Protein AF-A0A8X7TA25-F1 (afdb_monomer)

InterPro domains:
  IPR016159 Cullin repeat-like-containing domain superfamily [SSF74788] (74-611)
  IPR046364 Exocyst complex subunit Exo70, C-terminal [PF03081] (214-611)

Mean predicted aligned error: 14.67 Å

Foldseek 3Di:
DDDDDDDPVVVVVVVVVVVVVVVVVVVVVVVVVVVVVVVVVVCCVVVVVVVVVVVVVVVVVVVVVVVVVLVVVVVVLLVLLVVLLVLLVDACVVNPLVNLLVSLVVLVVSLVVCVVSPVVVVVSNVVSVVSSVVSLVSLVVVVLVLLPDDLVSNLVVLQSLLVNQVSCVVVVNNVVVLVSNLVSLLVVLLVQLVVLVVVQPDDDLDDADDPCPRVLVVSLVSLLVSLVVVQVSCVSSVHDLVSSQSSSVSNLVSVLVVLVVVLVVLLVCVLVDLSSLLVLLNNLVSLVVVVCCCVPVSVYDDPSSVVSNVSSLVSNLLCLLSLLVSLLVLLVPDPAQDLVSLLVSLLVLLVSVLSVLVSVVSQLSSQLVDDQCPSQPDPPGRPLVVVDDPRCPDDPDPPSRSLVSQLSSVLVSVSSSLSSSLVNLQPDDPPDRDQLLVSLLSSLLSLVVSVVSCVVRPSNVVSNPPVSVVSSVVSNVVSLCSNCVLLVVLLVLLVVLLVVLLVVQVPDDDPPPFPRDLDQAATEDDDLVSLVSLLVSLVVSVVSVVVSLVVVLVDDNVDPVSVVVSLVVSCVRNLVSVVSSCRHYLPYPSDPCSCVRCVADSVRVSVCSVVRD

Organism: Candida parapsilosis (NCBI:txid5480)

Nearest PDB structures (foldseek):
  2b7m-assembly4_D  TM=7.591E-01  e=7.329E-15  Saccharomyces cerevisiae
  2pft-assembly1_A  TM=5.618E-01  e=8.562E-11  Mus musculus

Structure (mmCIF, N/CA/C/O backbone):
data_AF-A0A8X7TA25-F1
#
_entry.id   AF-A0A8X7TA25-F1
#
loop_
_atom_site.group_PDB
_atom_site.id
_atom_site.type_symbol
_atom_site.label_atom_id
_atom_site.label_alt_id
_atom_site.label_comp_id
_atom_site.label_asym_id
_atom_site.label_entity_id
_atom_site.label_seq_id
_atom_site.pdbx_PDB_ins_code
_atom_site.Cartn_x
_atom_site.Cartn_y
_atom_site.Cartn_z
_atom_site.occupancy
_atom_site.B_iso_or_equiv
_atom_site.auth_seq_id
_atom_site.auth_comp_id
_atom_site.auth_asym_id
_atom_site.auth_atom_id
_atom_site.pdbx_PDB_model_num
ATOM 1 N N . MET A 1 1 ? -119.902 62.236 112.650 1.00 41.88 1 MET A N 1
ATOM 2 C CA . MET A 1 1 ? -119.478 63.068 111.503 1.00 41.88 1 MET A CA 1
ATOM 3 C C . MET A 1 1 ? -118.630 62.207 110.592 1.00 41.88 1 MET A C 1
ATOM 5 O O . MET A 1 1 ? -117.621 61.700 111.057 1.00 41.88 1 MET A O 1
ATOM 9 N N . ALA A 1 2 ? -119.039 62.016 109.341 1.00 47.59 2 ALA A N 1
ATOM 10 C CA . ALA A 1 2 ? -118.124 61.564 108.299 1.00 47.59 2 ALA A CA 1
ATOM 11 C C . ALA A 1 2 ? -117.570 62.824 107.619 1.00 47.59 2 ALA A C 1
ATOM 13 O O . ALA A 1 2 ? -118.364 63.646 107.165 1.00 47.59 2 ALA A O 1
ATOM 14 N N . TYR A 1 3 ? -116.247 63.000 107.592 1.00 48.50 3 TYR A N 1
ATOM 15 C CA . TYR A 1 3 ? -115.593 64.038 106.793 1.00 48.50 3 TYR A CA 1
ATOM 16 C C . TYR A 1 3 ? -114.716 63.392 105.718 1.00 48.50 3 TYR A C 1
ATOM 18 O O . TYR A 1 3 ? -113.964 62.458 105.988 1.00 48.50 3 TYR A O 1
ATOM 26 N N . LYS A 1 4 ? -114.917 63.898 104.498 1.00 52.19 4 LYS A N 1
ATOM 27 C CA . LYS A 1 4 ? -114.248 63.595 103.227 1.00 52.19 4 LYS A CA 1
ATOM 28 C C . LYS A 1 4 ? -112.726 63.771 103.300 1.00 52.19 4 LYS A C 1
ATOM 30 O O . LYS A 1 4 ? -112.250 64.664 103.991 1.00 52.19 4 LYS A O 1
ATOM 35 N N . VAL A 1 5 ? -112.016 62.993 102.484 1.00 54.84 5 VAL A N 1
ATOM 36 C CA . VAL A 1 5 ? -110.609 63.200 102.096 1.00 54.84 5 VAL A CA 1
ATOM 37 C C . VAL A 1 5 ? -110.563 63.622 100.617 1.00 54.84 5 VAL A C 1
ATOM 39 O O . VAL A 1 5 ? -111.419 63.191 99.841 1.00 54.84 5 VAL A O 1
ATOM 42 N N . ASP A 1 6 ? -109.615 64.499 100.277 1.00 57.53 6 ASP A N 1
ATOM 43 C CA . ASP A 1 6 ? -109.422 65.195 98.992 1.00 57.53 6 ASP A CA 1
ATOM 44 C C . ASP A 1 6 ? -108.612 64.357 97.970 1.00 57.53 6 ASP A C 1
ATOM 46 O O . ASP A 1 6 ? -107.776 63.544 98.363 1.00 57.53 6 ASP A O 1
ATOM 50 N N . VAL A 1 7 ? -108.885 64.509 96.668 1.00 63.72 7 VAL A N 1
ATOM 51 C CA . VAL A 1 7 ? -108.539 63.536 95.597 1.00 63.72 7 VAL A CA 1
ATOM 52 C C . VAL A 1 7 ? -107.231 63.868 94.858 1.00 63.72 7 VAL A C 1
ATOM 54 O O . VAL A 1 7 ? -106.538 62.958 94.404 1.00 63.72 7 VAL A O 1
ATOM 57 N N . ASP A 1 8 ? -106.830 65.137 94.801 1.00 63.12 8 ASP A N 1
ATOM 58 C CA . ASP A 1 8 ? -105.678 65.576 93.992 1.00 63.12 8 ASP A CA 1
ATOM 59 C C . ASP A 1 8 ? -104.321 65.103 94.555 1.00 63.12 8 ASP A C 1
ATOM 61 O O . ASP A 1 8 ? -103.368 64.847 93.815 1.00 63.12 8 ASP A O 1
ATOM 65 N N . GLU A 1 9 ? -104.235 64.909 95.873 1.00 66.69 9 GLU A N 1
ATOM 66 C CA . GLU A 1 9 ? -103.042 64.372 96.539 1.00 66.69 9 GLU A CA 1
ATOM 67 C C . GLU A 1 9 ? -102.838 62.876 96.232 1.00 66.69 9 GLU A C 1
ATOM 69 O O . GLU A 1 9 ? -101.704 62.390 96.165 1.00 66.69 9 GLU A O 1
ATOM 74 N N . ALA A 1 10 ? -103.928 62.151 95.957 1.00 69.31 10 ALA A N 1
ATOM 75 C CA . ALA A 1 10 ? -103.870 60.738 95.604 1.00 69.31 10 ALA A CA 1
ATOM 76 C C . ALA A 1 10 ? -103.274 60.523 94.202 1.00 69.31 10 ALA A C 1
ATOM 78 O O . ALA A 1 10 ? -102.437 59.636 94.028 1.00 69.31 10 ALA A O 1
ATOM 79 N N . ASP A 1 11 ? -103.617 61.356 93.217 1.00 74.06 11 ASP A N 1
ATOM 80 C CA . ASP A 1 11 ? -103.139 61.185 91.837 1.00 74.06 11 ASP A CA 1
ATOM 81 C C . ASP A 1 11 ? -101.647 61.521 91.679 1.00 74.06 11 ASP A C 1
ATOM 83 O O . ASP A 1 11 ? -100.906 60.801 90.995 1.00 74.06 11 ASP A O 1
ATOM 87 N N . VAL A 1 12 ? -101.158 62.553 92.378 1.00 72.06 12 VAL A N 1
ATOM 88 C CA . VAL A 1 12 ? -99.720 62.875 92.424 1.00 72.06 12 VAL A CA 1
ATOM 89 C C . VAL A 1 12 ? -98.933 61.753 93.110 1.00 72.06 12 VAL A C 1
ATOM 91 O O . VAL A 1 12 ? -97.850 61.379 92.644 1.00 72.06 12 VAL A O 1
ATOM 94 N N . ALA A 1 13 ? -99.490 61.151 94.167 1.00 71.06 13 ALA A N 1
ATOM 95 C CA . ALA A 1 13 ? -9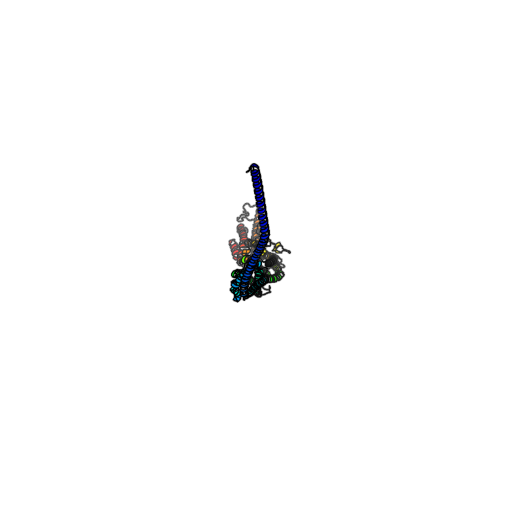8.889 59.996 94.825 1.00 71.06 13 ALA A CA 1
ATOM 96 C C . ALA A 1 13 ? -98.828 58.768 93.897 1.00 71.06 13 ALA A C 1
ATOM 98 O O . ALA A 1 13 ? -97.796 58.093 93.846 1.00 71.06 13 ALA A O 1
ATOM 99 N N . VAL A 1 14 ? -99.877 58.510 93.106 1.00 77.62 14 VAL A N 1
ATOM 100 C CA . VAL A 1 14 ? -99.931 57.389 92.150 1.00 77.62 14 VAL A CA 1
ATOM 101 C C . VAL A 1 14 ? -98.934 57.572 90.999 1.00 77.62 14 VAL A C 1
ATOM 103 O O . VAL A 1 14 ? -98.238 56.621 90.630 1.00 77.62 14 VAL A O 1
ATOM 106 N N . LEU A 1 15 ? -98.792 58.782 90.448 1.00 75.94 15 LEU A N 1
ATOM 107 C CA . LEU A 1 15 ? -97.805 59.068 89.396 1.00 75.94 15 LEU A CA 1
ATOM 108 C C . LEU A 1 15 ? -96.367 58.925 89.900 1.00 75.94 15 LEU A C 1
ATOM 110 O O . LEU A 1 15 ? -95.541 58.296 89.232 1.00 75.94 15 LEU A O 1
ATOM 114 N N . ASN A 1 16 ? -96.075 59.428 91.101 1.00 76.75 16 ASN A N 1
ATOM 115 C CA . ASN A 1 16 ? -94.763 59.257 91.722 1.00 76.75 16 ASN A CA 1
ATOM 116 C C . ASN A 1 16 ? -94.481 57.770 92.009 1.00 76.75 16 ASN A C 1
ATOM 118 O O . ASN A 1 16 ? -93.388 57.269 91.743 1.00 76.75 16 ASN A O 1
ATOM 122 N N . GLN A 1 17 ? -95.499 57.012 92.430 1.00 78.50 17 GLN A N 1
ATOM 123 C CA . GLN A 1 17 ? -95.399 55.566 92.616 1.00 78.50 17 GLN A CA 1
ATOM 124 C C . GLN A 1 17 ? -95.134 54.817 91.299 1.00 78.50 17 GLN A C 1
ATOM 126 O O . GLN A 1 17 ? -94.347 53.867 91.284 1.00 78.50 17 GLN A O 1
ATOM 131 N N . ASN A 1 18 ? -95.725 55.250 90.183 1.00 79.88 18 ASN A N 1
ATOM 132 C CA . ASN A 1 18 ? -95.454 54.680 88.861 1.00 79.88 18 ASN A CA 1
ATOM 133 C C . ASN A 1 18 ? -94.042 55.015 88.360 1.00 79.88 18 ASN A C 1
ATOM 135 O O . ASN A 1 18 ? -93.381 54.155 87.776 1.00 79.88 18 ASN A O 1
ATOM 139 N N . LEU A 1 19 ? -93.536 56.216 88.643 1.00 78.88 19 LEU A N 1
ATOM 140 C CA . LEU A 1 19 ? -92.176 56.619 88.279 1.00 78.88 19 LEU A CA 1
ATOM 141 C C . LEU A 1 19 ? -91.128 55.854 89.107 1.00 78.88 19 LEU A C 1
ATOM 143 O O . LEU A 1 19 ? -90.147 55.353 88.554 1.00 78.88 19 LEU A O 1
ATOM 147 N N . ILE A 1 20 ? -91.393 55.648 90.402 1.00 79.31 20 ILE A N 1
ATOM 148 C CA . ILE A 1 20 ? -90.596 54.784 91.286 1.00 79.31 20 ILE A CA 1
ATOM 149 C C . ILE A 1 20 ? -90.610 53.332 90.790 1.00 79.31 20 ILE A C 1
ATOM 151 O O . ILE A 1 20 ? -89.551 52.706 90.715 1.00 79.31 20 ILE A O 1
ATOM 155 N N . LYS A 1 21 ? -91.773 52.801 90.385 1.00 81.56 21 LYS A N 1
ATOM 156 C CA . LYS A 1 21 ? -91.875 51.454 89.796 1.00 81.56 21 LYS A CA 1
ATOM 157 C C . LYS A 1 21 ? -91.078 51.333 88.500 1.00 81.56 21 LYS A C 1
ATOM 159 O O . LYS A 1 21 ? -90.352 50.358 88.339 1.00 81.56 21 LYS A O 1
ATOM 164 N N . SER A 1 22 ? -91.167 52.313 87.602 1.00 81.25 22 SER A N 1
ATOM 165 C CA . SER A 1 22 ? -90.437 52.294 86.329 1.00 81.25 22 SER A CA 1
ATOM 166 C C . SER A 1 22 ? -88.922 52.385 86.546 1.00 81.25 22 SER A C 1
ATOM 168 O O . SER A 1 22 ? -88.160 51.635 85.935 1.00 81.25 22 SER A O 1
ATOM 170 N N . LYS A 1 23 ? -88.473 53.213 87.501 1.00 81.31 23 LYS A N 1
ATOM 171 C CA . LYS A 1 23 ? -87.065 53.292 87.917 1.00 81.31 23 LYS A CA 1
ATOM 172 C C . LYS A 1 23 ? -86.572 51.965 88.505 1.00 81.31 23 LYS A C 1
ATOM 174 O O . LYS A 1 23 ? -85.520 51.487 88.094 1.00 81.31 23 LYS A O 1
ATOM 179 N N . ALA A 1 24 ? -87.364 51.323 89.366 1.00 81.38 24 ALA A N 1
ATOM 180 C CA . ALA A 1 24 ? -87.053 49.997 89.902 1.00 81.38 24 ALA A CA 1
ATOM 181 C C . ALA A 1 24 ? -86.975 48.918 88.803 1.00 81.38 24 ALA A C 1
ATOM 183 O O . ALA A 1 24 ? -86.141 48.015 88.875 1.00 81.38 24 ALA A O 1
ATOM 184 N N . LEU A 1 25 ? -87.804 49.022 87.759 1.00 82.62 25 LEU A N 1
ATOM 185 C CA . LEU A 1 25 ? -87.806 48.102 86.620 1.00 82.62 25 LEU A CA 1
ATOM 186 C C . LEU A 1 25 ? -86.568 48.297 85.732 1.00 82.62 25 LEU A C 1
ATOM 188 O O . LEU A 1 25 ? -85.912 47.318 85.380 1.00 82.62 25 LEU A O 1
ATOM 192 N N . PHE A 1 26 ? -86.183 49.544 85.444 1.00 82.62 26 PHE A N 1
ATOM 193 C CA . PHE A 1 26 ? -84.925 49.855 84.756 1.00 82.62 26 PHE A CA 1
ATOM 194 C C . PHE A 1 26 ? -83.704 49.388 85.549 1.00 82.62 26 PHE A C 1
ATOM 196 O O . PHE A 1 26 ? -82.765 48.834 84.977 1.00 82.62 26 PHE A O 1
ATOM 203 N N . GLU A 1 27 ? -83.732 49.549 86.869 1.00 83.00 27 GLU A N 1
ATOM 204 C CA . GLU A 1 27 ? -82.669 49.086 87.756 1.00 83.00 27 GLU A CA 1
ATOM 205 C C . GLU A 1 27 ? -82.593 47.550 87.782 1.00 83.00 27 GLU A C 1
ATOM 207 O O . GLU A 1 27 ? -81.503 46.985 87.691 1.00 83.00 27 GLU A O 1
ATOM 212 N N . SER A 1 28 ? -83.738 46.861 87.759 1.00 85.31 28 SER A N 1
ATOM 213 C CA . SER A 1 28 ? -83.826 45.401 87.624 1.00 85.31 28 SER A CA 1
ATOM 214 C C . SER A 1 28 ? -83.324 44.889 86.266 1.00 85.31 28 SER A C 1
ATOM 216 O O . SER A 1 28 ? -82.583 43.901 86.206 1.00 85.31 28 SER A O 1
ATOM 218 N N . ILE A 1 29 ? -83.657 45.573 85.166 1.00 82.94 29 ILE A N 1
ATOM 219 C CA . ILE A 1 29 ? -83.161 45.239 83.821 1.00 82.94 29 ILE A CA 1
ATOM 220 C C . ILE A 1 29 ? -81.648 45.446 83.752 1.00 82.94 29 ILE A C 1
ATOM 222 O O . ILE A 1 29 ? -80.936 44.567 83.268 1.00 82.94 29 ILE A O 1
ATOM 226 N N . ASN A 1 30 ? -81.133 46.551 84.293 1.00 85.25 30 ASN A N 1
ATOM 227 C CA . ASN A 1 30 ? -79.699 46.828 84.310 1.00 85.25 30 ASN A CA 1
ATOM 228 C C . ASN A 1 30 ? -78.938 45.817 85.193 1.00 85.25 30 ASN A C 1
ATOM 230 O O . ASN A 1 30 ? -77.879 45.312 84.814 1.00 85.25 30 ASN A O 1
ATOM 234 N N . GLN A 1 31 ? -79.518 45.411 86.328 1.00 84.81 31 GLN A N 1
ATOM 235 C CA . GLN A 1 31 ? -79.004 44.309 87.152 1.00 84.81 31 GLN A CA 1
ATOM 236 C C . GLN A 1 31 ? -79.036 42.957 86.421 1.00 84.81 31 GLN A C 1
ATOM 238 O O . GLN A 1 31 ? -78.121 42.144 86.571 1.00 84.81 31 GLN A O 1
ATOM 243 N N . SER A 1 32 ? -80.062 42.701 85.610 1.00 85.06 32 SER A N 1
ATOM 244 C CA . SER A 1 32 ? -80.188 41.464 84.831 1.00 85.06 32 SER A CA 1
ATOM 245 C C . SER A 1 32 ? -79.189 41.422 83.675 1.00 85.06 32 SER A C 1
ATOM 247 O O . SER A 1 32 ? -78.509 40.413 83.495 1.00 85.06 32 SER A O 1
ATOM 249 N N . LEU A 1 33 ? -79.012 42.532 82.955 1.00 85.44 33 LEU A N 1
ATOM 250 C CA . LEU A 1 33 ? -78.010 42.688 81.898 1.00 85.44 33 LEU A CA 1
ATOM 251 C C . LEU A 1 33 ? -76.588 42.570 82.441 1.00 85.44 33 LEU A C 1
ATOM 253 O O . LEU A 1 33 ? -75.771 41.849 81.872 1.00 85.44 33 LEU A O 1
ATOM 257 N N . THR A 1 34 ? -76.290 43.199 83.578 1.00 84.06 34 THR A N 1
ATOM 258 C CA . THR A 1 34 ? -74.981 43.048 84.230 1.00 84.06 34 THR A CA 1
ATOM 259 C C . THR A 1 34 ? -74.761 41.628 84.754 1.00 84.06 34 THR A C 1
ATOM 261 O O . THR A 1 34 ? -73.649 41.113 84.631 1.00 84.06 34 THR A O 1
ATOM 264 N N . LYS A 1 35 ? -75.796 40.938 85.261 1.00 85.81 35 LYS A N 1
ATOM 265 C CA . LYS A 1 35 ? -75.716 39.504 85.604 1.00 85.81 35 LYS A CA 1
ATOM 266 C C . LYS A 1 35 ? -75.457 38.625 84.382 1.00 85.81 35 LYS A C 1
ATOM 268 O O . LYS A 1 35 ? -74.601 37.748 84.462 1.00 85.81 35 LYS A O 1
ATOM 273 N N . ILE A 1 36 ? -76.164 38.839 83.272 1.00 85.75 36 ILE A N 1
ATOM 274 C CA . ILE A 1 36 ? -75.983 38.067 82.033 1.00 85.75 36 ILE A CA 1
ATOM 275 C C . ILE A 1 36 ? -74.601 38.334 81.443 1.00 85.75 36 ILE A C 1
ATOM 277 O O . ILE A 1 36 ? -73.896 37.385 81.125 1.00 85.75 36 ILE A O 1
ATOM 281 N N . SER A 1 37 ? -74.173 39.595 81.379 1.00 85.19 37 SER A N 1
ATOM 282 C CA . SER A 1 37 ? -72.839 39.976 80.911 1.00 85.19 37 SER A CA 1
ATOM 283 C C . SER A 1 37 ? -71.745 39.335 81.768 1.00 85.19 37 SER A C 1
ATOM 285 O O . SER A 1 37 ? -70.865 38.667 81.233 1.00 85.19 37 SER A O 1
ATOM 287 N N . LYS A 1 38 ? -71.856 39.391 83.105 1.00 85.44 38 LYS A N 1
ATOM 288 C CA . LYS A 1 38 ? -70.923 38.697 84.009 1.00 85.44 38 LYS A CA 1
ATOM 289 C C . LYS A 1 38 ? -70.940 37.182 83.820 1.00 85.44 38 LYS A C 1
ATOM 291 O O . LYS A 1 38 ? -69.872 36.582 83.799 1.00 85.44 38 LYS A O 1
ATOM 296 N N . LYS A 1 39 ? -72.112 36.557 83.657 1.00 85.44 39 LYS A N 1
ATOM 297 C CA . LYS A 1 39 ? -72.217 35.112 83.387 1.00 85.44 39 LYS A CA 1
ATOM 298 C C . LYS A 1 39 ? -71.637 34.734 82.025 1.00 85.44 39 LYS A C 1
ATOM 300 O O . LYS A 1 39 ? -70.960 33.721 81.939 1.00 85.44 39 LYS A O 1
ATOM 305 N N . SER A 1 40 ? -71.851 35.543 80.992 1.00 85.44 40 SER A N 1
ATOM 306 C CA . SER A 1 40 ? -71.299 35.338 79.650 1.00 85.44 40 SER A CA 1
ATOM 307 C C . SER A 1 40 ? -69.783 35.523 79.641 1.00 85.44 40 SER A C 1
ATOM 309 O O . SER A 1 40 ? -69.068 34.700 79.079 1.00 85.44 40 SER A O 1
ATOM 311 N N . GLN A 1 41 ? -69.273 36.551 80.324 1.00 82.88 41 GLN A N 1
ATOM 312 C CA . GLN A 1 41 ? -67.840 36.777 80.503 1.00 82.88 41 GLN A CA 1
ATOM 313 C C . GLN A 1 41 ? -67.207 35.627 81.294 1.00 82.88 41 GLN A C 1
ATOM 315 O O . GLN A 1 41 ? -66.172 35.113 80.885 1.00 82.88 41 GLN A O 1
ATOM 320 N N . ALA A 1 42 ? -67.852 35.183 82.380 1.00 80.44 42 ALA A N 1
ATOM 321 C CA . ALA A 1 42 ? -67.409 34.048 83.185 1.00 80.44 42 ALA A CA 1
ATOM 322 C C . ALA A 1 42 ? -67.430 32.736 82.390 1.00 80.44 42 ALA A C 1
ATOM 324 O O . ALA A 1 42 ? -66.476 31.969 82.472 1.00 80.44 42 ALA A O 1
ATOM 325 N N . ALA A 1 43 ? -68.469 32.490 81.586 1.00 82.00 43 ALA A N 1
ATOM 326 C CA . ALA A 1 43 ? -68.551 31.342 80.685 1.00 82.00 43 ALA A CA 1
ATOM 327 C C . ALA A 1 43 ? -67.467 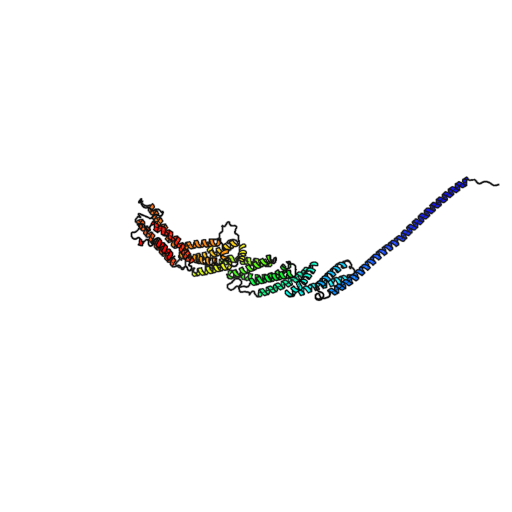31.409 79.603 1.00 82.00 43 ALA A C 1
ATOM 329 O O . ALA A 1 43 ? -66.820 30.410 79.319 1.00 82.00 43 ALA A O 1
ATOM 330 N N . HIS A 1 44 ? -67.196 32.587 79.039 1.00 81.44 44 HIS A N 1
ATOM 331 C CA . HIS A 1 44 ? -66.125 32.760 78.064 1.00 81.44 44 HIS A CA 1
ATOM 332 C C . HIS A 1 44 ? -64.744 32.502 78.686 1.00 81.44 44 HIS A C 1
ATOM 334 O O . HIS A 1 44 ? -63.924 31.804 78.089 1.00 81.44 44 HIS A O 1
ATOM 340 N N . THR A 1 45 ? -64.489 32.992 79.903 1.00 79.19 45 THR A N 1
ATOM 341 C CA . THR A 1 45 ? -63.222 32.749 80.609 1.00 79.19 45 THR A CA 1
ATOM 342 C C . THR A 1 45 ? -63.067 31.308 81.091 1.00 79.19 45 THR A C 1
ATOM 344 O O . THR A 1 45 ? -61.934 30.840 81.150 1.00 79.19 45 THR A O 1
ATOM 347 N N . THR A 1 46 ? -64.153 30.577 81.368 1.00 81.31 46 THR A N 1
ATOM 348 C CA . THR A 1 46 ? -64.089 29.138 81.705 1.00 81.31 46 THR A CA 1
ATOM 349 C C . THR A 1 46 ? -64.045 28.224 80.481 1.00 81.31 46 THR A C 1
ATOM 351 O O . THR A 1 46 ? -63.313 27.240 80.495 1.00 81.31 46 THR A O 1
ATOM 354 N N . ILE A 1 47 ? -64.758 28.532 79.397 1.00 82.94 47 ILE A N 1
ATOM 355 C CA . ILE A 1 47 ? -64.816 27.681 78.196 1.00 82.94 47 ILE A CA 1
ATOM 356 C C . ILE A 1 47 ? -63.564 27.842 77.326 1.00 82.94 47 ILE A C 1
ATOM 358 O O . ILE A 1 47 ? -63.078 26.862 76.766 1.00 82.94 47 ILE A O 1
ATOM 362 N N . LYS A 1 48 ? -62.989 29.048 77.222 1.00 82.75 48 LYS A N 1
ATOM 363 C CA . LYS A 1 48 ? -61.772 29.300 76.429 1.00 82.75 48 LYS A CA 1
ATOM 364 C C . LYS A 1 48 ? -60.586 28.380 76.787 1.00 82.75 48 LYS A C 1
ATOM 366 O O . LYS A 1 48 ? -60.000 27.819 75.858 1.00 82.75 48 LYS A O 1
ATOM 371 N N . PRO A 1 49 ? -60.217 28.169 78.067 1.00 83.44 49 PRO A N 1
ATOM 372 C CA . PRO A 1 49 ? -59.154 27.227 78.415 1.00 83.44 49 PRO A CA 1
ATOM 373 C C . PRO A 1 49 ? -59.540 25.769 78.130 1.00 83.44 49 PRO A C 1
ATOM 375 O O . PRO A 1 49 ? -58.674 25.004 77.710 1.00 83.44 49 PRO A O 1
ATOM 378 N N . VAL A 1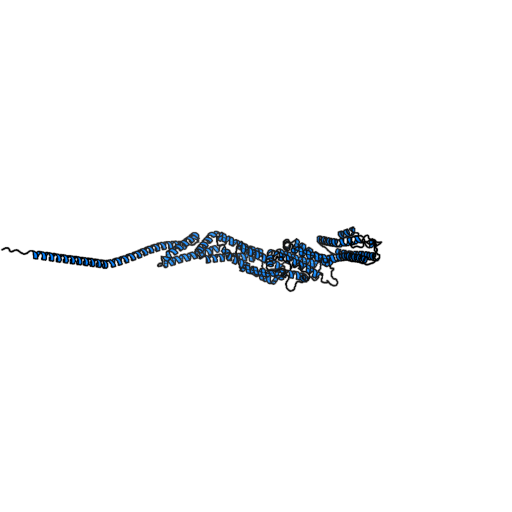 50 ? -60.819 25.394 78.267 1.00 81.69 50 VAL A N 1
ATOM 379 C CA . VAL A 1 50 ? -61.312 24.045 77.929 1.00 81.69 50 VAL A CA 1
ATOM 380 C C . VAL A 1 50 ? -61.208 23.786 76.425 1.00 81.69 50 VAL A C 1
ATOM 382 O O . VAL A 1 50 ? -60.649 22.772 76.029 1.00 81.69 50 VAL A O 1
ATOM 385 N N . LEU A 1 51 ? -61.634 24.723 75.571 1.00 80.81 51 LEU A N 1
ATOM 386 C CA . LEU A 1 51 ? -61.439 24.640 74.115 1.00 80.81 51 LEU A CA 1
ATOM 387 C C . LEU A 1 51 ? -59.951 24.572 73.745 1.00 80.81 51 LEU A C 1
ATOM 389 O O . LEU A 1 51 ? -59.566 23.810 72.862 1.00 80.81 51 LEU A O 1
ATOM 393 N N . GLY A 1 52 ? -59.098 25.324 74.447 1.00 82.19 52 GLY A N 1
ATOM 394 C CA . GLY A 1 52 ? -57.646 25.244 74.288 1.00 82.19 52 GLY A CA 1
ATOM 395 C C . GLY A 1 52 ? -57.082 23.863 74.640 1.00 82.19 52 GLY A C 1
ATOM 396 O O . GLY A 1 52 ? -56.250 23.338 73.901 1.00 82.19 52 GLY A O 1
ATOM 397 N N . GLN A 1 53 ? -57.549 23.249 75.731 1.00 82.31 53 GLN A N 1
ATOM 398 C CA . GLN A 1 53 ? -57.182 21.881 76.106 1.00 82.31 53 GLN A CA 1
ATOM 399 C C . GLN A 1 53 ? -57.730 20.845 75.120 1.00 82.31 53 GLN A C 1
ATOM 401 O O . GLN A 1 53 ? -56.979 19.964 74.723 1.00 82.31 53 GLN A O 1
ATOM 406 N N . VAL A 1 54 ? -58.977 20.973 74.659 1.00 83.25 54 VAL A N 1
ATOM 407 C CA . VAL A 1 54 ? -59.578 20.080 73.653 1.00 83.25 54 VAL A CA 1
ATOM 408 C C . VAL A 1 54 ? -58.832 20.169 72.325 1.00 83.25 54 VAL A C 1
ATOM 410 O O . VAL A 1 54 ? -58.547 19.137 71.726 1.00 83.25 54 VAL A O 1
ATOM 413 N N . ASN A 1 55 ? -58.429 21.362 71.885 1.00 81.94 55 ASN A N 1
ATOM 414 C CA . ASN A 1 55 ? -57.624 21.525 70.672 1.00 81.94 55 ASN A CA 1
ATOM 415 C C . ASN A 1 55 ? -56.227 20.911 70.827 1.00 81.94 55 ASN A C 1
ATOM 417 O O . ASN A 1 55 ? -55.759 20.240 69.910 1.00 81.94 55 ASN A O 1
ATOM 421 N N . LYS A 1 56 ? -55.582 21.074 71.992 1.00 83.88 56 LYS A N 1
ATOM 422 C CA . LYS A 1 56 ? -54.314 20.391 72.301 1.00 83.88 56 LYS A CA 1
ATOM 423 C C . LYS A 1 56 ? -54.479 18.872 72.321 1.00 83.88 56 LYS A C 1
ATOM 425 O O . LYS A 1 56 ? -53.651 18.173 71.754 1.00 83.88 56 LYS A O 1
ATOM 430 N N . LEU A 1 57 ? -55.557 18.367 72.920 1.00 81.19 57 LEU A N 1
ATOM 431 C CA . LEU A 1 57 ? -55.863 16.939 72.976 1.00 81.19 57 LEU A CA 1
ATOM 432 C C . LEU A 1 57 ? -56.185 16.380 71.584 1.00 81.19 57 LEU A C 1
ATOM 434 O O . LEU A 1 57 ? -55.764 15.282 71.254 1.00 81.19 57 LEU A O 1
ATOM 438 N N . THR A 1 58 ? -56.881 17.150 70.746 1.00 83.69 58 THR A N 1
ATOM 439 C CA . THR A 1 58 ? -57.198 16.783 69.358 1.00 83.69 58 THR A CA 1
ATOM 440 C C . THR A 1 58 ? -55.939 16.775 68.492 1.00 83.69 58 THR A C 1
ATOM 442 O O . THR A 1 58 ? -55.756 15.864 67.689 1.00 83.69 58 THR A O 1
ATOM 445 N N . ALA A 1 59 ? -55.037 17.743 68.684 1.00 80.00 59 ALA A N 1
ATOM 446 C CA . ALA A 1 59 ? -53.732 17.763 68.029 1.00 80.00 59 ALA A CA 1
ATOM 447 C C . ALA A 1 59 ? -52.863 16.569 68.461 1.00 80.00 59 ALA A C 1
ATOM 449 O O . ALA A 1 59 ? -52.336 15.870 67.602 1.00 80.00 59 ALA A O 1
ATOM 450 N N . ALA A 1 60 ? -52.797 16.281 69.766 1.00 80.00 60 ALA A N 1
ATOM 451 C CA . ALA A 1 60 ? -52.077 15.126 70.299 1.00 80.00 60 ALA A CA 1
ATOM 452 C C . ALA A 1 60 ? -52.684 13.795 69.825 1.00 80.00 60 ALA A C 1
ATOM 454 O O . ALA A 1 60 ? -51.953 12.892 69.439 1.00 80.00 60 ALA A O 1
ATOM 455 N N . LYS A 1 61 ? -54.018 13.678 69.779 1.00 84.19 61 LYS A N 1
ATOM 456 C CA . LYS A 1 61 ? -54.710 12.510 69.219 1.00 84.19 61 LYS A CA 1
ATOM 457 C C . LYS A 1 61 ? -54.327 12.297 67.753 1.00 84.19 61 LYS A C 1
ATOM 459 O O . LYS A 1 61 ? -53.972 11.185 67.390 1.00 84.19 61 LYS A O 1
ATOM 464 N N . LYS A 1 62 ? -54.344 13.356 66.938 1.00 83.75 62 LYS A N 1
ATOM 465 C CA . LYS A 1 62 ? -53.955 13.297 65.522 1.00 83.75 62 LYS A CA 1
ATOM 466 C C . LYS A 1 62 ? -52.487 12.893 65.334 1.00 83.75 62 LYS A C 1
ATOM 468 O O . LYS A 1 62 ? -52.164 12.180 64.391 1.00 83.75 62 LYS A O 1
ATOM 473 N N . GLU A 1 63 ? -51.602 13.338 66.221 1.00 80.44 63 GLU A N 1
ATOM 474 C CA . GLU A 1 63 ? -50.187 12.953 66.221 1.00 80.44 63 GLU A CA 1
ATOM 475 C C . GLU A 1 63 ? -49.989 11.484 66.628 1.00 80.44 63 GLU A C 1
ATOM 477 O O . GLU A 1 63 ? -49.218 10.773 65.989 1.00 80.44 63 GLU A O 1
ATOM 482 N N . VAL A 1 64 ? -50.736 10.999 67.627 1.00 81.12 64 VAL A N 1
ATOM 483 C CA . VAL A 1 64 ? -50.735 9.586 68.044 1.00 81.12 64 VAL A CA 1
ATOM 484 C C . VAL A 1 64 ? -51.322 8.679 66.960 1.00 81.12 64 VAL A C 1
ATOM 486 O O . VAL A 1 64 ? -50.741 7.635 66.682 1.00 81.12 64 VAL A O 1
ATOM 489 N N . GLU A 1 65 ? -52.423 9.073 66.315 1.00 83.31 65 GLU A N 1
ATOM 490 C CA . GLU A 1 65 ? -52.999 8.354 65.167 1.00 83.31 65 GLU A CA 1
ATOM 491 C C . GLU A 1 65 ? -52.002 8.301 63.999 1.00 83.31 65 GLU A C 1
ATOM 493 O O . GLU A 1 65 ? -51.719 7.221 63.490 1.00 83.31 65 GLU A O 1
ATOM 498 N N . GLY A 1 66 ? -51.361 9.425 63.652 1.00 79.50 66 GLY A N 1
ATOM 499 C CA . GLY A 1 66 ? -50.308 9.447 62.630 1.00 79.50 66 GLY A CA 1
ATOM 500 C C . GLY A 1 66 ? -49.070 8.616 63.000 1.00 79.50 66 GLY A C 1
ATOM 501 O O . GLY A 1 66 ? -48.452 8.004 62.129 1.00 79.50 66 GLY A O 1
ATOM 502 N N . GLY A 1 67 ? -48.715 8.556 64.287 1.00 80.12 67 GLY A N 1
ATOM 503 C CA . GLY A 1 67 ? -47.652 7.695 64.806 1.00 80.12 67 GLY A CA 1
ATOM 504 C C . GLY A 1 67 ? -48.001 6.205 64.743 1.00 80.12 67 GLY A C 1
ATOM 505 O O . GLY A 1 67 ? -47.144 5.403 64.378 1.00 80.12 67 GLY A O 1
ATOM 506 N N . LEU A 1 68 ? -49.250 5.833 65.046 1.00 82.06 68 LEU A N 1
ATOM 507 C CA . LEU A 1 68 ? -49.767 4.463 64.924 1.00 82.06 68 LEU A CA 1
ATOM 508 C C . LEU A 1 68 ? -49.814 4.002 63.465 1.00 82.06 68 LEU A C 1
ATOM 510 O O . LEU A 1 68 ? -49.367 2.893 63.170 1.00 82.06 68 LEU A O 1
ATOM 514 N N . ASP A 1 69 ? -50.272 4.862 62.553 1.00 81.56 69 ASP A N 1
ATOM 515 C CA . ASP A 1 69 ? -50.257 4.589 61.113 1.00 81.56 69 ASP A CA 1
ATOM 516 C C . ASP A 1 69 ? -48.825 4.373 60.612 1.00 81.56 69 ASP A C 1
ATOM 518 O O . ASP A 1 69 ? -48.546 3.408 59.897 1.00 81.56 69 ASP A O 1
ATOM 522 N N . LEU A 1 70 ? -47.883 5.215 61.050 1.00 80.19 70 LEU A N 1
ATOM 523 C CA . LEU A 1 70 ? -46.470 5.064 60.714 1.00 80.19 70 LEU A CA 1
ATOM 524 C C . LEU A 1 70 ? -45.879 3.771 61.296 1.00 80.19 70 LEU A C 1
ATOM 526 O O . LEU A 1 70 ? -45.107 3.099 60.618 1.00 80.19 70 LEU A O 1
ATOM 530 N N . LEU A 1 71 ? -46.260 3.377 62.514 1.00 80.94 71 LEU A N 1
ATOM 531 C CA . LEU A 1 71 ? -45.822 2.122 63.131 1.00 80.94 71 LEU A CA 1
ATOM 532 C C . LEU A 1 71 ? -46.370 0.893 62.385 1.00 80.94 71 LEU A C 1
ATOM 534 O O . LEU A 1 71 ? -45.647 -0.087 62.190 1.00 80.94 71 LEU A O 1
ATOM 538 N N . SER A 1 72 ? -47.622 0.961 61.927 1.00 83.00 72 SER A N 1
ATOM 539 C CA . SER A 1 72 ? -48.242 -0.064 61.083 1.00 83.00 72 SER A CA 1
ATOM 540 C C . SER A 1 72 ? -47.535 -0.171 59.726 1.00 83.00 72 SER A C 1
ATOM 542 O O . SER A 1 72 ? -47.145 -1.268 59.320 1.00 83.00 72 SER A O 1
ATOM 544 N N . GLU A 1 73 ? -47.265 0.962 59.061 1.00 82.69 73 GLU A N 1
ATOM 545 C CA . GLU A 1 73 ? -46.471 1.001 57.823 1.00 82.69 73 GLU A CA 1
ATOM 546 C C . GLU A 1 73 ? -45.058 0.426 58.033 1.00 82.69 73 GLU A C 1
ATOM 548 O O . GLU A 1 73 ? -44.565 -0.309 57.174 1.00 82.69 73 GLU A O 1
ATOM 553 N N . VAL A 1 74 ? -44.405 0.718 59.167 1.00 83.25 74 VAL A N 1
ATOM 554 C CA . VAL A 1 74 ? -43.083 0.168 59.522 1.00 83.25 74 VAL A CA 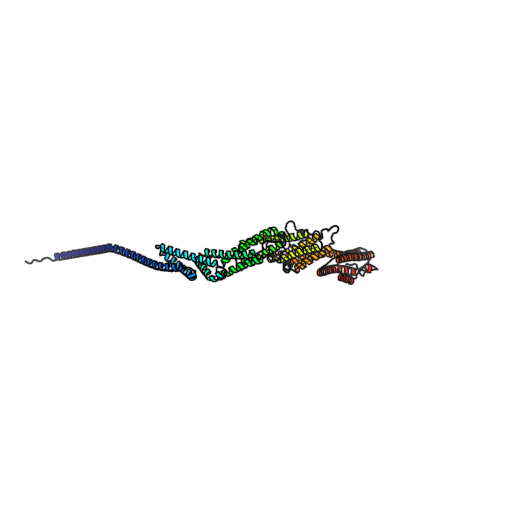1
ATOM 555 C C . VAL A 1 74 ? -43.151 -1.345 59.710 1.00 83.25 74 VAL A C 1
ATOM 557 O O . VAL A 1 74 ? -42.294 -2.047 59.179 1.00 83.25 74 VAL A O 1
ATOM 560 N N . SER A 1 75 ? -44.163 -1.866 60.407 1.00 83.44 75 SER A N 1
ATOM 561 C CA . SER A 1 75 ? -44.343 -3.311 60.601 1.00 83.44 75 SER A CA 1
ATOM 562 C C . SER A 1 75 ? -44.560 -4.042 59.270 1.00 83.44 75 SER A C 1
ATOM 564 O O . SER A 1 75 ? -43.882 -5.033 58.982 1.00 83.44 75 SER A O 1
ATOM 566 N N . GLN A 1 76 ? -45.430 -3.507 58.408 1.00 85.94 76 GLN A N 1
ATOM 567 C CA . GLN A 1 76 ? -45.682 -4.066 57.080 1.00 85.94 76 GLN A CA 1
ATOM 568 C C . GLN A 1 76 ? -44.430 -4.006 56.192 1.00 85.94 76 GLN A C 1
ATOM 570 O O . GLN A 1 76 ? -44.081 -4.992 55.540 1.00 85.94 76 GLN A O 1
ATOM 575 N N . SER A 1 77 ? -43.719 -2.876 56.209 1.00 84.19 77 SER A N 1
ATOM 576 C CA . SER A 1 77 ? -42.474 -2.702 55.455 1.00 84.19 77 SER A CA 1
ATOM 577 C C . SER A 1 77 ? -41.367 -3.623 55.971 1.00 84.19 77 SER A C 1
ATOM 579 O O . SER A 1 77 ? -40.634 -4.184 55.169 1.00 84.19 77 SER A O 1
ATOM 581 N N . ALA A 1 78 ? -41.260 -3.847 57.284 1.00 83.44 78 ALA A N 1
ATOM 582 C CA . ALA A 1 78 ? -40.291 -4.775 57.871 1.00 83.44 78 ALA A CA 1
ATOM 583 C C . ALA A 1 78 ? -40.556 -6.230 57.450 1.00 83.44 78 ALA A C 1
ATOM 585 O O . ALA A 1 78 ? -39.617 -6.966 57.151 1.00 83.44 78 ALA A O 1
ATOM 586 N N . SER A 1 79 ? -41.826 -6.636 57.353 1.00 86.12 79 SER A N 1
ATOM 587 C CA . SER A 1 79 ? -42.190 -7.949 56.805 1.00 86.12 79 SER A CA 1
ATOM 588 C C . SER A 1 79 ? -41.775 -8.087 55.334 1.00 86.12 79 SER A C 1
ATOM 590 O O . SER A 1 79 ? -41.186 -9.099 54.954 1.00 86.12 79 SER A O 1
ATOM 592 N N . GLN A 1 80 ? -42.007 -7.054 54.517 1.00 85.62 80 GLN A N 1
ATOM 593 C CA . GLN A 1 80 ? -41.559 -7.035 53.119 1.00 85.62 80 GLN A CA 1
ATOM 594 C C . GLN A 1 80 ? -40.029 -7.058 52.995 1.00 85.62 80 GLN A C 1
ATOM 596 O O . GLN A 1 80 ? -39.505 -7.809 52.176 1.00 85.62 80 GLN A O 1
ATOM 601 N N . ILE A 1 81 ? -39.315 -6.302 53.837 1.00 85.88 81 ILE A N 1
ATOM 602 C CA . ILE A 1 81 ? -37.846 -6.297 53.897 1.00 85.88 81 ILE A CA 1
ATOM 603 C C . ILE A 1 81 ? -37.319 -7.698 54.211 1.00 85.88 81 ILE A C 1
ATOM 605 O O . ILE A 1 81 ? -36.454 -8.173 53.486 1.00 85.88 81 ILE A O 1
ATOM 609 N N . ASN A 1 82 ? -37.880 -8.396 55.204 1.00 86.56 82 ASN A N 1
ATOM 610 C CA . ASN A 1 82 ? -37.469 -9.767 55.529 1.00 86.56 82 ASN A CA 1
ATOM 611 C C . ASN A 1 82 ? -37.699 -10.738 54.358 1.00 86.56 82 ASN A C 1
ATOM 613 O O . ASN A 1 82 ? -36.867 -11.607 54.099 1.00 86.56 82 ASN A O 1
ATOM 617 N N . ASN A 1 83 ? -38.804 -10.591 53.620 1.00 87.00 83 ASN A N 1
ATOM 618 C CA . ASN A 1 83 ? -39.066 -11.414 52.436 1.00 87.00 83 ASN A CA 1
ATOM 619 C C . ASN A 1 83 ? -38.036 -11.154 51.326 1.00 87.00 83 ASN A C 1
ATOM 621 O O . ASN A 1 83 ? -37.531 -12.104 50.723 1.00 87.00 83 ASN A O 1
ATOM 625 N N . PHE A 1 84 ? -37.692 -9.885 51.081 1.00 87.19 84 PHE A N 1
ATOM 626 C CA . PHE A 1 84 ? -36.640 -9.521 50.132 1.00 87.19 84 PHE A CA 1
ATOM 627 C C . PHE A 1 84 ? -35.262 -9.992 50.593 1.00 87.19 84 PHE A C 1
ATOM 629 O O . PHE A 1 84 ? -34.519 -10.546 49.791 1.00 87.19 84 PHE A O 1
ATOM 636 N N . GLU A 1 85 ? -34.934 -9.848 51.873 1.00 85.62 85 GLU A N 1
ATOM 637 C CA . GLU A 1 85 ? -33.668 -10.299 52.446 1.00 85.62 85 GLU A CA 1
ATOM 638 C C . GLU A 1 85 ? -33.505 -11.819 52.318 1.00 85.62 85 GLU A C 1
ATOM 640 O O . GLU A 1 85 ? -32.460 -12.288 51.870 1.00 85.62 85 GLU A O 1
ATOM 645 N N . ASN A 1 86 ? -34.554 -12.598 52.594 1.00 85.31 86 ASN A N 1
ATOM 646 C CA . ASN A 1 86 ? -34.541 -14.049 52.393 1.00 85.31 86 ASN A CA 1
ATOM 647 C C . ASN A 1 86 ? -34.316 -14.429 50.921 1.00 85.31 86 ASN A C 1
ATOM 649 O O . ASN A 1 86 ? -33.560 -15.356 50.630 1.00 85.31 86 ASN A O 1
ATOM 653 N N . ALA A 1 87 ? -34.938 -13.708 49.984 1.00 84.19 87 ALA A N 1
ATOM 654 C CA . ALA A 1 87 ? -34.752 -13.948 48.556 1.00 84.19 87 ALA A CA 1
ATOM 655 C C . ALA A 1 87 ? -33.337 -13.568 48.076 1.00 84.19 87 ALA A C 1
ATOM 657 O O . ALA A 1 87 ? -32.710 -14.337 47.348 1.00 84.19 87 ALA A O 1
ATOM 658 N N . LEU A 1 88 ? -32.820 -12.417 48.514 1.00 86.69 88 LEU A N 1
ATOM 659 C CA . LEU A 1 88 ? -31.521 -11.865 48.115 1.00 86.69 88 LEU A CA 1
ATOM 660 C C . LEU A 1 88 ? -30.327 -12.533 48.825 1.00 86.69 88 LEU A C 1
ATOM 662 O O . LEU A 1 88 ? -29.194 -12.508 48.334 1.00 86.69 88 LEU A O 1
ATOM 666 N N . ASN A 1 89 ? -30.551 -13.181 49.971 1.00 85.62 89 ASN A N 1
ATOM 667 C CA . ASN A 1 89 ? -29.508 -13.940 50.658 1.00 85.62 89 ASN A CA 1
ATOM 668 C C . ASN A 1 89 ? -29.142 -15.243 49.932 1.00 85.62 89 ASN A C 1
ATOM 670 O O . ASN A 1 89 ? -27.983 -15.656 50.017 1.00 85.62 89 ASN A O 1
ATOM 674 N N . ASN A 1 90 ? -30.057 -15.818 49.148 1.00 83.56 90 ASN A N 1
ATOM 675 C CA . ASN A 1 90 ? -29.795 -17.003 48.330 1.00 83.56 90 ASN A CA 1
ATOM 676 C C . ASN A 1 90 ? -28.810 -16.728 47.175 1.00 83.56 90 ASN A C 1
ATOM 678 O O . ASN A 1 90 ? -28.558 -15.583 46.791 1.00 83.56 90 ASN A O 1
ATOM 682 N N . ASN A 1 91 ? -28.237 -17.796 46.614 1.00 81.00 91 ASN A N 1
ATOM 683 C CA . ASN A 1 91 ? -27.350 -17.703 45.452 1.00 81.00 91 ASN A CA 1
ATOM 684 C C . ASN A 1 91 ? -28.141 -17.391 44.172 1.00 81.00 91 ASN A C 1
ATOM 686 O O . ASN A 1 91 ? -29.222 -17.938 43.943 1.00 81.00 91 ASN A O 1
ATOM 690 N N . ILE A 1 92 ? -27.554 -16.563 43.302 1.00 82.81 92 ILE A N 1
ATOM 691 C CA . ILE A 1 92 ? -28.163 -16.119 42.034 1.00 82.81 92 ILE A CA 1
ATOM 692 C C . ILE A 1 92 ? -28.497 -17.309 41.119 1.00 82.81 92 ILE A C 1
ATOM 694 O O . ILE A 1 92 ? -29.530 -17.301 40.453 1.00 82.81 92 ILE A O 1
ATOM 698 N N . GLU A 1 93 ? -27.676 -18.361 41.143 1.00 76.81 93 GLU A N 1
ATOM 699 C CA . GLU A 1 93 ? -27.867 -19.584 40.348 1.00 76.81 93 GLU A CA 1
ATOM 700 C C . GLU A 1 93 ? -29.130 -20.369 40.732 1.00 76.81 93 GLU A C 1
ATOM 702 O O . GLU A 1 93 ? -29.739 -21.006 39.879 1.00 76.81 93 GLU A O 1
ATOM 707 N N . VAL A 1 94 ? -29.558 -20.293 41.998 1.00 76.19 94 VAL A N 1
ATOM 708 C CA . VAL A 1 94 ? -30.739 -21.013 42.509 1.00 76.19 94 VAL A CA 1
ATOM 709 C C . VAL A 1 94 ? -32.019 -20.210 42.275 1.00 76.19 94 VAL A C 1
ATOM 711 O O . VAL A 1 94 ? -33.059 -20.765 41.930 1.00 76.19 94 VAL A O 1
ATOM 714 N N . VAL A 1 95 ? -31.952 -18.889 42.452 1.00 76.50 95 VAL A N 1
ATOM 715 C CA . VAL A 1 95 ? -33.105 -17.984 42.297 1.00 76.50 95 VAL A CA 1
ATOM 716 C C . VAL A 1 95 ? -33.403 -17.696 40.820 1.00 76.50 95 VAL A C 1
ATOM 718 O O . VAL A 1 95 ? -34.558 -17.483 40.439 1.00 76.50 95 VAL A O 1
ATOM 721 N N . GLY A 1 96 ? -32.366 -17.709 39.982 1.00 81.69 96 GLY A N 1
ATOM 722 C CA . GLY A 1 96 ? -32.406 -17.249 38.602 1.00 81.69 96 GLY A CA 1
ATOM 723 C C . GLY A 1 96 ? -32.213 -15.734 38.517 1.00 81.69 96 GLY A C 1
ATOM 724 O O . GLY A 1 96 ? -32.898 -14.958 39.189 1.00 81.69 96 GLY A O 1
ATOM 725 N N . LEU A 1 97 ? -31.298 -15.300 37.649 1.00 85.56 97 LEU A N 1
ATOM 726 C CA . LEU A 1 97 ? -30.844 -13.910 37.570 1.00 85.56 97 LEU A CA 1
ATOM 727 C C . LEU A 1 97 ? -31.976 -12.900 37.335 1.00 85.56 97 LEU A C 1
ATOM 729 O O . LEU A 1 97 ? -32.036 -11.888 38.021 1.00 85.56 97 LEU A O 1
ATOM 733 N N . MET A 1 98 ? -32.903 -13.182 36.416 1.00 84.56 98 MET A N 1
ATOM 734 C CA . MET A 1 98 ? -34.039 -12.290 36.128 1.00 84.56 98 MET A CA 1
ATOM 735 C C . MET A 1 98 ? -34.906 -12.040 37.369 1.00 84.56 98 MET A C 1
ATOM 737 O O . MET A 1 98 ? -35.268 -10.905 37.666 1.00 84.56 98 MET A O 1
ATOM 741 N N . LYS A 1 99 ? -35.215 -13.099 38.128 1.00 85.12 99 LYS A N 1
ATOM 742 C CA . LYS A 1 99 ? -35.999 -12.983 39.366 1.00 85.12 99 LYS A CA 1
ATOM 743 C C . LYS A 1 99 ? -35.211 -12.245 40.444 1.00 85.12 99 LYS A C 1
ATOM 745 O O . LYS A 1 99 ? -35.781 -11.407 41.140 1.00 85.12 99 LYS A O 1
ATOM 750 N N . TYR A 1 100 ? -33.912 -12.517 40.545 1.00 89.50 100 TYR A N 1
ATOM 751 C CA . TYR A 1 100 ? -33.023 -11.861 41.498 1.00 89.50 100 TYR A CA 1
ATOM 752 C C . TYR A 1 100 ? -32.922 -10.348 41.238 1.00 89.50 100 TYR A C 1
ATOM 754 O O . TYR A 1 100 ? -33.156 -9.556 42.146 1.00 89.50 100 TYR A O 1
ATOM 762 N N . VAL A 1 101 ? -32.667 -9.936 39.991 1.00 87.62 101 VAL A N 1
ATOM 763 C CA . VAL A 1 101 ? -32.570 -8.520 39.590 1.00 87.62 101 VAL A CA 1
ATOM 764 C C . VAL A 1 101 ? -33.908 -7.794 39.755 1.00 87.62 101 VAL A C 1
ATOM 766 O O . VAL A 1 101 ? -33.935 -6.681 40.271 1.00 87.62 101 VAL A O 1
ATOM 769 N N . ASN A 1 102 ? -35.033 -8.430 39.412 1.00 87.56 102 ASN A N 1
ATOM 770 C CA . ASN A 1 102 ? -36.358 -7.846 39.646 1.00 87.56 102 ASN A CA 1
ATOM 771 C C . ASN A 1 102 ? -36.641 -7.634 41.140 1.00 87.56 102 ASN A C 1
ATOM 773 O O . ASN A 1 102 ? -37.161 -6.588 41.523 1.00 87.56 102 ASN A O 1
ATOM 777 N N . THR A 1 103 ? -36.268 -8.599 41.984 1.00 88.31 103 THR A N 1
ATOM 778 C CA . THR A 1 103 ? -36.397 -8.479 43.446 1.00 88.31 103 THR A CA 1
ATOM 779 C C . THR A 1 103 ? -35.519 -7.345 43.977 1.00 88.31 103 THR A C 1
ATOM 781 O O . THR A 1 103 ? -35.950 -6.575 44.832 1.00 88.31 103 THR A O 1
ATOM 784 N N . LEU A 1 104 ? -34.313 -7.190 43.425 1.00 89.50 104 LEU A N 1
ATOM 785 C CA . LEU A 1 104 ? -33.395 -6.110 43.777 1.00 89.50 104 LEU A CA 1
ATOM 786 C C . LEU A 1 104 ? -33.956 -4.732 43.381 1.00 89.50 104 LEU A C 1
ATOM 788 O O . LEU A 1 104 ? -33.986 -3.831 44.216 1.00 89.50 104 LEU A O 1
ATOM 792 N N . ASN A 1 105 ? -34.506 -4.586 42.171 1.00 88.88 105 ASN A N 1
ATOM 793 C CA . ASN A 1 105 ? -35.195 -3.363 41.737 1.00 88.88 105 ASN A CA 1
ATOM 794 C C . ASN A 1 105 ? -36.374 -3.009 42.657 1.00 88.88 105 ASN A C 1
ATOM 796 O O . ASN A 1 105 ? -36.460 -1.881 43.140 1.00 88.88 105 ASN A O 1
ATOM 800 N N . GLN A 1 106 ? -37.234 -3.982 42.973 1.00 89.25 106 GLN A N 1
ATOM 801 C CA . GLN A 1 106 ? -38.355 -3.779 43.900 1.00 89.25 106 GLN A CA 1
ATOM 802 C C . GLN A 1 106 ? -37.879 -3.380 45.303 1.00 89.25 106 GLN A C 1
ATOM 804 O O . GLN A 1 106 ? -38.480 -2.514 45.942 1.00 89.25 106 GLN A O 1
ATOM 809 N N . SER A 1 107 ? -36.775 -3.967 45.779 1.00 88.75 107 SER A N 1
ATOM 810 C CA . SER A 1 107 ? -36.184 -3.604 47.069 1.00 88.75 107 SER A CA 1
ATOM 811 C C . SER A 1 107 ? -35.651 -2.164 47.078 1.00 88.75 107 SER A C 1
ATOM 813 O O . SER A 1 107 ? -35.867 -1.438 48.049 1.00 88.75 107 SER A O 1
ATOM 815 N N . GLN A 1 108 ? -35.059 -1.708 45.969 1.00 87.88 108 GLN A N 1
ATOM 816 C CA . GLN A 1 108 ? -34.558 -0.343 45.802 1.00 87.88 108 GLN A CA 1
ATOM 817 C C . GLN A 1 108 ? -35.697 0.684 45.722 1.00 87.88 108 GLN A C 1
ATOM 819 O O . GLN A 1 108 ? -35.632 1.742 46.355 1.00 87.88 108 GLN A O 1
ATOM 824 N N . GLU A 1 109 ? -36.769 0.375 44.987 1.00 88.25 109 GLU A N 1
ATOM 825 C CA . GLU A 1 109 ? -37.984 1.197 44.938 1.00 88.25 109 GLU A CA 1
ATOM 826 C C . GLU A 1 109 ? -38.622 1.335 46.325 1.00 88.25 109 GLU A C 1
ATOM 828 O O . GLU A 1 109 ? -38.958 2.447 46.750 1.00 88.25 109 GLU A O 1
ATOM 833 N N . LEU A 1 110 ? -38.727 0.224 47.066 1.00 87.06 110 LEU A N 1
ATOM 834 C CA . LEU A 1 110 ? -39.227 0.240 48.437 1.00 87.06 110 LEU A CA 1
ATOM 835 C C . LEU A 1 110 ? -38.322 1.089 49.336 1.00 87.06 110 LEU A C 1
ATOM 837 O O . LEU A 1 110 ? -38.835 1.940 50.061 1.00 87.06 110 LEU A O 1
ATOM 841 N N . TYR A 1 111 ? -36.997 0.919 49.257 1.00 87.69 111 TYR A N 1
ATOM 842 C CA . TYR A 1 111 ? -36.034 1.703 50.035 1.00 87.69 111 TYR A CA 1
ATOM 843 C C . TYR A 1 111 ? -36.207 3.209 49.792 1.00 87.69 111 TYR A C 1
ATOM 845 O O . TYR A 1 111 ? -36.326 3.988 50.742 1.00 87.69 111 TYR A O 1
ATOM 853 N N . ASN A 1 112 ? -36.314 3.623 48.527 1.00 86.81 112 ASN A N 1
ATOM 854 C CA . ASN A 1 112 ? -36.527 5.022 48.154 1.00 86.81 112 ASN A CA 1
ATOM 855 C C . ASN A 1 112 ? -37.862 5.575 48.679 1.00 86.81 112 ASN A C 1
ATOM 857 O O . ASN A 1 112 ? -37.922 6.733 49.100 1.00 86.81 112 ASN A O 1
ATOM 861 N N . ARG A 1 113 ? -38.916 4.748 48.721 1.00 85.75 113 ARG A N 1
ATOM 862 C CA . ARG A 1 113 ? -40.230 5.120 49.270 1.00 85.75 113 ARG A CA 1
ATOM 863 C C . ARG A 1 113 ? -40.222 5.260 50.796 1.00 85.75 113 ARG A C 1
ATOM 865 O O . ARG A 1 113 ? -40.857 6.179 51.317 1.00 85.75 113 ARG A O 1
ATOM 872 N N . ILE A 1 114 ? -39.528 4.376 51.517 1.00 85.69 114 ILE A N 1
ATOM 873 C CA . ILE A 1 114 ? -39.529 4.362 52.993 1.00 85.69 114 ILE A CA 1
ATOM 874 C C . ILE A 1 114 ? -38.512 5.332 53.610 1.00 85.69 114 ILE A C 1
ATOM 876 O O . ILE A 1 114 ? -38.758 5.875 54.688 1.00 85.69 114 ILE A O 1
ATOM 880 N N . LYS A 1 115 ? -37.396 5.616 52.922 1.00 85.19 115 LYS A N 1
ATOM 881 C CA . LYS A 1 115 ? -36.323 6.514 53.385 1.00 85.19 115 LYS A CA 1
ATOM 882 C C . LYS A 1 115 ? -36.806 7.877 53.916 1.00 85.19 115 LYS A C 1
ATOM 884 O O . LYS A 1 115 ? -36.349 8.269 54.992 1.00 85.19 115 LYS A O 1
ATOM 889 N N . PRO A 1 116 ? -37.707 8.624 53.242 1.00 83.94 116 PRO A N 1
ATOM 890 C CA . PRO A 1 116 ? -38.170 9.915 53.754 1.00 83.94 116 PRO A CA 1
ATOM 891 C C . PRO A 1 116 ? -39.090 9.789 54.977 1.00 83.94 116 PRO A C 1
ATOM 893 O O . PRO A 1 116 ? -39.088 10.691 55.817 1.00 83.94 116 PRO A O 1
ATOM 896 N N . LYS A 1 117 ? -39.846 8.687 55.087 1.00 81.00 117 LYS A N 1
ATOM 897 C CA . LYS A 1 117 ? -40.830 8.452 56.153 1.00 81.00 117 LYS A CA 1
ATOM 898 C C . LYS A 1 117 ? -40.191 7.916 57.437 1.00 81.00 117 LYS A C 1
ATOM 900 O O . LYS A 1 117 ? -40.577 8.312 58.530 1.00 81.00 117 LYS A O 1
ATOM 905 N N . PHE A 1 118 ? -39.189 7.044 57.329 1.00 80.56 118 PHE A N 1
ATOM 906 C CA . PHE A 1 118 ? -38.659 6.271 58.461 1.00 80.56 118 PHE A CA 1
ATOM 907 C C . PHE A 1 118 ? -37.398 6.879 59.095 1.00 80.56 118 PHE A C 1
ATOM 909 O O . PHE A 1 118 ? -36.571 6.158 59.649 1.00 80.56 118 PHE A O 1
ATOM 916 N N . LYS A 1 119 ? -37.234 8.210 59.068 1.00 76.69 119 LYS A N 1
ATOM 917 C CA . LYS A 1 119 ? -36.022 8.899 59.574 1.00 76.69 119 LYS A CA 1
ATOM 918 C C . LYS A 1 119 ? -35.643 8.544 61.022 1.00 76.69 119 LYS A C 1
ATOM 920 O O . LYS A 1 119 ? -34.468 8.625 61.377 1.00 76.69 119 LYS A O 1
ATOM 925 N N . GLN A 1 120 ? -36.623 8.166 61.846 1.00 76.00 120 GLN A N 1
ATOM 926 C CA . GLN A 1 120 ? -36.427 7.756 63.241 1.00 76.00 120 GLN A CA 1
ATOM 927 C C . GLN A 1 120 ? -35.946 6.294 63.378 1.00 76.00 120 GLN A C 1
ATOM 929 O O . GLN A 1 120 ? -35.249 5.967 64.335 1.00 76.00 120 GLN A O 1
ATOM 934 N N . PHE A 1 121 ? -36.215 5.430 62.393 1.00 80.62 121 PHE A N 1
ATOM 935 C CA . PHE A 1 121 ? -35.877 3.999 62.392 1.00 80.62 121 PHE A CA 1
ATOM 936 C C . PHE A 1 121 ? -34.571 3.717 61.639 1.00 80.62 121 PHE A C 1
ATOM 938 O O . PHE A 1 121 ? -34.517 2.916 60.703 1.00 80.62 121 PHE A O 1
ATOM 945 N N . LYS A 1 122 ? -33.487 4.380 62.055 1.00 80.44 122 LYS A N 1
ATOM 946 C CA . LYS A 1 122 ? -32.189 4.300 61.366 1.00 80.44 122 LYS A CA 1
ATOM 947 C C . LYS A 1 122 ? -31.660 2.868 61.226 1.00 80.44 122 LYS A C 1
ATOM 949 O O . LYS A 1 122 ? -31.124 2.540 60.178 1.00 80.44 122 LYS A O 1
ATOM 954 N N . GLY A 1 123 ? -31.839 2.009 62.234 1.00 83.50 123 GLY A N 1
ATOM 955 C CA . GLY A 1 123 ? -31.339 0.626 62.205 1.00 83.50 123 GLY A CA 1
ATOM 956 C C . GLY A 1 123 ? -31.923 -0.221 61.068 1.00 83.50 123 GLY A C 1
ATOM 957 O O . GLY A 1 123 ? -31.176 -0.895 60.364 1.00 83.50 123 GLY A O 1
ATOM 958 N N . ILE A 1 124 ? -33.238 -0.126 60.836 1.00 83.19 124 ILE A N 1
ATOM 959 C CA . ILE A 1 124 ? -33.919 -0.842 59.743 1.00 83.19 124 ILE A CA 1
ATOM 960 C C . ILE A 1 124 ? -33.433 -0.315 58.390 1.00 83.19 124 ILE A C 1
ATOM 962 O O . ILE A 1 124 ? -33.123 -1.101 57.499 1.00 83.19 124 ILE A O 1
ATOM 966 N N . LEU A 1 125 ? -33.311 1.010 58.252 1.00 85.00 125 LEU A N 1
ATOM 967 C CA . LEU A 1 125 ? -32.806 1.633 57.027 1.00 85.00 125 LEU A CA 1
ATOM 968 C C . LEU A 1 125 ? -31.358 1.223 56.724 1.00 85.00 125 LEU A C 1
ATOM 970 O O . LEU A 1 125 ? -31.057 0.917 55.574 1.00 85.00 125 LEU A O 1
ATOM 974 N N . TYR A 1 126 ? -30.480 1.180 57.731 1.00 86.88 126 TYR A N 1
ATOM 975 C CA . TYR A 1 126 ? -29.090 0.752 57.554 1.00 86.88 126 TYR A CA 1
ATOM 976 C C . TYR A 1 126 ? -28.976 -0.726 57.189 1.00 86.88 126 TYR A C 1
ATOM 978 O O . TYR A 1 126 ? -28.220 -1.056 56.279 1.00 86.88 126 TYR A O 1
ATOM 986 N N . ASN A 1 127 ? -29.728 -1.611 57.853 1.00 86.94 127 ASN A N 1
ATOM 987 C CA . ASN A 1 127 ? -29.705 -3.030 57.500 1.00 86.94 127 ASN A CA 1
ATOM 988 C C . ASN A 1 127 ? -30.228 -3.240 56.073 1.00 86.94 127 ASN A C 1
ATOM 990 O O . ASN A 1 127 ? -29.568 -3.875 55.258 1.00 86.94 127 ASN A O 1
ATOM 994 N N . PHE A 1 128 ? -31.358 -2.621 55.724 1.00 87.12 128 PHE A N 1
ATOM 995 C CA . PHE A 1 128 ? -31.930 -2.790 54.393 1.00 87.12 128 PHE A CA 1
ATOM 996 C C . PHE A 1 128 ? -31.019 -2.238 53.287 1.00 87.12 128 PHE A C 1
ATOM 998 O O . PHE A 1 128 ? -30.830 -2.891 52.264 1.00 87.12 128 PHE A O 1
ATOM 1005 N N . GLN A 1 129 ? -30.375 -1.091 53.521 1.00 89.25 129 GLN A N 1
ATOM 1006 C CA . GLN A 1 129 ? -29.348 -0.567 52.619 1.00 89.25 129 GLN A CA 1
ATOM 1007 C C . GLN A 1 129 ? -28.157 -1.532 52.487 1.00 89.25 129 GLN A C 1
ATOM 1009 O O . GLN A 1 129 ? -27.721 -1.806 51.374 1.00 89.25 129 GLN A O 1
ATOM 1014 N N . SER A 1 130 ? -27.668 -2.088 53.598 1.00 88.88 130 SER A N 1
ATOM 1015 C CA . SER A 1 130 ? -26.572 -3.067 53.602 1.00 88.88 130 SER A CA 1
ATOM 1016 C C . SER A 1 130 ? -26.923 -4.339 52.821 1.00 88.88 130 SER A C 1
ATOM 1018 O O . SER A 1 130 ? -26.109 -4.840 52.044 1.00 88.88 130 SER A O 1
ATOM 1020 N N . VAL A 1 131 ? -28.155 -4.844 52.957 1.00 88.88 131 VAL A N 1
ATOM 1021 C CA . VAL A 1 131 ? -28.654 -5.994 52.184 1.00 88.88 131 VAL A CA 1
ATOM 1022 C C . VAL A 1 131 ? -28.654 -5.681 50.689 1.00 88.88 131 VAL A C 1
ATOM 1024 O O . VAL A 1 131 ? -28.179 -6.503 49.904 1.00 88.88 131 VAL A O 1
ATOM 1027 N N . ILE A 1 132 ? -29.128 -4.499 50.289 1.00 88.69 132 ILE A N 1
ATOM 1028 C CA . ILE A 1 132 ? -29.116 -4.054 48.888 1.00 88.69 132 ILE A CA 1
ATOM 1029 C C . ILE A 1 132 ? -27.677 -3.962 48.366 1.00 88.69 132 ILE A C 1
ATOM 1031 O O . ILE A 1 132 ? -27.367 -4.565 47.341 1.00 88.69 132 ILE A O 1
ATOM 1035 N N . GLU A 1 133 ? -26.780 -3.284 49.083 1.00 89.56 133 GLU A N 1
ATOM 1036 C CA . GLU A 1 133 ? -25.374 -3.117 48.687 1.00 89.56 133 GLU A CA 1
ATOM 1037 C C . GLU A 1 133 ? -24.655 -4.469 48.555 1.00 89.56 133 GLU A C 1
ATOM 1039 O O . GLU A 1 133 ? -23.982 -4.738 47.556 1.00 89.56 133 GLU A O 1
ATOM 1044 N N . ARG A 1 134 ? -24.855 -5.379 49.517 1.00 90.56 134 ARG A N 1
ATOM 1045 C CA . ARG A 1 134 ? -24.311 -6.744 49.460 1.00 90.56 134 ARG A CA 1
ATOM 1046 C C . ARG A 1 134 ? -24.878 -7.531 48.279 1.00 90.56 134 ARG A C 1
ATOM 1048 O O . ARG A 1 134 ? -24.163 -8.327 47.670 1.00 90.56 134 ARG A O 1
ATOM 1055 N N . SER A 1 135 ? -26.149 -7.324 47.956 1.00 89.00 135 SER A N 1
ATOM 1056 C CA . SER A 1 135 ? -26.825 -7.995 46.846 1.00 89.00 135 SER A CA 1
ATOM 1057 C C . SER A 1 135 ? -26.365 -7.473 45.489 1.00 89.00 135 SER A C 1
ATOM 1059 O O . SER A 1 135 ? -26.144 -8.284 44.591 1.00 89.00 135 SER A O 1
ATOM 1061 N N . GLU A 1 136 ? -26.139 -6.164 45.351 1.00 89.06 136 GLU A N 1
ATOM 1062 C CA . GLU A 1 136 ? -25.491 -5.565 44.177 1.00 89.06 136 GLU A CA 1
ATOM 1063 C C . GLU A 1 136 ? -24.088 -6.148 43.980 1.00 89.06 136 GLU A C 1
ATOM 1065 O O . GLU A 1 136 ? -23.742 -6.568 42.875 1.00 89.06 136 GLU A O 1
ATOM 1070 N N . LEU A 1 137 ? -23.304 -6.270 45.057 1.00 89.00 137 LEU A N 1
ATOM 1071 C CA . LEU A 1 137 ? -21.959 -6.846 45.006 1.00 89.00 137 LEU A CA 1
ATOM 1072 C C . LEU A 1 137 ? -21.970 -8.327 44.585 1.00 89.00 137 LEU A C 1
ATOM 1074 O O . LEU A 1 137 ? -21.105 -8.760 43.824 1.00 89.00 137 LEU A O 1
ATOM 1078 N N . LYS A 1 138 ? -22.986 -9.104 44.985 1.00 89.19 138 LYS A N 1
ATOM 1079 C CA . LYS A 1 138 ? -23.184 -10.472 44.470 1.00 89.19 138 LYS A CA 1
ATOM 1080 C C . LYS A 1 138 ? -23.418 -10.493 42.957 1.00 89.19 138 LYS A C 1
ATOM 1082 O O . LYS A 1 138 ? -22.850 -11.349 42.284 1.00 89.19 138 LYS A O 1
ATOM 1087 N N . VAL A 1 139 ? -24.206 -9.560 42.411 1.00 89.12 139 VAL A N 1
ATOM 1088 C CA . VAL A 1 139 ? -24.423 -9.453 40.954 1.00 89.12 139 VAL A CA 1
ATOM 1089 C C . VAL A 1 139 ? -23.118 -9.088 40.240 1.00 89.12 139 VAL A C 1
ATOM 1091 O O . VAL A 1 139 ? -22.802 -9.678 39.206 1.00 89.12 139 VAL A O 1
ATOM 1094 N N . GLN A 1 140 ? -22.315 -8.187 40.817 1.00 88.31 140 GLN A N 1
ATOM 1095 C CA . GLN A 1 140 ? -20.990 -7.837 40.287 1.00 88.31 140 GLN A CA 1
ATOM 1096 C C . GLN A 1 140 ? -20.016 -9.029 40.281 1.00 88.31 140 GLN A C 1
ATOM 1098 O O . GLN A 1 140 ? -19.278 -9.220 39.317 1.00 88.31 140 GLN A O 1
ATOM 1103 N N . ASN A 1 141 ? -20.027 -9.865 41.319 1.00 88.62 141 ASN A N 1
ATOM 1104 C CA . ASN A 1 141 ? -19.191 -11.070 41.365 1.00 88.62 141 ASN A CA 1
ATOM 1105 C C . ASN A 1 141 ? -19.703 -12.169 40.416 1.00 88.62 141 ASN A C 1
ATOM 1107 O O . ASN A 1 141 ? -18.925 -12.952 39.864 1.00 88.62 141 ASN A O 1
ATOM 1111 N N . TYR A 1 142 ? -21.018 -12.230 40.201 1.00 89.00 142 TYR A N 1
ATOM 1112 C CA . TYR A 1 142 ? -21.614 -13.174 39.264 1.00 89.00 142 TYR A CA 1
ATOM 1113 C C . TYR A 1 142 ? -21.206 -12.865 37.821 1.00 89.00 142 TYR A C 1
ATOM 1115 O O . TYR A 1 142 ? -20.782 -13.774 37.106 1.00 89.00 142 TYR A O 1
ATOM 1123 N N . ILE A 1 143 ? -21.245 -11.592 37.403 1.00 86.81 143 ILE A N 1
ATOM 1124 C CA . ILE A 1 143 ? -20.785 -11.220 36.058 1.00 86.81 143 ILE A CA 1
ATOM 1125 C C . ILE A 1 143 ? -19.296 -11.525 35.868 1.00 86.81 143 ILE A C 1
ATOM 1127 O O . ILE A 1 143 ? -18.937 -12.037 34.815 1.00 86.81 143 ILE A O 1
ATOM 1131 N N . ASP A 1 144 ? -18.442 -11.349 36.883 1.00 86.25 144 ASP A N 1
ATOM 1132 C CA . ASP A 1 144 ? -17.033 -11.773 36.795 1.00 86.25 144 ASP A CA 1
ATOM 1133 C C . ASP A 1 144 ? -16.900 -13.274 36.514 1.00 86.25 144 ASP A C 1
ATOM 1135 O O . ASP A 1 144 ? -16.080 -13.695 35.696 1.00 86.25 144 ASP A O 1
ATOM 1139 N N . THR A 1 145 ? -17.734 -14.089 37.158 1.00 86.38 145 THR A N 1
ATOM 1140 C CA . THR A 1 145 ? -17.742 -15.542 36.954 1.00 86.38 145 THR A CA 1
ATOM 1141 C C . THR A 1 145 ? -18.169 -15.892 35.529 1.00 86.38 145 THR A C 1
ATOM 1143 O O . THR A 1 145 ? -17.530 -16.722 34.887 1.00 86.38 145 THR A O 1
ATOM 1146 N N . VAL A 1 146 ? -19.199 -15.220 35.003 1.00 85.81 146 VAL A N 1
ATOM 1147 C CA . VAL A 1 146 ? -19.689 -15.415 33.629 1.00 85.81 146 VAL A CA 1
ATOM 1148 C C . VAL A 1 146 ? -18.671 -14.937 32.588 1.00 85.81 146 VAL A C 1
ATOM 1150 O O . VAL A 1 146 ? -18.464 -15.617 31.586 1.00 85.81 146 VAL A O 1
ATOM 1153 N N . LEU A 1 147 ? -17.999 -13.807 32.820 1.00 85.56 147 LEU A N 1
ATOM 1154 C CA . LEU A 1 147 ? -17.009 -13.244 31.895 1.00 85.56 147 LEU A CA 1
ATOM 1155 C C . LEU A 1 147 ? -15.687 -14.020 31.863 1.00 85.56 147 LEU A C 1
ATOM 1157 O O . LEU A 1 147 ? -14.971 -13.940 30.868 1.00 85.56 147 LEU A O 1
ATOM 1161 N N . ASN A 1 148 ? -15.367 -14.780 32.915 1.00 85.50 148 ASN A N 1
ATOM 1162 C CA . ASN A 1 148 ? -14.213 -15.684 32.928 1.00 85.50 148 ASN A CA 1
ATOM 1163 C C . ASN A 1 148 ? -14.462 -16.995 32.152 1.00 85.50 148 ASN A C 1
ATOM 1165 O O . ASN A 1 148 ? -13.520 -17.759 31.941 1.00 85.50 148 ASN A O 1
ATOM 1169 N N . LEU A 1 149 ? -15.701 -17.284 31.736 1.00 84.62 149 LEU A N 1
ATOM 1170 C CA . LEU A 1 149 ? -16.000 -18.453 30.908 1.00 84.62 149 LEU A CA 1
ATOM 1171 C C . LEU A 1 149 ? -15.447 -18.284 29.484 1.00 84.62 149 LEU A C 1
ATOM 1173 O O . LEU A 1 149 ? -15.238 -17.177 28.987 1.00 84.62 149 LEU A O 1
ATOM 1177 N N . GLU A 1 150 ? -15.259 -19.402 28.781 1.00 81.69 150 GLU A N 1
ATOM 1178 C CA . GLU A 1 150 ? -14.948 -19.358 27.351 1.00 81.69 150 GLU A CA 1
ATOM 1179 C C . GLU A 1 150 ? -16.059 -18.667 26.551 1.00 81.69 150 GLU A C 1
ATOM 1181 O O . GLU A 1 150 ? -17.227 -18.745 26.927 1.00 81.69 150 GLU A O 1
ATOM 1186 N N . THR A 1 151 ? -15.713 -18.049 25.408 1.00 79.50 151 THR A N 1
ATOM 1187 C CA . THR A 1 151 ? -16.674 -17.258 24.608 1.00 79.50 151 THR A CA 1
ATOM 1188 C C . THR A 1 151 ? -17.935 -18.060 24.313 1.00 79.50 151 THR A C 1
ATOM 1190 O O . THR A 1 151 ? -19.016 -17.550 24.552 1.00 79.50 151 THR A O 1
ATOM 1193 N N . ASN A 1 152 ? -17.819 -19.324 23.896 1.00 81.38 152 ASN A N 1
ATOM 1194 C CA . ASN A 1 152 ? -18.981 -20.158 23.568 1.00 81.38 152 ASN A CA 1
ATOM 1195 C C . ASN A 1 152 ? -19.927 -20.337 24.769 1.00 81.38 152 ASN A C 1
ATOM 1197 O O . ASN A 1 152 ? -21.126 -20.127 24.645 1.00 81.38 152 ASN A O 1
ATOM 1201 N N . LYS A 1 153 ? -19.376 -20.624 25.954 1.00 80.81 153 LYS A N 1
ATOM 1202 C CA . LYS A 1 153 ? -20.157 -20.803 27.191 1.00 80.81 153 LYS A CA 1
ATOM 1203 C C . LYS A 1 153 ? -20.724 -19.485 27.723 1.00 80.81 153 LYS A C 1
ATOM 1205 O O . LYS A 1 153 ? -21.791 -19.460 28.327 1.00 80.81 153 LYS A O 1
ATOM 1210 N N . MET A 1 154 ? -20.015 -18.380 27.506 1.00 83.50 154 MET A N 1
ATOM 1211 C CA . MET A 1 154 ? -20.509 -17.037 27.808 1.00 83.50 154 MET A CA 1
ATOM 1212 C C . MET A 1 154 ? -21.654 -16.650 26.860 1.00 83.50 154 MET A C 1
ATOM 1214 O O . MET A 1 154 ? -22.636 -16.058 27.309 1.00 83.50 154 MET A O 1
ATOM 1218 N N . MET A 1 155 ? -21.598 -17.072 25.590 1.00 81.19 155 MET A N 1
ATOM 1219 C CA . MET A 1 155 ? -22.676 -16.854 24.624 1.00 81.19 155 MET A CA 1
ATOM 1220 C C . MET A 1 155 ? -23.971 -17.578 24.999 1.00 81.19 155 MET A C 1
ATOM 1222 O O . MET A 1 155 ? -25.051 -17.028 24.768 1.00 81.19 155 MET A O 1
ATOM 1226 N N . ASP A 1 156 ? -23.889 -18.752 25.629 1.00 84.38 156 ASP A N 1
ATOM 1227 C CA . ASP A 1 156 ? -25.069 -19.446 26.167 1.00 84.38 156 ASP A CA 1
ATOM 1228 C C . ASP A 1 156 ? -25.784 -18.593 27.232 1.00 84.38 156 ASP A C 1
ATOM 1230 O O . ASP A 1 156 ? -27.011 -18.591 27.330 1.00 84.38 156 ASP A O 1
ATOM 1234 N N . LYS A 1 157 ? -25.017 -17.780 27.972 1.00 84.56 157 LYS A N 1
ATOM 1235 C CA . LYS A 1 157 ? -25.492 -16.844 29.002 1.00 84.56 157 LYS A CA 1
ATOM 1236 C C . LYS A 1 157 ? -25.633 -15.395 28.508 1.00 84.56 157 LYS A C 1
ATOM 1238 O O . LYS A 1 157 ? -25.723 -14.472 29.317 1.00 84.56 157 LYS A O 1
ATOM 1243 N N . LYS A 1 158 ? -25.726 -15.148 27.195 1.00 85.31 158 LYS A N 1
ATOM 1244 C CA . LYS A 1 158 ? -25.820 -13.784 26.617 1.00 85.31 158 LYS A CA 1
ATOM 1245 C C . LYS A 1 158 ? -26.946 -12.920 27.200 1.00 85.31 158 LYS A C 1
ATOM 1247 O O . LYS A 1 158 ? -26.777 -11.717 27.383 1.00 85.31 158 LYS A O 1
ATOM 1252 N N . HIS A 1 159 ? -28.093 -13.527 27.509 1.00 85.81 159 HIS A N 1
ATOM 1253 C CA . HIS A 1 159 ? -29.237 -12.818 28.088 1.00 85.81 159 HIS A CA 1
ATOM 1254 C C . HIS A 1 159 ? -28.949 -12.346 29.515 1.00 85.81 159 HIS A C 1
ATOM 1256 O O . HIS A 1 159 ? -29.410 -11.282 29.912 1.00 85.81 159 HIS A O 1
ATOM 1262 N N . GLU A 1 160 ? -28.149 -13.103 30.264 1.00 87.12 160 GLU A N 1
ATOM 1263 C CA . GLU A 1 160 ? -27.750 -12.748 31.622 1.00 87.12 160 GLU A CA 1
ATOM 1264 C C . GLU A 1 160 ? -26.821 -11.534 31.631 1.00 87.12 160 GLU A C 1
ATOM 1266 O O . GLU A 1 160 ? -27.018 -10.600 32.406 1.00 87.12 160 GLU A O 1
ATOM 1271 N N . VAL A 1 161 ? -25.859 -11.512 30.706 1.00 86.50 161 VAL A N 1
ATOM 1272 C CA . VAL A 1 161 ? -24.943 -10.381 30.506 1.00 86.50 161 VAL A CA 1
ATOM 1273 C C . VAL A 1 161 ? -25.735 -9.120 30.165 1.00 86.50 161 VAL A C 1
ATOM 1275 O O . VAL A 1 161 ? -25.551 -8.090 30.810 1.00 86.50 161 VAL A O 1
ATOM 1278 N N . LYS A 1 162 ? -26.675 -9.215 29.217 1.00 88.50 162 LYS A N 1
ATOM 1279 C CA . LYS A 1 162 ? -27.539 -8.095 28.825 1.00 88.50 162 LYS A CA 1
ATOM 1280 C C . LYS A 1 162 ? -28.305 -7.506 30.014 1.00 88.50 162 LYS A C 1
ATOM 1282 O O . LYS A 1 162 ? -28.247 -6.300 30.233 1.00 88.50 162 LYS A O 1
ATOM 1287 N N . VAL A 1 163 ? -28.978 -8.352 30.796 1.00 88.19 163 VAL A N 1
ATOM 1288 C CA . VAL A 1 163 ? -29.797 -7.919 31.943 1.00 88.19 163 VAL A CA 1
ATOM 1289 C C . VAL A 1 163 ? -28.955 -7.191 32.994 1.00 88.19 163 VAL A C 1
ATOM 1291 O O . VAL A 1 163 ? -29.396 -6.188 33.550 1.00 88.19 163 VAL A O 1
ATOM 1294 N N . ILE A 1 164 ? -27.729 -7.656 33.252 1.00 88.25 164 ILE A N 1
ATOM 1295 C CA . ILE A 1 164 ? -26.827 -7.017 34.221 1.00 88.25 164 ILE A CA 1
ATOM 1296 C C . ILE A 1 164 ? -26.387 -5.636 33.729 1.00 88.25 164 ILE A C 1
ATOM 1298 O O . ILE A 1 164 ? -26.398 -4.678 34.502 1.00 88.25 164 ILE A O 1
ATOM 1302 N N . PHE A 1 165 ? -26.039 -5.512 32.447 1.00 89.06 165 PHE A N 1
ATOM 1303 C CA . PHE A 1 165 ? -25.691 -4.222 31.853 1.00 89.06 165 PHE A CA 1
ATOM 1304 C C . PHE A 1 165 ? -26.868 -3.240 31.878 1.00 89.06 165 PHE A C 1
ATOM 1306 O O . PHE A 1 165 ? -26.687 -2.091 32.272 1.00 89.06 165 PHE A O 1
ATOM 1313 N N . GLU A 1 166 ? -28.076 -3.686 31.524 1.00 87.88 166 GLU A N 1
ATOM 1314 C CA . GLU A 1 166 ? -29.287 -2.857 31.583 1.00 87.88 166 GLU A CA 1
ATOM 1315 C C . GLU A 1 166 ? -29.581 -2.379 33.012 1.00 87.88 166 GLU A C 1
ATOM 1317 O O . GLU A 1 166 ? -29.865 -1.197 33.209 1.00 87.88 166 GLU A O 1
ATOM 1322 N N . TYR A 1 167 ? -29.441 -3.256 34.013 1.00 88.75 167 TYR A N 1
ATOM 1323 C CA . TYR A 1 167 ? -29.639 -2.909 35.423 1.00 88.75 167 TYR A CA 1
ATOM 1324 C C . TYR A 1 167 ? -28.683 -1.802 35.894 1.00 88.75 167 TYR A C 1
ATOM 1326 O O . TYR A 1 167 ? -29.122 -0.788 36.437 1.00 88.75 167 TYR A O 1
ATOM 1334 N N . PHE A 1 168 ? -27.373 -1.960 35.675 1.00 88.19 168 PHE A N 1
ATOM 1335 C CA . PHE A 1 168 ? -26.402 -0.966 36.144 1.00 88.19 168 PHE A CA 1
ATOM 1336 C C . PHE A 1 168 ? -26.449 0.339 35.338 1.00 88.19 168 PHE A C 1
ATOM 1338 O O . PHE A 1 168 ? -26.197 1.402 35.911 1.00 88.19 168 PHE A O 1
ATOM 1345 N N . ASN A 1 169 ? -26.834 0.282 34.058 1.00 87.31 169 ASN A N 1
ATOM 1346 C CA . ASN A 1 169 ? -27.053 1.468 33.228 1.00 87.31 169 ASN A CA 1
ATOM 1347 C C . ASN A 1 169 ? -28.249 2.294 33.732 1.00 87.31 169 ASN A C 1
ATOM 1349 O O . ASN A 1 169 ? -28.130 3.501 33.918 1.00 87.31 169 ASN A O 1
ATOM 1353 N N . GLN A 1 170 ? -29.368 1.646 34.085 1.00 85.88 170 GLN A N 1
ATOM 1354 C CA . GLN A 1 170 ? -30.524 2.333 34.683 1.00 85.88 170 GLN A CA 1
ATOM 1355 C C . GLN A 1 170 ? -30.181 3.068 35.989 1.00 85.88 170 GLN A C 1
ATOM 1357 O O . GLN A 1 170 ? -30.790 4.090 36.298 1.00 85.88 170 GLN A O 1
ATOM 1362 N N . GLN A 1 171 ? -29.196 2.575 36.746 1.00 81.88 171 GLN A N 1
ATOM 1363 C CA . GLN A 1 171 ? -28.734 3.215 37.979 1.00 81.88 171 GLN A CA 1
ATOM 1364 C C . GLN A 1 171 ? -27.616 4.253 37.786 1.00 81.88 171 GLN A C 1
ATOM 1366 O O . GLN A 1 171 ? -27.217 4.886 38.764 1.00 81.88 171 GLN A O 1
ATOM 1371 N N . GLY A 1 172 ? -27.071 4.412 36.574 1.00 82.31 172 GLY A N 1
ATOM 1372 C CA . GLY A 1 172 ? -25.890 5.249 36.325 1.00 82.31 172 GLY A CA 1
ATOM 1373 C C . GLY A 1 172 ? -24.612 4.747 37.018 1.00 82.31 172 GLY A C 1
ATOM 1374 O O . GLY A 1 172 ? -23.723 5.538 37.324 1.00 82.31 172 GLY A O 1
ATOM 1375 N N . LYS A 1 173 ? -24.534 3.441 37.320 1.00 82.19 173 LYS A N 1
ATOM 1376 C CA . LYS A 1 173 ? -23.390 2.767 37.972 1.00 82.19 173 LYS A CA 1
ATOM 1377 C C . LYS A 1 173 ? -22.710 1.753 37.034 1.00 82.19 173 LYS A C 1
ATOM 1379 O O . LYS A 1 173 ? -22.088 0.789 37.482 1.00 82.19 173 LYS A O 1
ATOM 1384 N N . ASP A 1 174 ? -22.852 1.931 35.729 1.00 84.31 174 ASP A N 1
ATOM 1385 C CA . ASP A 1 174 ? -22.396 1.010 34.685 1.00 84.31 174 ASP A CA 1
ATOM 1386 C C . ASP A 1 174 ? -20.877 1.009 34.478 1.00 84.31 174 ASP A C 1
ATOM 1388 O O . ASP A 1 174 ? -20.321 -0.035 34.136 1.00 84.31 174 ASP A O 1
ATOM 1392 N N . GLN A 1 175 ? -20.188 2.120 34.764 1.00 87.00 175 GLN A N 1
ATOM 1393 C CA . GLN A 1 175 ? -18.749 2.282 34.511 1.00 87.00 175 GLN A CA 1
ATOM 1394 C C . GLN A 1 175 ? -17.890 1.119 35.034 1.00 87.00 175 GLN A C 1
ATOM 1396 O O . GLN A 1 175 ? -16.982 0.656 34.348 1.00 87.00 175 GLN A O 1
ATOM 1401 N N . HIS A 1 176 ? -18.167 0.621 36.241 1.00 86.69 176 HIS A N 1
ATOM 1402 C CA . HIS A 1 176 ? -17.403 -0.484 36.826 1.00 86.69 176 HIS A CA 1
ATOM 1403 C C . HIS A 1 176 ? -17.604 -1.804 36.061 1.00 86.69 176 HIS A C 1
ATOM 1405 O O . HIS A 1 176 ? -16.643 -2.534 35.824 1.00 86.69 176 HIS A O 1
ATOM 1411 N N . ILE A 1 177 ? -18.838 -2.096 35.639 1.00 88.19 177 ILE A N 1
ATOM 1412 C CA . ILE A 1 177 ? -19.164 -3.297 34.858 1.00 88.19 177 ILE A CA 1
ATOM 1413 C C . ILE A 1 177 ? -18.588 -3.197 33.446 1.00 88.19 177 ILE A C 1
ATOM 1415 O O . ILE A 1 177 ? -17.997 -4.157 32.954 1.00 88.19 177 ILE A O 1
ATOM 1419 N N . VAL A 1 178 ? -18.709 -2.021 32.827 1.00 89.62 178 VAL A N 1
ATOM 1420 C CA . VAL A 1 178 ? -18.127 -1.714 31.519 1.00 89.62 178 VAL A CA 1
ATOM 1421 C C . VAL A 1 178 ? -16.614 -1.922 31.548 1.00 89.62 178 VAL A C 1
ATOM 1423 O O . VAL A 1 178 ? -16.096 -2.682 30.733 1.00 89.62 178 VAL A O 1
ATOM 1426 N N . ASN A 1 179 ? -15.912 -1.332 32.520 1.00 90.38 179 ASN A N 1
ATOM 1427 C CA . ASN A 1 179 ? -14.459 -1.462 32.646 1.00 90.38 179 ASN A CA 1
ATOM 1428 C C . ASN A 1 179 ? -14.031 -2.927 32.817 1.00 90.38 179 ASN A C 1
ATOM 1430 O O . ASN A 1 179 ? -13.112 -3.376 32.137 1.00 90.38 179 ASN A O 1
ATOM 1434 N N . LYS A 1 180 ? -14.726 -3.694 33.668 1.00 88.56 180 LYS A N 1
ATOM 1435 C CA . LYS A 1 180 ? -14.451 -5.127 33.863 1.00 88.56 180 LYS A CA 1
ATOM 1436 C C . LYS A 1 180 ? -14.660 -5.939 32.589 1.00 88.56 180 LYS A C 1
ATOM 1438 O O . LYS A 1 180 ? -13.836 -6.786 32.249 1.00 88.56 180 LYS A O 1
ATOM 1443 N N . TYR A 1 181 ? -15.748 -5.679 31.867 1.00 90.69 181 TYR A N 1
ATOM 1444 C CA . TYR A 1 181 ? -16.020 -6.336 30.593 1.00 90.69 181 TYR A CA 1
ATOM 1445 C C . TYR A 1 181 ? -14.930 -6.039 29.564 1.00 90.69 181 TYR A C 1
ATOM 1447 O O . TYR A 1 181 ? -14.375 -6.966 28.971 1.00 90.69 181 TYR A O 1
ATOM 1455 N N . VAL A 1 182 ? -14.588 -4.759 29.398 1.00 91.69 182 VAL A N 1
ATOM 1456 C CA . VAL A 1 182 ? -13.531 -4.305 28.488 1.00 91.69 182 VAL A CA 1
ATOM 1457 C C . VAL A 1 182 ? -12.191 -4.936 28.857 1.00 91.69 182 VAL A C 1
ATOM 1459 O O . VAL A 1 182 ? -11.513 -5.451 27.975 1.00 91.69 182 VAL A O 1
ATOM 1462 N N . GLU A 1 183 ? -11.831 -4.979 30.140 1.00 92.31 183 GLU A N 1
ATOM 1463 C CA . GLU A 1 183 ? -10.583 -5.586 30.604 1.00 92.31 183 GLU A CA 1
ATOM 1464 C C . GLU A 1 183 ? -10.523 -7.084 30.274 1.00 92.31 183 GLU A C 1
ATOM 1466 O O . GLU A 1 183 ? -9.534 -7.566 29.719 1.00 92.31 183 GLU A O 1
ATOM 1471 N N . LYS A 1 184 ? -11.585 -7.841 30.569 1.00 90.06 184 LYS A N 1
ATOM 1472 C CA . LYS A 1 184 ? -11.618 -9.292 30.324 1.00 90.06 184 LYS A CA 1
ATOM 1473 C C . LYS A 1 184 ? -11.588 -9.624 28.835 1.00 90.06 184 LYS A C 1
ATOM 1475 O O . LYS A 1 184 ? -10.807 -10.484 28.422 1.00 90.06 184 LYS A O 1
ATOM 1480 N N . ARG A 1 185 ? -12.392 -8.932 28.021 1.00 90.06 185 ARG A N 1
ATOM 1481 C CA . ARG A 1 185 ? -12.402 -9.113 26.559 1.00 90.06 185 ARG A CA 1
ATOM 1482 C C . ARG A 1 185 ? -11.100 -8.631 25.922 1.00 90.06 185 ARG A C 1
ATOM 1484 O O . ARG A 1 185 ? -10.529 -9.347 25.106 1.00 90.06 185 ARG A O 1
ATOM 1491 N N . GLY A 1 186 ? -10.572 -7.492 26.362 1.00 91.44 186 GLY A N 1
ATOM 1492 C CA . GLY A 1 186 ? -9.279 -6.960 25.929 1.00 91.44 186 GLY A CA 1
ATOM 1493 C C . GLY A 1 186 ? -8.122 -7.914 26.232 1.00 91.44 186 GLY A C 1
ATOM 1494 O O . GLY A 1 186 ? -7.311 -8.199 25.356 1.00 91.44 186 GLY A O 1
ATOM 1495 N N . ASN A 1 187 ? -8.080 -8.508 27.429 1.00 91.62 187 ASN A N 1
ATOM 1496 C CA . ASN A 1 187 ? -7.070 -9.512 27.785 1.00 91.62 187 ASN A CA 1
ATOM 1497 C C . ASN A 1 187 ? -7.174 -10.782 26.925 1.00 91.62 187 ASN A C 1
ATOM 1499 O O . ASN A 1 187 ? -6.153 -11.360 26.552 1.00 91.62 187 ASN A O 1
ATOM 1503 N N . LYS A 1 188 ? -8.390 -11.202 26.558 1.00 88.88 188 LYS A N 1
ATOM 1504 C CA . LYS A 1 188 ? -8.595 -12.312 25.619 1.00 88.88 188 LYS A CA 1
ATOM 1505 C C . LYS A 1 188 ? -8.124 -11.970 24.200 1.00 88.88 188 LYS A C 1
ATOM 1507 O O . LYS A 1 188 ? -7.512 -12.816 23.539 1.00 88.88 188 LYS A O 1
ATOM 1512 N N . ALA A 1 189 ? -8.371 -10.742 23.748 1.00 89.62 189 ALA A N 1
ATOM 1513 C CA . ALA A 1 189 ? -7.857 -10.249 22.475 1.00 89.62 189 ALA A CA 1
ATOM 1514 C C . ALA A 1 189 ? -6.320 -10.288 22.463 1.00 89.62 189 ALA A C 1
ATOM 1516 O O . ALA A 1 189 ? -5.741 -10.837 21.530 1.00 89.62 189 ALA A O 1
ATOM 1517 N N . ILE A 1 190 ? -5.663 -9.841 23.542 1.00 91.19 190 ILE A N 1
ATOM 1518 C CA . ILE A 1 190 ? -4.201 -9.939 23.705 1.00 91.19 190 ILE A CA 1
ATOM 1519 C C . ILE A 1 190 ? -3.718 -11.387 23.603 1.00 91.19 190 ILE A C 1
ATOM 1521 O O . ILE A 1 190 ? -2.775 -11.667 22.871 1.00 91.19 190 ILE A O 1
ATOM 1525 N N . GLN A 1 191 ? -4.349 -12.323 24.317 1.00 90.19 191 GLN A N 1
ATOM 1526 C CA . GLN A 1 191 ? -3.954 -13.736 24.265 1.00 90.19 191 GLN A CA 1
ATOM 1527 C C . GLN A 1 191 ? -4.041 -14.299 22.840 1.00 90.19 191 GLN A C 1
ATOM 1529 O O . GLN A 1 191 ? -3.127 -14.988 22.392 1.00 90.19 191 GLN A O 1
ATOM 1534 N N . SER A 1 192 ? -5.104 -13.958 22.112 1.00 87.62 192 SER A N 1
ATOM 1535 C CA . SER A 1 192 ? -5.302 -14.388 20.722 1.00 87.62 192 SER A CA 1
ATOM 1536 C C . SER A 1 192 ? -4.256 -13.774 19.786 1.00 87.62 192 SER A C 1
ATOM 1538 O O . SER A 1 192 ? -3.695 -14.472 18.940 1.00 87.62 192 SER A O 1
ATOM 1540 N N . MET A 1 193 ? -3.931 -12.495 19.992 1.00 88.50 193 MET A N 1
ATOM 1541 C CA . MET A 1 193 ? -2.885 -11.788 19.255 1.00 88.50 193 MET A CA 1
ATOM 1542 C C . MET A 1 193 ? -1.494 -12.371 19.513 1.00 88.50 193 MET A C 1
ATOM 1544 O O . MET A 1 193 ? -0.757 -12.592 18.559 1.00 88.50 193 MET A O 1
ATOM 1548 N N . LYS A 1 194 ? -1.155 -12.721 20.759 1.00 87.75 194 LYS A N 1
ATOM 1549 C CA . LYS A 1 194 ? 0.134 -13.350 21.102 1.00 87.75 194 LYS A CA 1
ATOM 1550 C C . LYS A 1 194 ? 0.312 -14.725 20.465 1.00 87.75 194 LYS A C 1
ATOM 1552 O O . LYS A 1 194 ? 1.407 -15.079 20.041 1.00 87.75 194 LYS A O 1
ATOM 1557 N N . LEU A 1 195 ? -0.762 -15.506 20.344 1.00 86.19 195 LEU A N 1
ATOM 1558 C CA . LEU A 1 195 ? -0.718 -16.778 19.614 1.00 86.19 195 LEU A CA 1
ATOM 1559 C C . LEU A 1 195 ? -0.445 -16.576 18.118 1.00 86.19 195 LEU A C 1
ATOM 1561 O O . LEU A 1 195 ? 0.235 -17.401 17.507 1.00 86.19 195 LEU A O 1
ATOM 1565 N N . ALA A 1 196 ? -0.973 -15.502 17.525 1.00 84.25 196 ALA A N 1
ATOM 1566 C CA . ALA A 1 196 ? -0.673 -15.130 16.146 1.00 84.25 196 ALA A CA 1
ATOM 1567 C C . ALA A 1 196 ? 0.752 -14.569 16.004 1.00 84.25 196 ALA A C 1
ATOM 1569 O O . ALA A 1 196 ? 1.435 -14.886 15.035 1.00 84.25 196 ALA A O 1
ATOM 1570 N N . GLU A 1 197 ? 1.226 -13.814 16.995 1.00 83.50 197 GLU A N 1
ATOM 1571 C CA . GLU A 1 197 ? 2.598 -13.311 17.075 1.00 83.50 197 GLU A CA 1
ATOM 1572 C C . GLU A 1 197 ? 3.620 -14.447 17.132 1.00 83.50 197 GLU A C 1
ATOM 1574 O O . GLU A 1 197 ? 4.586 -14.431 16.386 1.00 83.50 197 GLU A O 1
ATOM 1579 N N . HIS A 1 198 ? 3.380 -15.505 17.908 1.00 78.50 198 HIS A N 1
ATOM 1580 C CA . HIS A 1 198 ? 4.273 -16.671 17.924 1.00 78.50 198 HIS A CA 1
ATOM 1581 C C . HIS A 1 198 ? 4.409 -17.379 16.564 1.00 78.50 198 HIS A C 1
ATOM 1583 O O . HIS A 1 198 ? 5.377 -18.109 16.350 1.00 78.50 198 HIS A O 1
ATOM 1589 N N . LYS A 1 199 ? 3.446 -17.193 15.650 1.00 72.81 199 LYS A N 1
ATOM 1590 C CA . LYS A 1 199 ? 3.509 -17.724 14.279 1.00 72.81 199 LYS A CA 1
ATOM 1591 C C . LYS A 1 199 ? 4.283 -16.813 13.329 1.00 72.81 199 LYS A C 1
ATOM 1593 O O . LYS A 1 199 ? 4.716 -17.291 12.281 1.00 72.81 199 LYS A O 1
ATOM 1598 N N . LEU A 1 200 ? 4.479 -15.541 13.681 1.00 72.62 200 LEU A N 1
ATOM 1599 C CA . LEU A 1 200 ? 5.481 -14.707 13.032 1.00 72.62 200 LEU A CA 1
ATOM 1600 C C . LEU A 1 200 ? 6.837 -15.275 13.440 1.00 72.62 200 LEU A C 1
ATOM 1602 O O . LEU A 1 200 ? 7.275 -15.109 14.575 1.00 72.62 200 LEU A O 1
ATOM 1606 N N . GLN A 1 201 ? 7.497 -15.989 12.529 1.00 56.38 201 GLN A N 1
ATOM 1607 C CA . GLN A 1 201 ? 8.889 -16.351 12.753 1.00 56.38 201 GLN A CA 1
ATOM 1608 C C . GLN A 1 201 ? 9.683 -15.049 12.893 1.00 56.38 201 GLN A C 1
ATOM 1610 O O . GLN A 1 201 ? 9.713 -14.255 11.947 1.00 56.38 201 GLN A O 1
ATOM 1615 N N . PRO A 1 202 ? 10.294 -14.781 14.055 1.00 49.00 202 PRO A N 1
ATOM 1616 C CA . PRO A 1 202 ? 11.061 -13.571 14.207 1.00 49.00 202 PRO A CA 1
ATOM 1617 C C . PRO A 1 202 ? 12.329 -13.689 13.353 1.00 49.00 202 PRO A C 1
ATOM 1619 O O . PRO A 1 202 ? 12.937 -14.753 13.223 1.00 49.00 202 PRO A O 1
ATOM 1622 N N . THR A 1 203 ? 12.780 -12.539 12.857 1.00 48.50 203 THR A N 1
ATOM 1623 C CA . THR A 1 203 ? 14.213 -12.231 12.751 1.00 48.50 203 THR A CA 1
ATOM 1624 C C . THR A 1 203 ? 15.048 -13.057 11.773 1.00 48.50 203 THR A C 1
ATOM 1626 O O . THR A 1 203 ? 16.112 -13.544 12.130 1.00 48.50 203 THR A O 1
ATOM 1629 N N . ASN A 1 204 ? 14.678 -13.100 10.494 1.00 51.06 204 ASN A N 1
ATOM 1630 C CA . ASN A 1 204 ? 15.741 -12.890 9.513 1.00 51.06 204 ASN A CA 1
ATOM 1631 C C . ASN A 1 204 ? 15.223 -12.079 8.333 1.00 51.06 204 ASN A C 1
ATOM 1633 O O . ASN A 1 204 ? 14.397 -12.543 7.549 1.00 51.06 204 ASN A O 1
ATOM 1637 N N . ILE A 1 205 ? 15.679 -10.830 8.250 1.00 53.94 205 ILE A N 1
ATOM 1638 C CA . ILE A 1 205 ? 15.515 -9.981 7.064 1.00 53.94 205 ILE A CA 1
ATOM 1639 C C . ILE A 1 205 ? 16.350 -10.561 5.902 1.00 53.94 205 ILE A C 1
ATOM 1641 O O . ILE A 1 205 ? 16.116 -10.247 4.742 1.00 53.94 205 ILE A O 1
ATOM 1645 N N . GLU A 1 206 ? 17.281 -11.467 6.205 1.00 48.81 206 GLU A N 1
ATOM 1646 C CA . GLU A 1 206 ? 18.138 -12.131 5.234 1.00 48.81 206 GLU A CA 1
ATOM 1647 C C . GLU A 1 206 ? 17.375 -13.112 4.330 1.00 48.81 206 GLU A C 1
ATOM 1649 O O . GLU A 1 206 ? 16.543 -13.909 4.778 1.00 48.81 206 GLU A O 1
ATOM 1654 N N . GLY A 1 207 ? 17.720 -13.060 3.044 1.00 51.44 207 GLY A N 1
ATOM 1655 C CA . GLY A 1 207 ? 17.215 -13.935 1.991 1.00 51.44 207 GLY A CA 1
ATOM 1656 C C . GLY A 1 207 ? 16.343 -13.202 0.965 1.00 51.44 207 GLY A C 1
ATOM 1657 O O . GLY A 1 207 ? 15.752 -12.173 1.290 1.00 51.44 207 GLY A O 1
ATOM 1658 N N . PRO A 1 208 ? 16.249 -13.733 -0.269 1.00 60.25 208 PRO A N 1
ATOM 1659 C CA . PRO A 1 208 ? 15.448 -13.132 -1.327 1.00 60.25 208 PRO A CA 1
ATOM 1660 C C . PRO A 1 208 ? 13.982 -13.076 -0.898 1.00 60.25 208 PRO A C 1
ATOM 1662 O O . PRO A 1 208 ? 13.404 -14.091 -0.501 1.00 60.25 208 PRO A O 1
ATOM 1665 N N . TYR A 1 209 ? 13.378 -11.892 -0.973 1.00 68.75 209 TYR A N 1
ATOM 1666 C CA . TYR A 1 209 ? 12.006 -11.700 -0.533 1.00 68.75 209 TYR A CA 1
ATOM 1667 C C . TYR A 1 209 ? 11.007 -11.895 -1.684 1.00 68.75 209 TYR A C 1
ATOM 1669 O O . TYR A 1 209 ? 11.139 -11.337 -2.785 1.00 68.75 209 TYR A O 1
ATOM 1677 N N . GLU A 1 210 ? 9.966 -12.672 -1.384 1.00 65.00 210 GLU A N 1
ATOM 1678 C CA . GLU A 1 210 ? 8.742 -12.790 -2.173 1.00 65.00 210 GLU A CA 1
ATOM 1679 C C . GLU A 1 210 ? 7.533 -12.418 -1.305 1.00 65.00 210 GLU A C 1
ATOM 1681 O O . GLU A 1 210 ? 7.518 -12.650 -0.090 1.00 65.00 210 GLU A O 1
ATOM 1686 N N . LYS A 1 211 ? 6.513 -11.823 -1.930 1.00 69.06 211 LYS A N 1
ATOM 1687 C CA . LYS A 1 211 ? 5.313 -11.319 -1.251 1.00 69.06 211 LYS A CA 1
ATOM 1688 C C . LYS A 1 211 ? 4.653 -12.408 -0.396 1.00 69.06 211 LYS A C 1
ATOM 1690 O O . LYS A 1 211 ? 4.400 -13.510 -0.877 1.00 69.06 211 LYS A O 1
ATOM 1695 N N . GLY A 1 212 ? 4.343 -12.096 0.863 1.00 66.25 212 GLY A N 1
ATOM 1696 C CA . GLY A 1 212 ? 3.642 -12.991 1.785 1.00 66.25 212 GLY A CA 1
ATOM 1697 C C . GLY A 1 212 ? 4.507 -14.036 2.491 1.00 66.25 212 GLY A C 1
ATOM 1698 O O . GLY A 1 212 ? 3.987 -14.770 3.331 1.00 66.25 212 GLY A O 1
ATOM 1699 N N . THR A 1 213 ? 5.813 -14.099 2.218 1.00 66.50 213 THR A N 1
ATOM 1700 C CA . THR A 1 213 ? 6.708 -15.116 2.806 1.00 66.50 213 THR A CA 1
ATOM 1701 C C . THR A 1 213 ? 6.977 -14.929 4.300 1.00 66.50 213 THR A C 1
ATOM 1703 O O . THR A 1 213 ? 7.262 -15.902 4.993 1.00 66.50 213 THR A O 1
ATOM 1706 N N . LYS A 1 214 ? 6.864 -13.702 4.824 1.00 70.69 214 LYS A N 1
ATOM 1707 C CA . LYS A 1 214 ? 7.204 -13.368 6.221 1.00 70.69 214 LYS A CA 1
ATOM 1708 C C . LYS A 1 214 ? 6.017 -13.430 7.195 1.00 70.69 214 LYS A C 1
ATOM 1710 O O . LYS A 1 214 ? 6.190 -13.197 8.385 1.00 70.69 214 LYS A O 1
ATOM 1715 N N . GLY A 1 215 ? 4.812 -13.756 6.716 1.00 75.38 215 GLY A N 1
ATOM 1716 C CA . GLY A 1 215 ? 3.638 -13.978 7.573 1.00 75.38 215 GLY A CA 1
ATOM 1717 C C . GLY A 1 215 ? 2.947 -12.716 8.111 1.00 75.38 215 GLY A C 1
ATOM 1718 O O . GLY A 1 215 ? 1.961 -12.846 8.836 1.00 75.38 215 GLY A O 1
ATOM 1719 N N . TYR A 1 216 ? 3.378 -11.507 7.726 1.00 82.88 216 TYR A N 1
ATOM 1720 C CA . TYR A 1 216 ? 2.747 -10.248 8.159 1.00 82.88 216 TYR A CA 1
ATOM 1721 C C . TYR A 1 216 ? 1.260 -10.175 7.789 1.00 82.88 216 TYR A C 1
ATOM 1723 O O . TYR A 1 216 ? 0.438 -9.809 8.626 1.00 82.88 216 TYR A O 1
ATOM 1731 N N . ASN A 1 217 ? 0.894 -10.647 6.592 1.00 85.56 217 ASN A N 1
ATOM 1732 C CA . ASN A 1 217 ? -0.506 -10.711 6.152 1.00 85.56 217 ASN A CA 1
ATOM 1733 C C . ASN A 1 217 ? -1.362 -11.582 7.088 1.00 85.56 217 ASN A C 1
ATOM 1735 O O . ASN A 1 217 ? -2.475 -11.202 7.439 1.00 85.56 217 ASN A O 1
ATOM 1739 N N . GLN A 1 218 ? -0.824 -12.720 7.545 1.00 85.62 218 GLN A N 1
ATOM 1740 C CA . GLN A 1 218 ? -1.532 -13.631 8.452 1.00 85.62 218 GLN A CA 1
ATOM 1741 C C . GLN A 1 218 ? -1.724 -13.012 9.839 1.00 85.62 218 GLN A C 1
ATOM 1743 O O . GLN A 1 218 ? -2.759 -13.221 10.470 1.00 85.62 218 GLN A O 1
ATOM 1748 N N . PHE A 1 219 ? -0.744 -12.237 10.311 1.00 88.44 219 PHE A N 1
ATOM 1749 C CA . PHE A 1 219 ? -0.861 -11.499 11.565 1.00 88.44 219 PHE A CA 1
ATOM 1750 C C . PHE A 1 219 ? -1.931 -10.406 11.473 1.00 88.44 219 PHE A C 1
ATOM 1752 O O . PHE A 1 219 ? -2.793 -10.315 12.344 1.00 88.44 219 PHE A O 1
ATOM 1759 N N . THR A 1 220 ? -1.948 -9.638 10.383 1.00 89.38 220 THR A N 1
ATOM 1760 C CA . THR A 1 220 ? -2.994 -8.641 10.120 1.00 89.38 220 THR A CA 1
ATOM 1761 C C . THR A 1 220 ? -4.380 -9.278 9.976 1.00 89.38 220 THR A C 1
ATOM 1763 O O . THR A 1 220 ? -5.353 -8.759 10.525 1.00 89.38 220 THR A O 1
ATOM 1766 N N . ASP A 1 221 ? -4.483 -10.431 9.310 1.00 90.00 221 ASP A N 1
ATOM 1767 C CA . ASP A 1 221 ? -5.724 -11.210 9.229 1.00 90.00 221 ASP A CA 1
ATOM 1768 C C . ASP A 1 221 ? -6.193 -11.692 10.607 1.00 90.00 221 ASP A C 1
ATOM 1770 O O . ASP A 1 221 ? -7.391 -11.664 10.894 1.00 90.00 221 ASP A O 1
ATOM 1774 N N . ALA A 1 222 ? -5.266 -12.107 11.475 1.00 89.81 222 ALA A N 1
ATOM 1775 C CA . ALA A 1 222 ? -5.583 -12.487 12.846 1.00 89.81 222 ALA A CA 1
ATOM 1776 C C . ALA A 1 222 ? -6.134 -11.296 13.646 1.00 89.81 222 ALA A C 1
ATOM 1778 O O . ALA A 1 222 ? -7.169 -11.450 14.295 1.00 89.81 222 ALA A O 1
ATOM 1779 N N . THR A 1 223 ? -5.527 -10.107 13.531 1.00 90.38 223 THR A N 1
ATOM 1780 C CA . THR A 1 223 ? -6.049 -8.869 14.140 1.00 90.38 223 THR A CA 1
ATOM 1781 C C . THR A 1 223 ? -7.473 -8.584 13.680 1.00 90.38 223 THR A C 1
ATOM 1783 O O . THR A 1 223 ? -8.362 -8.353 14.500 1.00 90.38 223 THR A O 1
ATOM 1786 N N . ASP A 1 224 ? -7.717 -8.637 12.369 1.00 91.25 224 ASP A N 1
ATOM 1787 C CA . ASP A 1 224 ? -9.043 -8.389 11.804 1.00 91.25 224 ASP A CA 1
ATOM 1788 C C . ASP A 1 224 ? -10.060 -9.431 12.296 1.00 91.25 224 ASP A C 1
ATOM 1790 O O . ASP A 1 224 ? -11.187 -9.083 12.636 1.00 91.25 224 ASP A O 1
ATOM 1794 N N . ASN A 1 225 ? -9.675 -10.704 12.399 1.00 91.44 225 ASN A N 1
ATOM 1795 C CA . ASN A 1 225 ? -10.562 -11.755 12.900 1.00 91.44 225 ASN A CA 1
ATOM 1796 C C . ASN A 1 225 ? -10.913 -11.574 14.381 1.00 91.44 225 ASN A C 1
ATOM 1798 O O . ASN A 1 225 ? -12.090 -11.685 14.722 1.00 91.44 225 ASN A O 1
ATOM 1802 N N . VAL A 1 226 ? -9.949 -11.209 15.232 1.00 91.00 226 VAL A N 1
ATOM 1803 C CA . VAL A 1 226 ? -10.212 -10.887 16.645 1.00 91.00 226 VAL A CA 1
ATOM 1804 C C . VAL A 1 226 ? -11.226 -9.744 16.751 1.00 91.00 226 VAL A C 1
ATOM 1806 O O . VAL A 1 226 ? -12.213 -9.858 17.475 1.00 91.00 226 VAL A O 1
ATOM 1809 N N . LEU A 1 227 ? -11.056 -8.669 15.974 1.00 91.38 227 LEU A N 1
ATOM 1810 C CA . LEU A 1 227 ? -11.994 -7.541 15.985 1.00 91.38 227 LEU A CA 1
ATOM 1811 C C . LEU A 1 227 ? -13.386 -7.920 15.452 1.00 91.38 227 LEU A C 1
ATOM 1813 O O . LEU A 1 227 ? -14.396 -7.505 16.026 1.00 91.38 227 LEU A O 1
ATOM 1817 N N . LYS A 1 228 ? -13.474 -8.742 14.395 1.00 91.56 228 LYS A N 1
ATOM 1818 C CA . LYS A 1 228 ? -14.760 -9.266 13.892 1.00 91.56 228 LYS A CA 1
ATOM 1819 C C . LYS A 1 228 ? -15.493 -10.074 14.950 1.00 91.56 228 LYS A C 1
ATOM 1821 O O . LYS A 1 228 ? -16.701 -9.895 15.108 1.00 91.56 228 LYS A O 1
ATOM 1826 N N . GLU A 1 229 ? -14.788 -10.973 15.631 1.00 90.19 229 GLU A N 1
ATOM 1827 C CA . GLU A 1 229 ? -15.368 -11.808 16.679 1.00 90.19 229 GLU A CA 1
ATOM 1828 C C . GLU A 1 229 ? -15.920 -10.950 17.820 1.00 90.19 229 GLU A C 1
ATOM 1830 O O . GLU A 1 229 ? -17.055 -11.166 18.243 1.00 90.19 229 GLU A O 1
ATOM 1835 N N . GLU A 1 230 ? -15.195 -9.918 18.254 1.00 90.62 230 GLU A N 1
ATOM 1836 C CA . GLU A 1 230 ? -15.683 -9.012 19.301 1.00 90.62 230 GLU A CA 1
ATOM 1837 C C . GLU A 1 230 ? -16.939 -8.237 18.875 1.00 90.62 230 GLU A C 1
ATOM 1839 O O . GLU A 1 230 ? -17.895 -8.143 19.647 1.00 90.62 230 GLU A O 1
ATOM 1844 N N . VAL A 1 231 ? -17.006 -7.745 17.632 1.00 89.38 231 VAL A N 1
ATOM 1845 C CA . VAL A 1 231 ? -18.224 -7.091 17.113 1.00 89.38 231 VAL A CA 1
ATOM 1846 C C . VAL A 1 231 ? -19.413 -8.053 17.097 1.00 89.38 231 VAL A C 1
ATOM 1848 O O . VAL A 1 231 ? -20.536 -7.664 17.434 1.00 89.38 231 VAL A O 1
ATOM 1851 N N . LEU A 1 232 ? -19.189 -9.315 16.721 1.00 89.06 232 LEU A N 1
ATOM 1852 C CA . LEU A 1 232 ? -20.235 -10.337 16.738 1.00 89.06 232 LEU A CA 1
ATOM 1853 C C . LEU A 1 232 ? -20.728 -10.608 18.162 1.00 89.06 232 LEU A C 1
ATOM 1855 O O . LEU A 1 232 ? -21.941 -10.653 18.374 1.00 89.06 232 LEU A O 1
ATOM 1859 N N . VAL A 1 233 ? -19.818 -10.723 19.132 1.00 87.75 233 VAL A N 1
ATOM 1860 C CA . VAL A 1 233 ? -20.160 -10.931 20.547 1.00 87.75 233 VAL A CA 1
ATOM 1861 C C . VAL A 1 233 ? -20.962 -9.750 21.097 1.00 87.75 233 VAL A C 1
ATOM 1863 O O . VAL A 1 233 ? -22.011 -9.966 21.708 1.00 87.75 233 VAL A O 1
ATOM 1866 N N . LEU A 1 234 ? -20.545 -8.508 20.820 1.00 89.19 234 LEU A N 1
ATOM 1867 C CA . LEU A 1 234 ? -21.279 -7.301 21.224 1.00 89.19 234 LEU A CA 1
ATOM 1868 C C . LEU A 1 234 ? -22.701 -7.289 20.646 1.00 89.19 234 LEU A C 1
ATOM 1870 O O . LEU A 1 234 ? -23.670 -7.081 21.380 1.00 89.19 234 LEU A O 1
ATOM 1874 N N . LYS A 1 235 ? -22.843 -7.594 19.349 1.00 87.94 235 LYS A N 1
ATOM 1875 C CA . LYS A 1 235 ? -24.147 -7.655 18.676 1.00 87.94 235 LYS A CA 1
ATOM 1876 C C . LYS A 1 235 ? -25.042 -8.750 19.257 1.00 87.94 235 LYS A C 1
ATOM 1878 O O . LYS A 1 235 ? -26.227 -8.521 19.488 1.00 87.94 235 LYS A O 1
ATOM 1883 N N . GLN A 1 236 ? -24.492 -9.935 19.508 1.00 87.12 236 GLN A N 1
ATOM 1884 C CA . GLN A 1 236 ? -25.246 -11.064 20.056 1.00 87.12 236 GLN A CA 1
ATOM 1885 C C . GLN A 1 236 ? -25.664 -10.841 21.517 1.00 87.12 236 GLN A C 1
ATOM 1887 O O . GLN A 1 236 ? -26.751 -11.274 21.903 1.00 87.12 236 GLN A O 1
ATOM 1892 N N . CYS A 1 237 ? -24.857 -10.128 22.307 1.00 84.94 237 CYS A N 1
ATOM 1893 C CA . CYS A 1 237 ? -25.207 -9.720 23.670 1.00 84.94 237 CYS A CA 1
ATOM 1894 C C . CYS A 1 237 ? -26.101 -8.465 23.720 1.00 84.94 237 CYS A C 1
ATOM 1896 O O . CYS A 1 237 ? -26.573 -8.107 24.793 1.00 84.94 237 CYS A O 1
ATOM 1898 N N . SER A 1 238 ? -26.380 -7.822 22.574 1.00 87.00 238 SER A N 1
ATOM 1899 C CA . SER A 1 238 ? -27.108 -6.541 22.482 1.00 87.00 238 SER A CA 1
ATOM 1900 C C . SER A 1 238 ? -26.483 -5.424 23.333 1.00 87.00 238 SER A C 1
ATOM 1902 O O . SER A 1 238 ? -27.202 -4.644 23.954 1.00 87.00 238 SER A O 1
ATOM 1904 N N . LEU A 1 239 ? -25.150 -5.377 23.390 1.00 86.81 239 LEU A N 1
ATOM 1905 C CA . LEU A 1 239 ? -24.401 -4.362 24.135 1.00 86.81 239 LEU A CA 1
ATOM 1906 C C . LEU A 1 239 ? -24.116 -3.119 23.271 1.00 86.81 239 LEU A C 1
ATOM 1908 O O . LEU A 1 239 ? -24.164 -3.216 22.040 1.00 86.81 239 LEU A O 1
ATOM 1912 N N . PRO A 1 240 ? -23.801 -1.962 23.890 1.00 85.19 240 PRO A N 1
ATOM 1913 C CA . PRO A 1 240 ? -23.489 -0.737 23.160 1.00 85.19 240 PRO A CA 1
ATOM 1914 C C . PRO A 1 240 ? -22.289 -0.927 22.212 1.00 85.19 240 PRO A C 1
ATOM 1916 O O . PRO A 1 240 ? -21.251 -1.449 22.640 1.00 85.19 240 PRO A O 1
ATOM 1919 N N . PRO A 1 241 ? -22.398 -0.530 20.928 1.00 83.50 241 PRO A N 1
ATOM 1920 C CA . PRO A 1 241 ? -21.324 -0.705 19.953 1.00 83.50 241 PRO A CA 1
ATOM 1921 C C . PRO A 1 241 ? -20.077 0.123 20.287 1.00 83.50 241 PRO A C 1
ATOM 1923 O O . PRO A 1 241 ? -18.986 -0.245 19.867 1.00 83.50 241 PRO A O 1
ATOM 1926 N N . GLU A 1 242 ? -20.196 1.189 21.082 1.00 85.44 242 GLU A N 1
ATOM 1927 C CA . GLU A 1 242 ? -19.091 2.074 21.477 1.00 85.44 242 GLU A CA 1
ATOM 1928 C C . GLU A 1 242 ? -18.002 1.343 22.279 1.00 85.44 242 GLU A C 1
ATOM 1930 O O . GLU A 1 242 ? -16.842 1.760 22.286 1.00 85.44 242 GLU A O 1
ATOM 1935 N N . LEU A 1 243 ? -18.346 0.213 22.909 1.00 88.06 243 LEU A N 1
ATOM 1936 C CA . LEU A 1 243 ? -17.402 -0.621 23.655 1.00 88.06 243 LEU A CA 1
ATOM 1937 C C . LEU A 1 243 ? -16.293 -1.203 22.768 1.00 88.06 243 LEU A C 1
ATOM 1939 O O . LEU A 1 243 ? -15.200 -1.477 23.269 1.00 88.06 243 LEU A O 1
ATOM 1943 N N . ILE A 1 244 ? -16.531 -1.350 21.455 1.00 90.44 244 ILE A N 1
ATOM 1944 C CA . ILE A 1 244 ? -15.522 -1.885 20.533 1.00 90.44 244 ILE A CA 1
ATOM 1945 C C . ILE A 1 244 ? -14.275 -1.006 20.488 1.00 90.44 244 ILE A C 1
ATOM 1947 O O . ILE A 1 244 ? -13.170 -1.532 20.393 1.00 90.44 244 ILE A O 1
ATOM 1951 N N . ALA A 1 245 ? -14.427 0.316 20.626 1.00 88.88 245 ALA A N 1
ATOM 1952 C CA . ALA A 1 245 ? -13.303 1.242 20.597 1.00 88.88 245 ALA A CA 1
ATOM 1953 C C . ALA A 1 245 ? -12.317 0.943 21.733 1.00 88.88 245 ALA A C 1
ATOM 1955 O O . ALA A 1 245 ? -11.117 0.830 21.493 1.00 88.88 245 ALA A O 1
ATOM 1956 N N . GLN A 1 246 ? -12.824 0.711 22.946 1.00 90.19 246 GLN A N 1
ATOM 1957 C CA . GLN A 1 246 ? -11.981 0.427 24.109 1.00 90.19 246 GLN A CA 1
ATOM 1958 C C . GLN A 1 246 ? -11.336 -0.963 24.031 1.00 90.19 246 GLN A C 1
ATOM 1960 O O . GLN A 1 246 ? -10.162 -1.106 24.357 1.00 90.19 246 GLN A O 1
ATOM 1965 N N . ILE A 1 247 ? -12.069 -1.978 23.560 1.00 90.94 247 ILE A N 1
ATOM 1966 C CA . ILE A 1 247 ? -11.548 -3.351 23.420 1.00 90.94 247 ILE A CA 1
ATOM 1967 C C . ILE A 1 247 ? -10.494 -3.421 22.309 1.00 90.94 247 ILE A C 1
ATOM 1969 O O . ILE A 1 247 ? -9.448 -4.046 22.480 1.00 90.94 247 ILE A O 1
ATOM 1973 N N . SER A 1 248 ? -10.745 -2.751 21.183 1.00 90.31 248 SER A N 1
ATOM 1974 C CA . SER A 1 248 ? -9.832 -2.748 20.039 1.00 90.31 248 SER A CA 1
ATOM 1975 C C . SER A 1 248 ? -8.467 -2.145 20.369 1.00 90.31 248 SER A C 1
ATOM 1977 O O . SER A 1 248 ? -7.470 -2.626 19.840 1.00 90.31 248 SER A O 1
ATOM 1979 N N . GLU A 1 249 ? -8.383 -1.184 21.298 1.00 91.12 249 GLU A N 1
ATOM 1980 C CA . GLU A 1 249 ? -7.107 -0.582 21.707 1.00 91.12 249 GLU A CA 1
ATOM 1981 C C . GLU A 1 249 ? -6.156 -1.616 22.337 1.00 91.12 249 GLU A C 1
ATOM 1983 O O . GLU A 1 249 ? -4.944 -1.513 22.173 1.00 91.12 249 GLU A O 1
ATOM 1988 N N . TYR A 1 250 ? -6.678 -2.668 22.983 1.00 92.25 250 TYR A N 1
ATOM 1989 C CA . TYR A 1 250 ? -5.852 -3.766 23.499 1.00 92.25 250 TYR A CA 1
ATOM 1990 C C . TYR A 1 250 ? -5.204 -4.559 22.358 1.00 92.25 250 TYR A C 1
ATOM 1992 O O . TYR A 1 250 ? -4.006 -4.825 22.406 1.00 92.25 250 TYR A O 1
ATOM 2000 N N . ALA A 1 251 ? -5.969 -4.901 21.316 1.00 91.12 251 ALA A N 1
ATOM 2001 C CA . ALA A 1 251 ? -5.447 -5.612 20.147 1.00 91.12 251 ALA A CA 1
ATOM 2002 C C . ALA A 1 251 ? -4.487 -4.734 19.326 1.00 91.12 251 ALA A C 1
ATOM 2004 O O . ALA A 1 251 ? -3.412 -5.185 18.929 1.00 91.12 251 ALA A O 1
ATOM 2005 N N . ILE A 1 252 ? -4.846 -3.461 19.125 1.00 92.12 252 ILE A N 1
ATOM 2006 C CA . ILE A 1 252 ? -4.026 -2.463 18.427 1.00 92.12 252 ILE A CA 1
ATOM 2007 C C . ILE A 1 252 ? -2.705 -2.238 19.165 1.00 92.12 252 ILE A C 1
ATOM 2009 O O . ILE A 1 252 ? -1.672 -2.102 18.518 1.00 92.12 252 ILE A O 1
ATOM 2013 N N . ARG A 1 253 ? -2.698 -2.236 20.503 1.00 92.00 253 ARG A N 1
ATOM 2014 C CA . ARG A 1 253 ? -1.466 -2.082 21.284 1.00 92.00 253 ARG A CA 1
ATOM 2015 C C . ARG A 1 253 ? -0.472 -3.208 21.019 1.00 92.00 253 ARG A C 1
ATOM 2017 O O . ARG A 1 253 ? 0.695 -2.910 20.785 1.00 92.00 253 ARG A O 1
ATOM 2024 N N . GLU A 1 254 ? -0.911 -4.465 21.032 1.00 90.56 254 GLU A N 1
ATOM 2025 C CA . GLU A 1 254 ? -0.020 -5.597 20.736 1.00 90.56 254 GLU A CA 1
ATOM 2026 C C . GLU A 1 254 ? 0.442 -5.556 19.271 1.00 90.56 254 GLU A C 1
ATOM 2028 O O . GLU A 1 254 ? 1.628 -5.707 18.989 1.00 90.56 254 GLU A O 1
ATOM 2033 N N . TYR A 1 255 ? -0.463 -5.240 18.337 1.00 90.75 255 TYR A N 1
ATOM 2034 C CA . TYR A 1 255 ? -0.107 -5.046 16.929 1.00 90.75 255 TYR A CA 1
ATOM 2035 C C . TYR A 1 255 ? 0.967 -3.958 16.753 1.00 90.75 255 TYR A C 1
ATOM 2037 O O . TYR A 1 255 ? 1.973 -4.165 16.076 1.00 90.75 255 TYR A O 1
ATOM 2045 N N . ASN A 1 256 ? 0.799 -2.814 17.420 1.00 91.31 256 ASN A N 1
ATOM 2046 C CA . ASN A 1 256 ? 1.743 -1.700 17.392 1.00 91.31 256 ASN A CA 1
ATOM 2047 C C . ASN A 1 256 ? 3.096 -2.063 18.016 1.00 91.31 256 ASN A C 1
ATOM 2049 O O . ASN A 1 256 ? 4.117 -1.600 17.521 1.00 91.31 256 ASN A O 1
ATOM 2053 N N . GLN A 1 257 ? 3.134 -2.888 19.068 1.00 90.19 257 GLN A N 1
ATOM 2054 C CA . GLN A 1 257 ? 4.392 -3.356 19.665 1.00 90.19 257 GLN A CA 1
ATOM 2055 C C . GLN A 1 257 ? 5.213 -4.185 18.671 1.00 90.19 257 GLN A C 1
ATOM 2057 O O . GLN A 1 257 ? 6.406 -3.923 18.492 1.00 90.19 257 GLN A O 1
ATOM 2062 N N . VAL A 1 258 ? 4.566 -5.117 17.964 1.00 87.94 258 VAL A N 1
ATOM 2063 C CA . VAL A 1 258 ? 5.206 -5.906 16.901 1.00 87.94 258 VAL A CA 1
ATOM 2064 C C . VAL A 1 258 ? 5.711 -4.989 15.787 1.00 87.94 258 VAL A C 1
ATOM 2066 O O . VAL A 1 258 ? 6.882 -5.059 15.416 1.00 87.94 258 VAL A O 1
ATOM 2069 N N . MET A 1 259 ? 4.878 -4.069 15.296 1.00 88.88 259 MET A N 1
ATOM 2070 C CA . MET A 1 259 ? 5.276 -3.138 14.233 1.00 88.88 259 MET A CA 1
ATOM 2071 C C . MET A 1 259 ? 6.423 -2.213 14.664 1.00 88.88 259 MET A C 1
ATOM 2073 O O . MET A 1 259 ? 7.354 -1.984 13.894 1.00 88.88 259 MET A O 1
ATOM 2077 N N . GLN A 1 260 ? 6.430 -1.745 15.914 1.00 89.31 260 GLN A N 1
ATOM 2078 C CA . GLN A 1 260 ? 7.520 -0.937 16.462 1.00 89.31 260 GLN A CA 1
ATOM 2079 C C . GLN A 1 260 ? 8.846 -1.710 16.486 1.00 89.31 260 GLN A C 1
ATOM 2081 O O . GLN A 1 260 ? 9.886 -1.147 16.139 1.00 89.31 260 GLN A O 1
ATOM 2086 N N . SER A 1 261 ? 8.816 -2.996 16.853 1.00 86.00 261 SER A N 1
ATOM 2087 C CA . SER A 1 261 ? 10.005 -3.861 16.844 1.00 86.00 261 SER A CA 1
ATOM 2088 C C . SER A 1 261 ? 10.614 -4.029 15.446 1.00 86.00 261 SER A C 1
ATOM 2090 O O . SER A 1 261 ? 11.828 -4.173 15.322 1.00 86.00 261 SER A O 1
ATOM 2092 N N . LEU A 1 262 ? 9.788 -3.949 14.395 1.00 82.56 262 LEU A N 1
ATOM 2093 C CA . LEU A 1 262 ? 10.207 -4.033 12.992 1.00 82.56 262 LEU A CA 1
ATOM 2094 C C . LEU A 1 262 ? 10.676 -2.679 12.443 1.00 82.56 262 LEU A C 1
ATOM 2096 O O . LEU A 1 262 ? 11.565 -2.629 11.594 1.00 82.56 262 LEU A O 1
ATOM 2100 N N . ALA A 1 263 ? 10.119 -1.573 12.940 1.00 85.75 263 ALA A N 1
ATOM 2101 C CA . ALA A 1 263 ? 10.461 -0.229 12.482 1.00 85.75 263 ALA A CA 1
ATOM 2102 C C . ALA A 1 263 ? 11.941 0.113 12.731 1.00 85.75 263 ALA A C 1
ATOM 2104 O O . ALA A 1 263 ? 12.597 0.680 11.856 1.00 85.75 263 ALA A O 1
ATOM 2105 N N . THR A 1 264 ? 12.490 -0.260 13.894 1.00 83.06 264 THR A N 1
ATOM 2106 C CA . THR A 1 264 ? 13.898 -0.002 14.242 1.00 83.06 264 THR A CA 1
ATOM 2107 C C . THR A 1 264 ? 14.880 -0.638 13.246 1.00 83.06 264 THR A C 1
ATOM 2109 O O . THR A 1 264 ? 15.617 0.121 12.610 1.00 83.06 264 THR A O 1
ATOM 2112 N N . PRO A 1 265 ? 14.891 -1.968 13.020 1.00 81.31 265 PRO A N 1
ATOM 2113 C CA . PRO A 1 265 ? 15.822 -2.584 12.076 1.00 81.31 265 PRO A CA 1
ATOM 2114 C C . PRO A 1 265 ? 15.597 -2.119 10.632 1.00 81.31 265 PRO A C 1
ATOM 2116 O O . PRO A 1 265 ? 16.576 -1.904 9.914 1.00 81.31 265 PRO A O 1
ATOM 2119 N N . LEU A 1 266 ? 14.346 -1.895 10.209 1.00 80.38 266 LEU A N 1
ATOM 2120 C CA . LEU A 1 266 ? 14.054 -1.391 8.863 1.00 80.38 266 LEU A CA 1
ATOM 2121 C C . LEU A 1 266 ? 14.580 0.030 8.656 1.00 80.38 266 LEU A C 1
ATOM 2123 O O . LEU A 1 266 ? 15.146 0.309 7.607 1.00 80.38 266 LEU A O 1
ATOM 2127 N N . SER A 1 267 ? 14.477 0.910 9.656 1.00 80.44 267 SER A N 1
ATOM 2128 C CA . SER A 1 267 ? 15.006 2.276 9.556 1.00 80.44 267 SER A CA 1
ATOM 2129 C C . SER A 1 267 ? 16.534 2.325 9.433 1.00 80.44 267 SER A C 1
ATOM 2131 O O . SER A 1 267 ? 17.065 3.171 8.720 1.00 80.44 267 SER A O 1
ATOM 2133 N N . THR A 1 268 ? 17.250 1.404 10.090 1.00 79.88 268 THR A N 1
ATOM 2134 C CA . THR A 1 268 ? 18.722 1.364 10.076 1.00 79.88 268 THR A CA 1
ATOM 2135 C C . THR A 1 268 ? 19.283 0.661 8.839 1.00 79.88 268 THR A C 1
ATOM 2137 O O . THR A 1 268 ? 20.332 1.053 8.336 1.00 79.88 268 THR A O 1
ATOM 2140 N N . SER A 1 269 ? 18.601 -0.370 8.332 1.00 74.69 269 SER A N 1
ATOM 2141 C CA . SER A 1 269 ? 19.114 -1.242 7.264 1.00 74.69 269 SER A CA 1
ATOM 2142 C C . SER A 1 269 ? 18.441 -1.046 5.903 1.00 74.69 269 SER A C 1
ATOM 2144 O O . SER A 1 269 ? 18.684 -1.828 4.985 1.00 74.69 269 SER A O 1
ATOM 2146 N N . LEU A 1 270 ? 17.613 -0.011 5.725 1.00 72.94 270 LEU A N 1
ATOM 2147 C CA . LEU A 1 270 ? 16.809 0.154 4.509 1.00 72.94 270 LEU A CA 1
ATOM 2148 C C . LEU A 1 270 ? 17.641 0.167 3.213 1.00 72.94 270 LEU A C 1
ATOM 2150 O O . LEU A 1 270 ? 17.209 -0.375 2.204 1.00 72.94 270 LEU A O 1
ATOM 2154 N N . GLY A 1 271 ? 18.834 0.768 3.238 1.00 66.62 271 GLY A N 1
ATOM 2155 C CA . GLY A 1 271 ? 19.741 0.829 2.085 1.00 66.62 271 GLY A CA 1
ATOM 2156 C C . GLY A 1 271 ? 20.635 -0.401 1.890 1.00 66.62 271 GLY A C 1
ATOM 2157 O O . GLY A 1 271 ? 21.391 -0.435 0.927 1.00 66.62 271 GLY A O 1
ATOM 2158 N N . ALA A 1 272 ? 20.592 -1.385 2.794 1.00 67.88 272 ALA A N 1
ATOM 2159 C CA . ALA A 1 272 ? 21.497 -2.535 2.760 1.00 67.88 272 ALA A CA 1
ATOM 2160 C C . ALA A 1 272 ? 21.043 -3.637 1.787 1.00 67.88 272 ALA A C 1
ATOM 2162 O O . ALA A 1 272 ? 21.881 -4.355 1.248 1.00 67.88 272 ALA A O 1
ATOM 2163 N N . SER A 1 273 ? 19.733 -3.783 1.560 1.00 71.19 273 SER A N 1
ATOM 2164 C CA . SER A 1 273 ? 19.178 -4.765 0.625 1.00 71.19 273 SER A CA 1
ATOM 2165 C C . SER A 1 273 ? 17.903 -4.252 -0.033 1.00 71.19 273 SER A C 1
ATOM 2167 O O . SER A 1 273 ? 17.041 -3.670 0.624 1.00 71.19 273 SER A O 1
ATOM 2169 N N . ASN A 1 274 ? 17.747 -4.546 -1.324 1.00 72.00 274 ASN A N 1
ATOM 2170 C CA . ASN A 1 274 ? 16.535 -4.237 -2.080 1.00 72.00 274 ASN A CA 1
ATOM 2171 C C . ASN A 1 274 ? 15.298 -4.983 -1.543 1.00 72.00 274 ASN A C 1
ATOM 2173 O O . ASN A 1 274 ? 14.175 -4.500 -1.692 1.00 72.00 274 ASN A O 1
ATOM 2177 N N . ASP A 1 275 ? 15.494 -6.125 -0.878 1.00 76.50 275 ASP A N 1
ATOM 2178 C CA . ASP A 1 275 ? 14.417 -6.892 -0.243 1.00 76.50 275 ASP A CA 1
ATOM 2179 C C . ASP A 1 275 ? 13.784 -6.132 0.937 1.00 76.50 275 ASP A C 1
ATOM 2181 O O . ASP A 1 275 ? 12.588 -6.272 1.202 1.00 76.50 275 ASP A O 1
ATOM 2185 N N . ASN A 1 276 ? 14.539 -5.236 1.586 1.00 82.44 276 ASN A N 1
ATOM 2186 C CA . ASN A 1 276 ? 14.049 -4.430 2.708 1.00 82.44 276 ASN A CA 1
ATOM 2187 C C . ASN A 1 276 ? 12.995 -3.418 2.253 1.00 82.44 276 ASN A C 1
ATOM 2189 O O . ASN A 1 276 ? 12.048 -3.144 2.992 1.00 82.44 276 ASN A O 1
ATOM 2193 N N . TYR A 1 277 ? 13.113 -2.904 1.022 1.00 84.75 277 TYR A N 1
ATOM 2194 C CA . TYR A 1 277 ? 12.083 -2.053 0.426 1.00 84.75 277 TYR A CA 1
ATOM 2195 C C . TYR A 1 277 ? 10.771 -2.820 0.251 1.00 84.75 277 TYR A C 1
ATOM 2197 O O . TYR A 1 277 ? 9.706 -2.292 0.557 1.00 84.75 277 TYR A O 1
ATOM 2205 N N . LEU A 1 278 ? 10.840 -4.072 -0.208 1.00 85.56 278 LEU A N 1
ATOM 2206 C CA . LEU A 1 278 ? 9.657 -4.892 -0.461 1.00 85.56 278 LEU A CA 1
ATOM 2207 C C . LEU A 1 278 ? 8.953 -5.300 0.841 1.00 85.56 278 LEU A C 1
ATOM 2209 O O . LEU A 1 278 ? 7.726 -5.247 0.911 1.00 85.56 278 LEU A O 1
ATOM 2213 N N . ILE A 1 279 ? 9.717 -5.633 1.887 1.00 85.25 279 ILE A N 1
ATOM 2214 C CA . ILE A 1 279 ? 9.180 -5.896 3.232 1.00 85.25 279 ILE A CA 1
ATOM 2215 C C . ILE A 1 279 ? 8.475 -4.650 3.779 1.00 85.25 279 ILE A C 1
ATOM 2217 O O . ILE A 1 279 ? 7.355 -4.736 4.279 1.00 85.25 279 ILE A O 1
ATOM 2221 N N . LEU A 1 280 ? 9.105 -3.478 3.655 1.00 88.00 280 LEU A N 1
ATOM 2222 C CA . LEU A 1 280 ? 8.519 -2.218 4.108 1.00 88.00 280 LEU A CA 1
ATOM 2223 C C . LEU A 1 280 ? 7.210 -1.900 3.371 1.00 88.00 280 LEU A C 1
ATOM 2225 O O . LEU A 1 280 ? 6.236 -1.496 4.005 1.00 88.00 280 LEU A O 1
ATOM 2229 N N . LEU A 1 281 ? 7.160 -2.123 2.055 1.00 89.81 281 LEU A N 1
ATOM 2230 C CA . LEU A 1 281 ? 5.944 -1.938 1.262 1.00 89.81 281 LEU A CA 1
ATOM 2231 C C . LEU A 1 281 ? 4.832 -2.921 1.664 1.00 89.81 281 LEU A C 1
ATOM 2233 O O . LEU A 1 281 ? 3.682 -2.500 1.752 1.00 89.81 281 LEU A O 1
ATOM 2237 N N . GLU A 1 282 ? 5.149 -4.184 1.974 1.00 89.25 282 GLU A N 1
ATOM 2238 C CA . GLU A 1 282 ? 4.159 -5.143 2.499 1.00 89.25 282 GLU A CA 1
ATOM 2239 C C . GLU A 1 282 ? 3.625 -4.725 3.877 1.00 89.25 282 GLU A C 1
ATOM 2241 O O . GLU A 1 282 ? 2.423 -4.817 4.133 1.00 89.25 282 GLU A O 1
ATOM 2246 N N . ILE A 1 283 ? 4.486 -4.233 4.771 1.00 89.75 283 ILE A N 1
ATOM 2247 C CA . ILE A 1 283 ? 4.048 -3.743 6.084 1.00 89.75 283 ILE A CA 1
ATOM 2248 C C . ILE A 1 283 ? 3.126 -2.529 5.918 1.00 89.75 283 ILE A C 1
ATOM 2250 O O . ILE A 1 283 ? 2.079 -2.470 6.560 1.00 89.75 283 ILE A O 1
ATOM 2254 N N . ILE A 1 284 ? 3.463 -1.588 5.032 1.00 91.75 284 ILE A N 1
ATOM 2255 C CA . ILE A 1 284 ? 2.609 -0.425 4.748 1.00 91.75 284 ILE A CA 1
ATOM 2256 C C . ILE A 1 284 ? 1.270 -0.858 4.138 1.00 91.75 284 ILE A C 1
ATOM 2258 O O . ILE A 1 284 ? 0.241 -0.307 4.521 1.00 91.75 284 ILE A O 1
ATOM 2262 N N . ASP A 1 285 ? 1.249 -1.859 3.253 1.00 91.94 285 ASP A N 1
ATOM 2263 C CA . ASP A 1 285 ? 0.008 -2.411 2.685 1.00 91.94 285 ASP A CA 1
ATOM 2264 C C . ASP A 1 285 ? -0.905 -2.979 3.783 1.00 91.94 285 ASP A C 1
ATOM 2266 O O . ASP A 1 285 ? -2.096 -2.668 3.863 1.00 91.94 285 ASP A O 1
ATOM 2270 N N . ASN A 1 286 ? -0.319 -3.740 4.709 1.00 90.81 286 ASN A N 1
ATOM 2271 C CA . ASN A 1 286 ? -1.025 -4.268 5.871 1.00 90.81 286 ASN A CA 1
ATOM 2272 C C . ASN A 1 286 ? -1.529 -3.163 6.805 1.00 90.81 286 ASN A C 1
ATOM 2274 O O . ASN A 1 286 ? -2.663 -3.230 7.280 1.00 90.81 286 ASN A O 1
ATOM 2278 N N . LEU A 1 287 ? -0.729 -2.125 7.050 1.00 92.56 287 LEU A N 1
ATOM 2279 C CA . LEU A 1 287 ? -1.154 -0.979 7.850 1.00 92.56 287 LEU A CA 1
ATOM 2280 C C . LEU A 1 287 ? -2.299 -0.210 7.180 1.00 92.56 287 LEU A C 1
ATOM 2282 O O . LEU A 1 287 ? -3.271 0.122 7.852 1.00 92.56 287 LEU A O 1
ATOM 2286 N N . LEU A 1 288 ? -2.244 0.014 5.865 1.00 92.81 288 LEU A N 1
ATOM 2287 C CA . LEU A 1 288 ? -3.341 0.624 5.105 1.00 92.81 288 LEU A CA 1
ATOM 2288 C C . LEU A 1 288 ? -4.629 -0.196 5.221 1.00 92.81 288 LEU A C 1
ATOM 2290 O O . LEU A 1 288 ? -5.715 0.358 5.402 1.00 92.81 288 LEU A O 1
ATOM 2294 N N . ARG A 1 289 ? -4.515 -1.527 5.173 1.00 92.44 289 ARG A N 1
ATOM 2295 C CA . ARG A 1 289 ? -5.650 -2.430 5.365 1.00 92.44 289 ARG A CA 1
ATOM 2296 C C . ARG A 1 289 ? -6.250 -2.313 6.768 1.00 92.44 289 ARG A C 1
ATOM 2298 O O . ARG A 1 289 ? -7.473 -2.229 6.883 1.00 92.44 289 ARG A O 1
ATOM 2305 N N . VAL A 1 290 ? -5.419 -2.277 7.812 1.00 91.31 290 VAL A N 1
ATOM 2306 C CA . VAL A 1 290 ? -5.880 -2.080 9.198 1.00 91.31 290 VAL A CA 1
ATOM 2307 C C . VAL A 1 290 ? -6.529 -0.705 9.361 1.00 91.31 290 VAL A C 1
ATOM 2309 O O . VAL A 1 290 ? -7.616 -0.621 9.926 1.00 91.31 290 VAL A O 1
ATOM 2312 N N . ASP A 1 291 ? -5.935 0.357 8.813 1.00 92.19 291 ASP A N 1
ATOM 2313 C CA . ASP A 1 291 ? -6.498 1.713 8.847 1.00 92.19 291 ASP A CA 1
ATOM 2314 C C . ASP A 1 291 ? -7.896 1.761 8.213 1.00 92.19 291 ASP A C 1
ATOM 2316 O O . ASP A 1 291 ? -8.850 2.270 8.812 1.00 92.19 291 ASP A O 1
ATOM 2320 N N . TYR A 1 292 ? -8.045 1.154 7.031 1.00 91.62 292 TYR A N 1
ATOM 2321 C CA . TYR A 1 292 ? -9.326 1.049 6.339 1.00 91.62 292 TYR A CA 1
ATOM 2322 C C . TYR A 1 292 ? -10.364 0.290 7.177 1.00 91.62 292 TYR A C 1
ATOM 2324 O O . TYR A 1 292 ? -11.506 0.737 7.321 1.00 91.62 292 TYR A O 1
ATOM 2332 N N . GLN A 1 293 ? -9.976 -0.843 7.767 1.00 89.56 293 GLN A N 1
ATOM 2333 C CA . GLN A 1 293 ? -10.854 -1.642 8.622 1.00 89.56 293 GLN A CA 1
ATOM 2334 C C . GLN A 1 293 ? -11.284 -0.867 9.875 1.00 89.56 293 GLN A C 1
ATOM 2336 O O . GLN A 1 293 ? -12.476 -0.816 10.184 1.00 89.56 293 GLN A O 1
ATOM 2341 N N . LEU A 1 294 ? -10.352 -0.209 10.567 1.00 89.44 294 LEU A N 1
ATOM 2342 C CA . LEU A 1 294 ? -10.651 0.594 11.753 1.00 89.44 294 LEU A CA 1
ATOM 2343 C C . LEU A 1 294 ? -11.607 1.746 11.426 1.00 89.44 294 LEU A C 1
ATOM 2345 O O . LEU A 1 294 ? -12.600 1.916 12.131 1.00 89.44 294 LEU A O 1
ATOM 2349 N N . LYS A 1 295 ? -11.381 2.480 10.329 1.00 88.81 295 LYS A N 1
ATOM 2350 C CA . LYS A 1 295 ? -12.213 3.632 9.942 1.00 88.81 295 LYS A CA 1
ATOM 2351 C C . LYS A 1 295 ? -13.595 3.241 9.422 1.00 88.81 295 LYS A C 1
ATOM 2353 O O . LYS A 1 295 ? -14.584 3.835 9.843 1.00 88.81 295 LYS A O 1
ATOM 2358 N N . HIS A 1 296 ? -13.674 2.272 8.510 1.00 87.69 296 HIS A N 1
ATOM 2359 C CA . HIS A 1 296 ? -14.912 1.981 7.778 1.00 87.69 296 HIS A CA 1
ATOM 2360 C C . HIS A 1 296 ? -15.722 0.825 8.359 1.00 87.69 296 HIS A C 1
ATOM 2362 O O . HIS A 1 296 ? -16.948 0.847 8.280 1.00 87.69 296 HIS A O 1
ATOM 2368 N N . ARG A 1 297 ? -15.065 -0.192 8.928 1.00 86.00 297 ARG A N 1
ATOM 2369 C CA . ARG A 1 297 ? -15.750 -1.390 9.437 1.00 86.00 297 ARG A CA 1
ATOM 2370 C C . ARG A 1 297 ? -16.074 -1.282 10.920 1.00 86.00 297 ARG A C 1
ATOM 2372 O O . ARG A 1 297 ? -17.166 -1.667 11.324 1.00 86.00 297 ARG A O 1
ATOM 2379 N N . TYR A 1 298 ? -15.129 -0.779 11.710 1.00 86.69 298 TYR A N 1
ATOM 2380 C CA . TYR A 1 298 ? -15.256 -0.708 13.168 1.00 86.69 298 TYR A CA 1
ATOM 2381 C C . TYR A 1 298 ? -15.577 0.700 13.682 1.00 86.69 298 TYR A C 1
ATOM 2383 O O . TYR A 1 298 ? -16.037 0.838 14.810 1.00 86.69 298 TYR A O 1
ATOM 2391 N N . VAL A 1 299 ? -15.373 1.734 12.855 1.00 85.69 299 VAL A N 1
ATOM 2392 C CA . VAL A 1 299 ? -15.577 3.154 13.197 1.00 85.69 299 VAL A CA 1
ATOM 2393 C C . VAL A 1 299 ? -14.787 3.554 14.458 1.00 85.69 299 VAL A C 1
ATOM 2395 O O . VAL A 1 299 ? -15.236 4.332 15.297 1.00 85.69 299 VAL A O 1
ATOM 2398 N N . VAL A 1 300 ? -13.572 3.015 14.593 1.00 86.19 300 VAL A N 1
ATOM 2399 C CA . VAL A 1 300 ? -12.653 3.284 15.704 1.00 86.19 300 VAL A CA 1
ATOM 2400 C C . VAL A 1 300 ? -11.561 4.244 15.249 1.00 86.19 300 VAL A C 1
ATOM 2402 O O . VAL A 1 300 ? -10.953 4.069 14.194 1.00 86.19 300 VAL A O 1
ATOM 2405 N N . LYS A 1 301 ? -11.273 5.249 16.080 1.00 85.44 301 LYS A N 1
ATOM 2406 C CA . LYS A 1 301 ? -10.126 6.145 15.907 1.00 85.44 301 LYS A CA 1
ATOM 2407 C C . LYS A 1 301 ? -9.094 5.848 16.987 1.00 85.44 301 LYS A C 1
ATOM 2409 O O . LYS A 1 301 ? -9.328 6.169 18.148 1.00 85.44 301 LYS A O 1
ATOM 2414 N N . SER A 1 302 ? -7.959 5.273 16.600 1.00 86.94 302 SER A N 1
ATOM 2415 C CA . SER A 1 302 ? -6.833 5.046 17.508 1.00 86.94 302 SER A CA 1
ATOM 2416 C C . SER A 1 302 ? -5.675 5.976 17.157 1.00 86.94 302 SER A C 1
ATOM 2418 O O . SER A 1 302 ? -5.113 5.917 16.065 1.00 86.94 302 SER A O 1
ATOM 2420 N N . THR A 1 303 ? -5.316 6.855 18.094 1.00 88.50 303 THR A N 1
ATOM 2421 C CA . THR A 1 303 ? -4.185 7.780 17.927 1.00 88.50 303 THR A CA 1
ATOM 2422 C C . THR A 1 303 ? -2.840 7.064 18.023 1.00 88.50 303 THR A C 1
ATOM 2424 O O . THR A 1 303 ? -1.866 7.523 17.429 1.00 88.50 303 THR A O 1
ATOM 2427 N N . SER A 1 304 ? -2.773 5.945 18.754 1.00 89.12 304 SER A N 1
ATOM 2428 C CA . SER A 1 304 ? -1.564 5.129 18.881 1.00 89.12 304 SER A CA 1
ATOM 2429 C C . SER A 1 304 ? -1.220 4.466 17.546 1.00 89.12 304 SER A C 1
ATOM 2431 O O . SER A 1 304 ? -0.076 4.548 17.103 1.00 89.12 304 SER A O 1
ATOM 2433 N N . PHE A 1 305 ? -2.226 3.921 16.856 1.00 92.44 305 PHE A N 1
ATOM 2434 C CA . PHE A 1 305 ? -2.080 3.359 15.516 1.00 92.44 305 PHE A CA 1
ATOM 2435 C C . PHE A 1 305 ? -1.646 4.408 14.485 1.00 92.44 305 PHE A C 1
ATOM 2437 O O . PHE A 1 305 ? -0.689 4.172 13.751 1.00 92.44 305 PHE A O 1
ATOM 2444 N N . SER A 1 306 ? -2.284 5.587 14.460 1.00 90.94 306 SER A N 1
ATOM 2445 C CA . SER A 1 306 ? -1.908 6.649 13.514 1.00 90.94 306 SER A CA 1
ATOM 2446 C C . SER A 1 306 ? -0.442 7.067 13.654 1.00 90.94 306 SER A C 1
ATOM 2448 O O . SER A 1 306 ? 0.225 7.247 12.646 1.00 90.94 306 SER A O 1
ATOM 2450 N N . LYS A 1 307 ? 0.103 7.127 14.879 1.00 91.94 307 LYS A N 1
ATOM 2451 C CA . LYS A 1 307 ? 1.529 7.436 15.099 1.00 91.94 307 LYS A CA 1
ATOM 2452 C C . LYS A 1 307 ? 2.468 6.396 14.484 1.00 91.94 307 LYS A C 1
ATOM 2454 O O . LYS A 1 307 ? 3.461 6.773 13.869 1.00 91.94 307 LYS A O 1
ATOM 2459 N N . ILE A 1 308 ? 2.167 5.106 14.658 1.00 91.69 308 ILE A N 1
ATOM 2460 C CA . ILE A 1 308 ? 2.956 4.022 14.053 1.00 91.69 308 ILE A CA 1
ATOM 2461 C C . ILE A 1 308 ? 2.834 4.080 12.532 1.00 91.69 308 ILE A C 1
ATOM 2463 O O . ILE A 1 308 ? 3.838 3.995 11.830 1.00 91.69 308 ILE A O 1
ATOM 2467 N N . PHE A 1 309 ? 1.623 4.288 12.017 1.00 92.12 309 PHE A N 1
ATOM 2468 C CA . PHE A 1 309 ? 1.397 4.440 10.586 1.00 92.12 309 PHE A CA 1
ATOM 2469 C C . PHE A 1 309 ? 2.224 5.591 9.998 1.00 92.12 309 PHE A C 1
ATOM 2471 O O . PHE A 1 309 ? 2.989 5.372 9.060 1.00 92.12 309 PHE A O 1
ATOM 2478 N N . ASP A 1 310 ? 2.167 6.779 10.604 1.00 90.69 310 ASP A N 1
ATOM 2479 C CA . ASP A 1 310 ? 2.936 7.950 10.173 1.00 90.69 310 ASP A CA 1
ATOM 2480 C C . ASP A 1 310 ? 4.452 7.704 10.244 1.00 90.69 310 ASP A C 1
ATOM 2482 O O . ASP A 1 310 ? 5.195 8.132 9.358 1.00 90.69 310 ASP A O 1
ATOM 2486 N N . GLN A 1 311 ? 4.929 6.961 11.250 1.00 91.25 311 GLN A N 1
ATOM 2487 C CA . GLN A 1 311 ? 6.332 6.551 11.339 1.00 91.25 311 GLN A CA 1
ATOM 2488 C C . GLN A 1 311 ? 6.743 5.674 10.146 1.00 91.25 311 GLN A C 1
ATOM 2490 O O . GLN A 1 311 ? 7.793 5.908 9.545 1.00 91.25 311 GLN A O 1
ATOM 2495 N N . PHE A 1 312 ? 5.924 4.689 9.765 1.00 90.88 312 PHE A N 1
ATOM 2496 C CA . PHE A 1 312 ? 6.193 3.843 8.598 1.00 90.88 312 PHE A CA 1
ATOM 2497 C C . PHE A 1 312 ? 6.113 4.620 7.279 1.00 90.88 312 PHE A C 1
ATOM 2499 O O . PHE A 1 312 ? 6.933 4.382 6.393 1.00 90.88 312 PHE A O 1
ATOM 2506 N N . ILE A 1 313 ? 5.206 5.594 7.160 1.00 90.62 313 ILE A N 1
ATOM 2507 C CA . ILE A 1 313 ? 5.154 6.512 6.012 1.00 90.62 313 ILE A CA 1
ATOM 2508 C C . ILE A 1 313 ? 6.424 7.374 5.936 1.00 90.62 313 ILE A C 1
ATOM 2510 O O . ILE A 1 313 ? 6.987 7.554 4.851 1.00 90.62 313 ILE A O 1
ATOM 2514 N N . ALA A 1 314 ? 6.937 7.857 7.072 1.00 88.31 314 ALA A N 1
ATOM 2515 C CA . ALA A 1 314 ? 8.186 8.616 7.124 1.00 88.31 314 ALA A CA 1
ATOM 2516 C C . ALA A 1 314 ? 9.399 7.769 6.697 1.00 88.31 314 ALA A C 1
ATOM 2518 O O . ALA A 1 314 ? 10.209 8.226 5.889 1.00 88.31 314 ALA A O 1
ATOM 2519 N N . ILE A 1 315 ? 9.499 6.516 7.162 1.00 87.44 315 ILE A N 1
ATOM 2520 C CA . ILE A 1 315 ? 10.553 5.582 6.725 1.00 87.44 315 ILE A CA 1
ATOM 2521 C C . ILE A 1 315 ? 10.394 5.277 5.225 1.00 87.44 315 ILE A C 1
ATOM 2523 O O . ILE A 1 315 ? 11.352 5.410 4.457 1.00 87.44 315 ILE A O 1
ATOM 2527 N N . GLY A 1 316 ? 9.176 4.941 4.788 1.00 85.75 316 GLY A N 1
ATOM 2528 C CA . GLY A 1 316 ? 8.839 4.614 3.400 1.00 85.75 316 GLY A CA 1
ATOM 2529 C C . GLY A 1 316 ? 9.098 5.753 2.420 1.00 85.75 316 GLY A C 1
ATOM 2530 O O . GLY A 1 316 ? 9.458 5.514 1.269 1.00 85.75 316 GLY A O 1
ATOM 2531 N N . SER A 1 317 ? 9.029 7.002 2.880 1.00 84.56 317 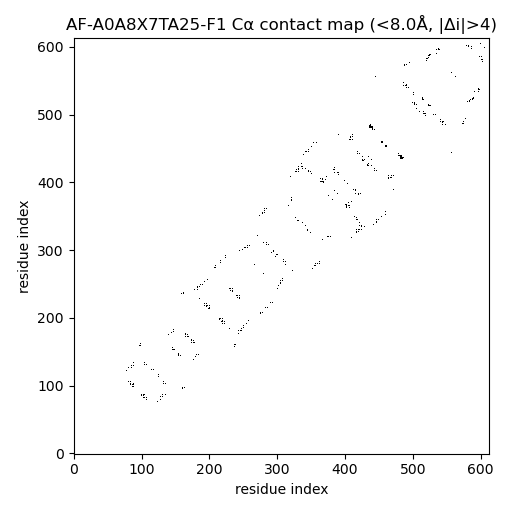SER A N 1
ATOM 2532 C CA . SER A 1 317 ? 9.339 8.166 2.050 1.00 84.56 317 SER A CA 1
ATOM 2533 C C . SER A 1 317 ? 10.765 8.114 1.497 1.00 84.56 317 SER A C 1
ATOM 2535 O O . SER A 1 317 ? 11.001 8.603 0.393 1.00 84.56 317 SER A O 1
ATOM 2537 N N . SER A 1 318 ? 11.714 7.500 2.207 1.00 84.69 318 SER A N 1
ATOM 2538 C CA . SER A 1 318 ? 13.107 7.367 1.757 1.00 84.69 318 SER A CA 1
ATOM 2539 C C . SER A 1 318 ? 13.337 6.266 0.707 1.00 84.69 318 SER A C 1
ATOM 2541 O O . SER A 1 318 ? 14.412 6.222 0.114 1.00 84.69 318 SER A O 1
ATOM 2543 N N . ILE A 1 319 ? 12.342 5.415 0.408 1.00 87.94 319 ILE A N 1
ATOM 2544 C CA . ILE A 1 319 ? 12.463 4.338 -0.595 1.00 87.94 319 ILE A CA 1
ATOM 2545 C C . ILE A 1 319 ? 12.797 4.907 -1.977 1.00 87.94 319 ILE A C 1
ATOM 2547 O O . ILE A 1 319 ? 13.710 4.414 -2.633 1.00 87.94 319 ILE A O 1
ATOM 2551 N N . PHE A 1 320 ? 12.081 5.949 -2.415 1.00 88.56 320 PHE A N 1
ATOM 2552 C CA . PHE A 1 320 ? 12.225 6.497 -3.767 1.00 88.56 320 PHE A CA 1
ATOM 2553 C C . PHE A 1 320 ? 13.664 6.947 -4.095 1.00 88.56 320 PHE A C 1
ATOM 2555 O O . PHE A 1 320 ? 14.221 6.420 -5.065 1.00 88.56 320 PHE A O 1
ATOM 2562 N N . PRO A 1 321 ? 14.297 7.853 -3.313 1.00 87.06 321 PRO A N 1
ATOM 2563 C CA . PRO A 1 321 ? 15.676 8.271 -3.573 1.00 87.06 321 PRO A CA 1
ATOM 2564 C C . PRO A 1 321 ? 16.697 7.149 -3.339 1.00 87.06 321 PRO A C 1
ATOM 2566 O O . PRO A 1 321 ? 17.619 6.979 -4.139 1.00 87.06 321 PRO A O 1
ATOM 2569 N N . ASN A 1 322 ? 16.520 6.334 -2.291 1.00 86.75 322 ASN A N 1
ATOM 2570 C CA . ASN A 1 322 ? 17.457 5.253 -1.976 1.00 86.75 322 ASN A CA 1
ATOM 2571 C C . ASN A 1 322 ? 17.481 4.176 -3.068 1.00 86.75 322 ASN A C 1
ATOM 2573 O O . ASN A 1 322 ? 18.553 3.699 -3.430 1.00 86.75 322 ASN A O 1
ATOM 2577 N N . CYS A 1 323 ? 16.325 3.834 -3.642 1.00 87.94 323 CYS A N 1
ATOM 2578 C CA . CYS A 1 323 ? 16.239 2.870 -4.733 1.00 87.94 323 CYS A CA 1
ATOM 2579 C C . CYS A 1 323 ? 16.970 3.368 -5.987 1.00 87.94 323 CYS A C 1
ATOM 2581 O O . CYS A 1 323 ? 17.725 2.612 -6.593 1.00 87.94 323 CYS A O 1
ATOM 2583 N N . ILE A 1 324 ? 16.800 4.640 -6.366 1.00 88.06 324 ILE A N 1
ATOM 2584 C CA . ILE A 1 324 ? 17.500 5.198 -7.534 1.00 88.06 324 ILE A CA 1
ATOM 2585 C C . ILE A 1 324 ? 19.015 5.216 -7.303 1.00 88.06 324 ILE A C 1
ATOM 2587 O O . ILE A 1 324 ? 19.768 4.855 -8.206 1.00 88.06 324 ILE A O 1
ATOM 2591 N N . ARG A 1 325 ? 19.466 5.563 -6.092 1.00 87.12 325 ARG A N 1
ATOM 2592 C CA . ARG A 1 325 ? 20.889 5.499 -5.724 1.00 87.12 325 ARG A CA 1
ATOM 2593 C C . ARG A 1 325 ? 21.444 4.082 -5.712 1.00 87.12 325 ARG A C 1
ATOM 2595 O O . ARG A 1 325 ? 22.570 3.882 -6.152 1.00 87.12 325 ARG A O 1
ATOM 2602 N N . SER A 1 326 ? 20.673 3.112 -5.227 1.00 86.19 326 SER A N 1
ATOM 2603 C CA . SER A 1 326 ? 21.051 1.695 -5.254 1.00 86.19 326 SER A CA 1
ATOM 2604 C C . SER A 1 326 ? 21.279 1.230 -6.696 1.00 86.19 326 SER A C 1
ATOM 2606 O O . SER A 1 326 ? 22.327 0.668 -7.013 1.00 86.19 326 SER A O 1
ATOM 2608 N N . ILE A 1 327 ? 20.356 1.581 -7.601 1.00 87.81 327 ILE A N 1
ATOM 2609 C CA . ILE A 1 327 ? 20.486 1.308 -9.036 1.00 87.81 327 ILE A CA 1
ATOM 2610 C C . ILE A 1 327 ? 21.730 2.003 -9.605 1.00 87.81 327 ILE A C 1
ATOM 2612 O O . ILE A 1 327 ? 22.546 1.357 -10.255 1.00 87.81 327 ILE A O 1
ATOM 2616 N N . GLU A 1 328 ? 21.931 3.294 -9.339 1.00 87.44 328 GLU A N 1
ATOM 2617 C CA . GLU A 1 328 ? 23.108 4.020 -9.831 1.00 87.44 328 GLU A CA 1
ATOM 2618 C C . GLU A 1 328 ? 24.425 3.405 -9.328 1.00 87.44 328 GLU A C 1
ATOM 2620 O O . GLU A 1 328 ? 25.345 3.181 -10.116 1.00 87.44 328 GLU A O 1
ATOM 2625 N N . SER A 1 329 ? 24.508 3.079 -8.037 1.00 86.81 329 SER A N 1
ATOM 2626 C CA . SER A 1 329 ? 25.667 2.419 -7.431 1.00 86.81 329 SER A CA 1
ATOM 2627 C C . SER A 1 329 ? 25.954 1.076 -8.104 1.00 86.81 329 SER A C 1
ATOM 2629 O O . SER A 1 329 ? 27.108 0.804 -8.444 1.00 86.81 329 SER A O 1
ATOM 2631 N N . GLN A 1 330 ? 24.920 0.281 -8.405 1.00 86.81 330 GLN A N 1
ATOM 2632 C CA . GLN A 1 330 ? 25.062 -0.972 -9.149 1.00 86.81 330 GLN A CA 1
ATOM 2633 C C . GLN A 1 330 ? 25.756 -0.756 -10.505 1.00 86.81 330 GLN A C 1
ATOM 2635 O O . GLN A 1 330 ? 26.629 -1.544 -10.868 1.00 86.81 330 GLN A O 1
ATOM 2640 N N . PHE A 1 331 ? 25.430 0.320 -11.231 1.00 86.94 331 PHE A N 1
ATOM 2641 C CA . PHE A 1 331 ? 26.095 0.657 -12.495 1.00 86.94 331 PHE A CA 1
ATOM 2642 C C . PHE A 1 331 ? 27.503 1.236 -12.303 1.00 86.94 331 PHE A C 1
ATOM 2644 O O . PHE A 1 331 ? 28.382 0.966 -13.120 1.00 86.94 331 PHE A O 1
ATOM 2651 N N . GLN A 1 332 ? 27.763 1.984 -11.228 1.00 85.12 332 GLN A N 1
ATOM 2652 C CA . GLN A 1 332 ? 29.103 2.502 -10.923 1.00 85.12 332 GLN A CA 1
ATOM 2653 C C . GLN A 1 332 ? 30.111 1.388 -10.598 1.00 85.12 332 GLN A C 1
ATOM 2655 O O . GLN A 1 332 ? 31.295 1.534 -10.897 1.00 85.12 332 GLN A O 1
ATOM 2660 N N . HIS A 1 333 ? 29.651 0.266 -10.035 1.00 85.69 333 HIS A N 1
ATOM 2661 C CA . HIS A 1 333 ? 30.490 -0.903 -9.753 1.00 85.69 333 HIS A CA 1
ATOM 2662 C C . HIS A 1 333 ? 30.864 -1.722 -11.002 1.00 85.69 333 HIS A C 1
ATOM 2664 O O . HIS A 1 333 ? 31.744 -2.584 -10.928 1.00 85.69 333 HIS A O 1
ATOM 2670 N N . ILE A 1 334 ? 30.245 -1.462 -12.158 1.00 85.12 334 ILE A N 1
ATOM 2671 C CA . ILE A 1 334 ? 30.583 -2.145 -13.410 1.00 85.12 334 ILE A CA 1
ATOM 2672 C C . ILE A 1 334 ? 31.902 -1.582 -13.952 1.00 85.12 334 ILE A C 1
ATOM 2674 O O . ILE A 1 334 ? 31.970 -0.457 -14.442 1.00 85.12 334 ILE A O 1
ATOM 2678 N N . ILE A 1 335 ? 32.956 -2.400 -13.905 1.00 79.19 335 ILE A N 1
ATOM 2679 C CA . ILE A 1 335 ? 34.292 -2.034 -14.403 1.00 79.19 335 ILE A CA 1
ATOM 2680 C C . ILE A 1 335 ? 34.305 -1.965 -15.937 1.00 79.19 335 ILE A C 1
ATOM 2682 O O . ILE A 1 335 ? 34.844 -1.027 -16.522 1.00 79.19 335 ILE A O 1
ATOM 2686 N N . GLN A 1 336 ? 33.692 -2.950 -16.602 1.00 80.88 336 GLN A N 1
ATOM 2687 C CA . GLN A 1 336 ? 33.624 -3.023 -18.059 1.00 80.88 336 GLN A CA 1
ATOM 2688 C C . GLN A 1 336 ? 32.177 -3.161 -18.525 1.00 80.88 336 GLN A C 1
ATOM 2690 O O . GLN A 1 336 ? 31.493 -4.145 -18.231 1.00 80.88 336 GLN A O 1
ATOM 2695 N N . PHE A 1 337 ? 31.728 -2.170 -19.290 1.00 83.50 337 PHE A N 1
ATOM 2696 C CA . PHE A 1 337 ? 30.414 -2.167 -19.913 1.00 83.50 337 PHE A CA 1
ATOM 2697 C C . PHE A 1 337 ? 30.498 -2.982 -21.199 1.00 83.50 337 PHE A C 1
ATOM 2699 O O . PHE A 1 337 ? 31.047 -2.531 -22.202 1.00 83.50 337 PHE A O 1
ATOM 2706 N N . ASN A 1 338 ? 29.985 -4.205 -21.145 1.00 82.06 338 ASN A N 1
ATOM 2707 C CA . ASN A 1 338 ? 29.816 -5.075 -22.296 1.00 82.06 338 ASN A CA 1
ATOM 2708 C C . ASN A 1 338 ? 28.350 -5.521 -22.378 1.00 82.06 338 ASN A C 1
ATOM 2710 O O . ASN A 1 338 ? 27.537 -5.230 -21.496 1.00 82.06 338 ASN A O 1
ATOM 2714 N N . ASP A 1 339 ? 28.001 -6.213 -23.453 1.00 79.94 339 ASP A N 1
ATOM 2715 C CA . ASP A 1 339 ? 26.630 -6.660 -23.695 1.00 79.94 339 ASP A CA 1
ATOM 2716 C C . ASP A 1 339 ? 26.082 -7.539 -22.547 1.00 79.94 339 ASP A C 1
ATOM 2718 O O . ASP A 1 339 ? 24.987 -7.303 -22.047 1.00 79.94 339 ASP A O 1
ATOM 2722 N N . SER A 1 340 ? 26.888 -8.465 -22.020 1.00 83.19 340 SER A N 1
ATOM 2723 C CA . SER A 1 340 ? 26.476 -9.358 -20.925 1.00 83.19 340 SER A CA 1
ATOM 2724 C C . SER A 1 340 ? 26.333 -8.664 -19.561 1.00 83.19 340 SER A C 1
ATOM 2726 O O . SER A 1 340 ? 25.385 -8.938 -18.821 1.00 83.19 340 SER A O 1
ATOM 2728 N N . THR A 1 341 ? 27.242 -7.744 -19.220 1.00 86.25 341 THR A N 1
ATOM 2729 C CA . THR A 1 341 ? 27.240 -7.046 -17.926 1.00 86.25 341 THR A CA 1
ATOM 2730 C C . THR A 1 341 ? 26.121 -6.018 -17.863 1.00 86.25 341 THR A C 1
ATOM 2732 O O . THR A 1 341 ? 25.435 -5.917 -16.846 1.00 86.25 341 THR A O 1
ATOM 2735 N N . THR A 1 342 ? 25.881 -5.308 -18.969 1.00 86.69 342 THR A N 1
ATOM 2736 C CA . THR A 1 342 ? 24.758 -4.369 -19.090 1.00 86.69 342 THR A CA 1
ATOM 2737 C C . THR A 1 342 ? 23.420 -5.097 -19.069 1.00 86.69 342 THR A C 1
ATOM 2739 O O . THR A 1 342 ? 22.539 -4.682 -18.320 1.00 86.69 342 THR A O 1
ATOM 2742 N N . PHE A 1 343 ? 23.296 -6.232 -19.771 1.00 87.88 343 PHE A N 1
ATOM 2743 C CA . PHE A 1 343 ? 22.093 -7.068 -19.741 1.00 87.88 343 PHE A CA 1
ATOM 2744 C C . PHE A 1 343 ? 21.721 -7.486 -18.314 1.00 87.88 343 PHE A C 1
ATOM 2746 O O . PHE A 1 343 ? 20.583 -7.288 -17.884 1.00 87.88 343 PHE A O 1
ATOM 2753 N N . GLY A 1 344 ? 22.679 -8.050 -17.566 1.00 88.00 344 GLY A N 1
ATOM 2754 C CA . GLY A 1 344 ? 22.445 -8.506 -16.194 1.00 88.00 344 GLY A CA 1
ATOM 2755 C C . GLY A 1 344 ? 22.037 -7.362 -15.266 1.00 88.00 344 GLY A C 1
ATOM 2756 O O . GLY A 1 344 ? 21.086 -7.498 -14.495 1.00 88.00 344 GLY A O 1
ATOM 2757 N N . ALA A 1 345 ? 22.702 -6.209 -15.384 1.00 89.88 345 ALA A N 1
ATOM 2758 C CA . ALA A 1 345 ? 22.386 -5.036 -14.580 1.00 89.88 345 ALA A CA 1
ATOM 2759 C C . ALA A 1 345 ? 20.987 -4.477 -14.885 1.00 89.88 345 ALA A C 1
ATOM 2761 O O . ALA A 1 345 ? 20.189 -4.324 -13.961 1.00 89.88 345 ALA A O 1
ATOM 2762 N N . THR A 1 346 ? 20.656 -4.276 -16.166 1.00 92.75 346 THR A N 1
ATOM 2763 C CA . THR A 1 346 ? 19.325 -3.837 -16.619 1.00 92.75 346 THR A CA 1
ATOM 2764 C C . THR A 1 346 ? 18.239 -4.792 -16.146 1.00 92.75 346 THR A C 1
ATOM 2766 O O . THR A 1 346 ? 17.244 -4.357 -15.572 1.00 92.75 346 THR A O 1
ATOM 2769 N N . SER A 1 347 ? 18.430 -6.100 -16.341 1.00 91.94 347 SER A N 1
ATOM 2770 C CA . SER A 1 347 ? 17.455 -7.108 -15.921 1.00 91.94 347 SER A CA 1
ATOM 2771 C C . SER A 1 347 ? 17.192 -7.032 -14.416 1.00 91.94 347 SER A C 1
ATOM 2773 O O . SER A 1 347 ? 16.035 -7.008 -14.004 1.00 91.94 347 SER A O 1
ATOM 2775 N N . ASN A 1 348 ? 18.238 -6.929 -13.593 1.00 90.06 348 ASN A N 1
ATOM 2776 C CA . ASN A 1 348 ? 18.095 -6.831 -12.140 1.00 90.06 348 ASN A CA 1
ATOM 2777 C C . ASN A 1 348 ? 17.340 -5.562 -11.714 1.00 90.06 348 ASN A C 1
ATOM 2779 O O . ASN A 1 348 ? 16.382 -5.659 -10.943 1.00 90.06 348 ASN A O 1
ATOM 2783 N N . SER A 1 349 ? 17.704 -4.391 -12.251 1.00 91.00 349 SER A N 1
ATOM 2784 C CA . SER A 1 349 ? 17.036 -3.124 -11.917 1.00 91.00 349 SER A CA 1
ATOM 2785 C C . SER A 1 349 ? 15.573 -3.100 -12.381 1.00 91.00 349 SER A C 1
ATOM 2787 O O . SER A 1 349 ? 14.694 -2.640 -11.652 1.00 91.00 349 SER A O 1
ATOM 2789 N N . MET A 1 350 ? 15.273 -3.656 -13.560 1.00 92.50 350 MET A N 1
ATOM 2790 C CA . MET A 1 350 ? 13.903 -3.724 -14.081 1.00 92.50 350 MET A CA 1
ATOM 2791 C C . MET A 1 350 ? 13.043 -4.762 -13.347 1.00 92.50 350 MET A C 1
ATOM 2793 O O . MET A 1 350 ? 11.855 -4.525 -13.130 1.00 92.50 350 MET A O 1
ATOM 2797 N N . ILE A 1 351 ? 13.617 -5.893 -12.915 1.00 90.00 351 ILE A N 1
ATOM 2798 C CA . ILE A 1 351 ? 12.923 -6.867 -12.055 1.00 90.00 351 ILE A CA 1
ATOM 2799 C C . ILE A 1 351 ? 12.619 -6.248 -10.687 1.00 90.00 351 ILE A C 1
ATOM 2801 O O . ILE A 1 351 ? 11.521 -6.444 -10.169 1.00 90.00 351 ILE A O 1
ATOM 2805 N N . GLN A 1 352 ? 13.543 -5.471 -10.117 1.00 88.50 352 GLN A N 1
ATOM 2806 C CA . GLN A 1 352 ? 13.296 -4.726 -8.882 1.00 88.50 352 GLN A CA 1
ATOM 2807 C C . GLN A 1 352 ? 12.143 -3.728 -9.050 1.00 88.50 352 GLN A C 1
ATOM 2809 O O . GLN A 1 352 ? 11.209 -3.742 -8.249 1.00 88.50 352 GLN A O 1
ATOM 2814 N N . ALA A 1 353 ? 12.154 -2.924 -10.119 1.00 90.31 353 ALA A N 1
ATOM 2815 C CA . ALA A 1 353 ? 11.067 -1.993 -10.424 1.00 90.31 353 ALA A CA 1
ATOM 2816 C C . ALA A 1 353 ? 9.719 -2.717 -10.599 1.00 90.31 353 ALA A C 1
ATOM 2818 O O . ALA A 1 353 ? 8.706 -2.276 -10.057 1.00 90.31 353 ALA A O 1
ATOM 2819 N N . LYS A 1 354 ? 9.715 -3.872 -11.281 1.00 90.75 354 LYS A N 1
ATOM 2820 C CA . LYS A 1 354 ? 8.536 -4.740 -11.404 1.00 90.75 354 LYS A CA 1
ATOM 2821 C C . LYS A 1 354 ? 8.020 -5.190 -10.033 1.00 90.75 354 LYS A C 1
ATOM 2823 O O . LYS A 1 354 ? 6.834 -5.031 -9.771 1.00 90.75 354 LYS A O 1
ATOM 2828 N N . LYS A 1 355 ? 8.884 -5.733 -9.166 1.00 88.94 355 LYS A N 1
ATOM 2829 C CA . LYS A 1 355 ? 8.488 -6.194 -7.821 1.00 88.94 355 LYS A CA 1
ATOM 2830 C C . LYS A 1 355 ? 7.922 -5.054 -6.970 1.00 88.94 355 LYS A C 1
ATOM 2832 O O . LYS A 1 355 ? 6.967 -5.257 -6.234 1.00 88.94 355 LYS A O 1
ATOM 2837 N N . MET A 1 356 ? 8.472 -3.844 -7.086 1.00 88.88 356 MET A N 1
ATOM 2838 C CA . MET A 1 356 ? 7.924 -2.668 -6.403 1.00 88.88 356 MET A CA 1
ATOM 2839 C C . MET A 1 356 ? 6.532 -2.297 -6.931 1.00 88.88 356 MET A C 1
ATOM 2841 O O . MET A 1 356 ? 5.645 -1.999 -6.135 1.00 88.88 356 MET A O 1
ATOM 2845 N N . ALA A 1 357 ? 6.310 -2.366 -8.248 1.00 90.25 357 ALA A N 1
ATOM 2846 C CA . ALA A 1 357 ? 5.016 -2.068 -8.866 1.00 90.25 357 ALA A CA 1
ATOM 2847 C C . ALA A 1 357 ? 3.877 -3.002 -8.403 1.00 90.25 357 ALA A C 1
ATOM 2849 O O . ALA A 1 357 ? 2.715 -2.606 -8.432 1.00 90.25 357 ALA A O 1
ATOM 2850 N N . GLU A 1 358 ? 4.179 -4.200 -7.892 1.00 89.62 358 GLU A N 1
ATOM 2851 C CA . GLU A 1 358 ? 3.173 -5.088 -7.280 1.00 89.62 358 GLU A CA 1
ATOM 2852 C C . GLU A 1 358 ? 2.535 -4.481 -6.007 1.00 89.62 358 GLU A C 1
ATOM 2854 O O . GLU A 1 358 ? 1.436 -4.877 -5.607 1.00 89.62 358 GLU A O 1
ATOM 2859 N N . PHE A 1 359 ? 3.184 -3.490 -5.380 1.00 89.56 359 PHE A N 1
ATOM 2860 C CA . PHE A 1 359 ? 2.711 -2.768 -4.192 1.00 89.56 359 PHE A CA 1
ATOM 2861 C C . PHE A 1 359 ? 2.153 -1.379 -4.548 1.00 89.56 359 PHE A C 1
ATOM 2863 O O . PHE A 1 359 ? 2.567 -0.352 -4.004 1.00 89.56 359 PHE A O 1
ATOM 2870 N N . LYS A 1 360 ? 1.171 -1.342 -5.458 1.00 89.31 360 LYS A N 1
ATOM 2871 C CA . LYS A 1 360 ? 0.543 -0.101 -5.949 1.00 89.31 360 LYS A CA 1
ATOM 2872 C C . LYS A 1 360 ? 0.027 0.821 -4.841 1.00 89.31 360 LYS A C 1
ATOM 2874 O O . LYS A 1 360 ? 0.357 2.001 -4.838 1.00 89.31 360 LYS A O 1
ATOM 2879 N N . GLN A 1 361 ? -0.805 0.308 -3.933 1.00 90.00 361 GLN A N 1
ATOM 2880 C CA . GLN A 1 361 ? -1.480 1.135 -2.922 1.00 90.00 361 GLN A CA 1
ATOM 2881 C C . GLN A 1 361 ? -0.491 1.780 -1.932 1.00 90.00 361 GLN A C 1
ATOM 2883 O O . GLN A 1 361 ? -0.555 3.000 -1.760 1.00 90.00 361 GLN A O 1
ATOM 2888 N N . PRO A 1 362 ? 0.485 1.038 -1.365 1.00 90.38 362 PRO A N 1
ATOM 2889 C CA . PRO A 1 362 ? 1.561 1.634 -0.573 1.00 90.38 362 PRO A CA 1
ATOM 2890 C C . PRO A 1 362 ? 2.323 2.735 -1.312 1.00 90.38 362 PRO A C 1
ATOM 2892 O O . PRO A 1 362 ? 2.541 3.810 -0.756 1.00 90.38 362 PRO A O 1
ATOM 2895 N N . LEU A 1 363 ? 2.700 2.502 -2.575 1.00 90.94 363 LEU A N 1
ATOM 2896 C CA . LEU A 1 363 ? 3.450 3.482 -3.364 1.00 90.94 363 LEU A CA 1
ATOM 2897 C C . LEU A 1 363 ? 2.643 4.758 -3.630 1.00 90.94 363 LEU A C 1
ATOM 2899 O O . LEU A 1 363 ? 3.193 5.852 -3.512 1.00 90.94 363 LEU A O 1
ATOM 2903 N N . LEU A 1 364 ? 1.344 4.636 -3.927 1.00 90.31 364 LEU A N 1
ATOM 2904 C CA . LEU A 1 364 ? 0.455 5.789 -4.101 1.00 90.31 364 LEU A CA 1
ATOM 2905 C C . LEU A 1 364 ? 0.329 6.607 -2.812 1.00 90.31 364 LEU A C 1
ATOM 2907 O O . LEU A 1 364 ? 0.334 7.834 -2.872 1.00 90.31 364 LEU A O 1
ATOM 2911 N N . GLN A 1 365 ? 0.262 5.953 -1.651 1.00 89.19 365 GLN A N 1
ATOM 2912 C CA . GLN A 1 365 ? 0.205 6.659 -0.372 1.00 89.19 365 GLN A CA 1
ATOM 2913 C C . GLN A 1 365 ? 1.519 7.386 -0.058 1.00 89.19 365 GLN A C 1
ATOM 2915 O O . GLN A 1 365 ? 1.505 8.520 0.416 1.00 89.19 365 GLN A O 1
ATOM 2920 N N . LEU A 1 366 ? 2.661 6.754 -0.336 1.00 88.50 366 LEU A N 1
ATOM 2921 C CA . LEU A 1 366 ? 3.977 7.333 -0.066 1.00 88.50 366 LEU A CA 1
ATOM 2922 C C . LEU A 1 366 ? 4.318 8.501 -0.998 1.00 88.50 366 LEU A C 1
ATOM 2924 O O . LEU A 1 366 ? 5.021 9.420 -0.587 1.00 88.50 366 LEU A O 1
ATOM 2928 N N . ILE A 1 367 ? 3.852 8.474 -2.249 1.00 85.88 367 ILE A N 1
ATOM 2929 C CA . ILE A 1 367 ? 4.211 9.499 -3.236 1.00 85.88 367 ILE A CA 1
ATOM 2930 C C . ILE A 1 367 ? 3.373 10.780 -3.113 1.00 85.88 367 ILE A C 1
ATOM 2932 O O . ILE A 1 367 ? 3.830 11.840 -3.528 1.00 85.88 367 ILE A O 1
ATOM 2936 N N . GLN A 1 368 ? 2.193 10.713 -2.481 1.00 84.44 368 GLN A N 1
ATOM 2937 C CA . GLN A 1 368 ? 1.317 11.869 -2.220 1.00 84.44 368 GLN A CA 1
ATOM 2938 C C . GLN A 1 368 ? 2.003 13.006 -1.457 1.00 84.44 368 GLN A C 1
ATOM 2940 O O . GLN A 1 368 ? 1.652 14.172 -1.626 1.00 84.44 368 GLN A O 1
ATOM 2945 N N . THR A 1 369 ? 2.964 12.679 -0.593 1.00 77.06 369 THR A N 1
ATOM 2946 C CA . THR A 1 369 ? 3.669 13.660 0.242 1.00 77.06 369 THR A CA 1
ATOM 2947 C C . THR A 1 369 ? 4.825 14.346 -0.492 1.00 77.06 369 THR A C 1
ATOM 2949 O O . THR A 1 369 ? 5.426 15.272 0.055 1.00 77.06 369 THR A O 1
ATOM 2952 N N . ARG A 1 370 ? 5.138 13.919 -1.726 1.00 76.44 370 ARG A N 1
ATOM 2953 C CA . ARG A 1 370 ? 6.292 14.376 -2.510 1.00 76.44 370 ARG A CA 1
ATOM 2954 C C . ARG A 1 370 ? 5.893 15.229 -3.709 1.00 76.44 370 ARG A C 1
ATOM 2956 O O . ARG A 1 370 ? 4.772 15.180 -4.212 1.00 76.44 370 ARG A O 1
ATOM 2963 N N . LYS A 1 371 ? 6.855 16.014 -4.189 1.00 77.44 371 LYS A N 1
ATOM 2964 C CA . LYS A 1 371 ? 6.776 16.773 -5.437 1.00 77.44 371 LYS A CA 1
ATOM 2965 C C . LYS A 1 371 ? 7.502 16.031 -6.569 1.00 77.44 371 LYS A C 1
ATOM 2967 O O . LYS A 1 371 ? 8.394 15.218 -6.300 1.00 77.44 371 LYS A O 1
ATOM 2972 N N . PRO A 1 372 ? 7.153 16.315 -7.840 1.00 70.69 372 PRO A N 1
ATOM 2973 C CA . PRO A 1 372 ? 7.878 15.773 -8.985 1.00 70.69 372 PRO A CA 1
ATOM 2974 C C . PRO A 1 372 ? 9.380 16.076 -8.884 1.00 70.69 372 PRO A C 1
ATOM 2976 O O . PRO A 1 372 ? 9.765 17.232 -8.719 1.00 70.69 372 PRO A O 1
ATOM 2979 N N . GLY A 1 373 ? 10.227 15.048 -8.987 1.00 68.38 373 GLY A N 1
ATOM 2980 C CA . GLY A 1 373 ? 11.688 15.209 -8.971 1.00 68.38 373 GLY A CA 1
ATOM 2981 C C . GLY A 1 373 ? 12.331 15.334 -7.582 1.00 68.38 373 GLY A C 1
ATOM 2982 O O . GLY A 1 373 ? 13.557 15.458 -7.491 1.00 68.38 373 GLY A O 1
ATOM 2983 N N . ASP A 1 374 ? 11.565 15.227 -6.490 1.00 76.94 374 ASP A N 1
ATOM 2984 C CA . ASP A 1 374 ? 12.126 15.208 -5.128 1.00 76.94 374 ASP A CA 1
ATOM 2985 C C . ASP A 1 374 ? 13.064 14.008 -4.898 1.00 76.94 374 ASP A C 1
ATOM 2987 O O . ASP A 1 374 ? 14.002 14.099 -4.114 1.00 76.94 374 ASP A O 1
ATOM 2991 N N . TRP A 1 375 ? 12.843 12.888 -5.594 1.00 81.12 375 TRP A N 1
ATOM 2992 C CA . TRP A 1 375 ? 13.699 11.691 -5.532 1.00 81.12 375 TRP A CA 1
ATOM 2993 C C . TRP A 1 375 ? 15.015 11.824 -6.320 1.00 81.12 375 TRP A C 1
ATOM 2995 O O . TRP A 1 375 ? 15.856 10.932 -6.258 1.00 81.12 375 TRP A O 1
ATOM 3005 N N . ILE A 1 376 ? 15.189 12.921 -7.064 1.00 74.94 376 ILE A N 1
ATOM 3006 C CA . ILE A 1 376 ? 16.336 13.196 -7.949 1.00 74.94 376 ILE A CA 1
ATOM 3007 C C . ILE A 1 376 ? 17.201 14.337 -7.392 1.00 74.94 376 ILE A C 1
ATOM 3009 O O . ILE A 1 376 ? 18.395 14.410 -7.668 1.00 74.94 376 ILE A O 1
ATOM 3013 N N . SER A 1 377 ? 16.610 15.213 -6.576 1.00 64.00 377 SER A N 1
ATOM 3014 C CA . SER A 1 377 ? 17.215 16.467 -6.105 1.00 64.00 377 SER A CA 1
ATOM 3015 C C . SER A 1 377 ? 18.155 16.308 -4.897 1.00 64.00 377 SER A C 1
ATOM 3017 O O . SER A 1 377 ? 18.426 17.280 -4.192 1.00 64.00 377 SER A O 1
ATOM 3019 N N . GLU A 1 378 ? 18.649 15.100 -4.619 1.00 62.34 378 GLU A N 1
ATOM 3020 C CA . GLU A 1 378 ? 19.537 14.860 -3.480 1.00 62.34 378 GLU A CA 1
ATOM 3021 C C . GLU A 1 378 ? 21.010 15.162 -3.806 1.00 62.34 378 GLU A C 1
ATOM 3023 O O . GLU A 1 378 ? 21.476 14.966 -4.925 1.00 62.34 378 GLU A O 1
ATOM 3028 N N . SER A 1 379 ? 21.764 15.622 -2.803 1.00 56.25 379 SER A N 1
ATOM 3029 C CA . SER A 1 379 ? 23.214 15.834 -2.896 1.00 56.25 379 SER A CA 1
ATOM 3030 C C . SER A 1 379 ? 23.960 14.566 -2.450 1.00 56.25 379 SER A C 1
ATOM 3032 O O . SER A 1 379 ? 23.615 14.038 -1.387 1.00 56.25 379 SER A O 1
ATOM 3034 N N . PRO A 1 380 ? 24.960 14.052 -3.196 1.00 68.69 380 PRO A N 1
ATOM 3035 C CA . PRO A 1 380 ? 25.477 14.536 -4.482 1.00 68.69 380 PRO A CA 1
ATOM 3036 C C . PRO A 1 380 ? 24.535 14.226 -5.664 1.00 68.69 380 PRO A C 1
ATOM 3038 O O . PRO A 1 380 ? 23.807 13.232 -5.602 1.00 68.69 380 PRO A O 1
ATOM 3041 N N . PRO A 1 381 ? 24.565 15.043 -6.739 1.00 73.88 381 PRO A N 1
ATOM 3042 C CA . PRO A 1 381 ? 23.690 14.862 -7.892 1.00 73.88 381 PRO A CA 1
ATOM 3043 C C . PRO A 1 381 ? 24.008 13.558 -8.630 1.00 73.88 381 PRO A C 1
ATOM 3045 O O . PRO A 1 381 ? 25.174 13.234 -8.862 1.00 73.88 381 PRO A O 1
ATOM 3048 N N . LEU A 1 382 ? 22.957 12.843 -9.032 1.00 76.12 382 LEU A N 1
ATOM 3049 C CA . LEU A 1 382 ? 23.058 11.596 -9.792 1.00 76.12 382 LEU A CA 1
ATOM 3050 C C . LEU A 1 382 ? 23.703 11.879 -11.163 1.00 76.12 382 LEU A C 1
ATOM 3052 O O . LEU A 1 382 ? 23.329 12.833 -11.855 1.00 76.12 382 LEU A O 1
ATOM 3056 N N . GLN A 1 383 ? 24.659 11.047 -11.581 1.00 73.56 383 GLN A N 1
ATOM 3057 C CA . GLN A 1 383 ? 25.492 11.274 -12.770 1.00 73.56 383 GLN A CA 1
ATOM 3058 C C . GLN A 1 383 ? 24.666 11.357 -14.055 1.00 73.56 383 GLN A C 1
ATOM 3060 O O . GLN A 1 383 ? 24.982 12.141 -14.953 1.00 73.56 383 GLN A O 1
ATOM 3065 N N . TYR A 1 384 ? 23.588 10.576 -14.139 1.00 76.19 384 TYR A N 1
ATOM 3066 C CA . TYR A 1 384 ? 22.754 10.525 -15.335 1.00 76.19 384 TYR A CA 1
ATOM 3067 C C . TYR A 1 384 ? 22.018 11.843 -15.616 1.00 76.19 384 TYR A C 1
ATOM 3069 O O . TYR A 1 384 ? 21.831 12.192 -16.783 1.00 76.19 384 TYR A O 1
ATOM 3077 N N . ILE A 1 385 ? 21.679 12.615 -14.574 1.00 75.75 385 ILE A N 1
ATOM 3078 C CA . ILE A 1 385 ? 20.934 13.880 -14.698 1.00 75.75 385 ILE A CA 1
ATOM 3079 C C . ILE A 1 385 ? 21.715 14.890 -15.543 1.00 75.75 385 ILE A C 1
ATOM 3081 O O . ILE A 1 385 ? 21.124 15.626 -16.332 1.00 75.75 385 ILE A O 1
ATOM 3085 N N . ALA A 1 386 ? 23.045 14.913 -15.410 1.00 67.62 386 ALA A N 1
ATOM 3086 C CA . ALA A 1 386 ? 23.911 15.820 -16.162 1.00 67.62 386 ALA A CA 1
ATOM 3087 C C . ALA A 1 386 ? 23.940 15.511 -17.670 1.00 67.62 386 ALA A C 1
ATOM 3089 O O . ALA A 1 386 ? 24.299 16.371 -18.472 1.00 67.62 386 ALA A O 1
ATOM 3090 N N . VAL A 1 387 ? 23.578 14.285 -18.060 1.00 68.06 387 VAL A N 1
ATOM 3091 C CA . VAL A 1 387 ? 23.621 13.814 -19.449 1.00 68.06 387 VAL A CA 1
ATOM 3092 C C . VAL A 1 387 ? 22.250 13.888 -20.102 1.00 68.06 387 VAL A C 1
ATOM 3094 O O . VAL A 1 387 ? 22.144 14.271 -21.268 1.00 68.06 387 VAL A O 1
ATOM 3097 N N . PHE A 1 388 ? 21.205 13.478 -19.387 1.00 70.94 388 PHE A N 1
ATOM 3098 C CA . PHE A 1 388 ? 19.847 13.485 -19.900 1.00 70.94 388 PHE A CA 1
ATOM 3099 C C . PHE A 1 388 ? 18.836 13.388 -18.780 1.00 70.94 388 PHE A C 1
ATOM 3101 O O . PHE A 1 388 ? 18.967 12.583 -17.862 1.00 70.94 388 PHE A O 1
ATOM 3108 N N . ASN A 1 389 ? 17.793 14.190 -18.918 1.00 66.75 389 ASN A N 1
ATOM 3109 C CA . ASN A 1 389 ? 16.698 14.205 -17.989 1.00 66.75 389 ASN A CA 1
ATOM 3110 C C . ASN A 1 389 ? 15.401 14.468 -18.755 1.00 66.75 389 ASN A C 1
ATOM 3112 O O . ASN A 1 389 ? 15.255 15.524 -19.373 1.00 66.75 389 ASN A O 1
ATOM 3116 N N . SER A 1 390 ? 14.475 13.511 -18.727 1.00 64.62 390 SER A N 1
ATOM 3117 C CA . SER A 1 390 ? 13.143 13.699 -19.305 1.00 64.62 390 SER A CA 1
ATOM 3118 C C . SER A 1 390 ? 12.140 14.291 -18.313 1.00 64.62 390 SER A C 1
ATOM 3120 O O . SER A 1 390 ? 10.951 14.294 -18.634 1.00 64.62 390 SER A O 1
ATOM 3122 N N . ILE A 1 391 ? 12.567 14.754 -17.123 1.00 62.72 391 ILE A N 1
ATOM 3123 C CA . ILE A 1 391 ? 11.669 15.412 -16.164 1.00 62.72 391 ILE A CA 1
ATOM 3124 C C . ILE A 1 391 ? 10.933 16.532 -16.895 1.00 62.72 391 ILE A C 1
ATOM 3126 O O . ILE A 1 391 ? 11.512 17.494 -17.405 1.00 62.72 391 ILE A O 1
ATOM 3130 N N . ILE A 1 392 ? 9.616 16.394 -16.922 1.00 56.06 392 ILE A N 1
ATOM 3131 C CA . ILE A 1 392 ? 8.716 17.368 -17.508 1.00 56.06 392 ILE A CA 1
ATOM 3132 C C . ILE A 1 392 ? 8.526 18.473 -16.463 1.00 56.06 392 ILE A C 1
ATOM 3134 O O . ILE A 1 392 ? 7.591 18.447 -15.674 1.00 56.06 392 ILE A O 1
ATOM 3138 N N . ILE A 1 393 ? 9.455 19.432 -16.411 1.00 50.16 393 ILE A N 1
ATOM 3139 C CA . ILE A 1 393 ? 9.386 20.565 -15.463 1.00 50.16 393 ILE A CA 1
ATOM 3140 C C . ILE A 1 393 ? 8.265 21.552 -15.862 1.00 50.16 393 ILE A C 1
ATOM 3142 O O . ILE A 1 393 ? 7.766 22.297 -15.026 1.00 50.16 393 ILE A O 1
ATOM 3146 N N . ASN A 1 394 ? 7.825 21.529 -17.127 1.00 43.62 394 ASN A N 1
ATOM 3147 C CA . ASN A 1 394 ? 6.923 22.525 -17.721 1.00 43.62 394 ASN A CA 1
ATOM 3148 C C . ASN A 1 394 ? 5.626 21.931 -18.289 1.00 43.62 394 ASN A C 1
ATOM 3150 O O . ASN A 1 394 ? 5.218 22.269 -19.400 1.00 43.62 394 ASN A O 1
ATOM 3154 N N . THR A 1 395 ? 4.940 21.068 -17.547 1.00 46.09 395 THR A N 1
ATOM 3155 C CA . THR A 1 395 ? 3.506 20.887 -17.790 1.00 46.09 395 THR A CA 1
ATOM 3156 C C . THR A 1 395 ? 2.740 21.840 -16.895 1.00 46.09 395 THR A C 1
ATOM 3158 O O . THR A 1 395 ? 2.668 21.657 -15.687 1.00 46.09 395 THR A O 1
ATOM 3161 N N . THR A 1 396 ? 2.087 22.816 -17.517 1.00 45.78 396 THR A N 1
ATOM 3162 C CA . THR A 1 396 ? 0.947 23.586 -16.991 1.00 45.78 396 THR A CA 1
ATOM 3163 C C . THR A 1 396 ? -0.263 22.704 -16.630 1.00 45.78 396 THR A C 1
ATOM 3165 O O . THR A 1 396 ? -1.382 23.201 -16.542 1.00 45.78 396 THR A O 1
ATOM 3168 N N . PHE A 1 397 ? -0.061 21.396 -16.458 1.00 45.94 397 PHE A N 1
ATOM 3169 C CA . PHE A 1 397 ? -1.070 20.458 -16.011 1.00 45.94 397 PHE A CA 1
ATOM 3170 C C . PHE A 1 397 ? -1.048 20.425 -14.492 1.00 45.94 397 PHE A C 1
ATOM 3172 O O . PHE A 1 397 ? -0.017 20.204 -13.861 1.00 45.94 397 PHE A O 1
ATOM 3179 N N . ASP A 1 398 ? -2.229 20.611 -13.932 1.00 47.22 398 ASP A N 1
ATOM 3180 C CA . ASP A 1 398 ? -2.601 20.481 -12.526 1.00 47.22 398 ASP A CA 1
ATOM 3181 C C . ASP A 1 398 ? -2.424 19.036 -11.982 1.00 47.22 398 ASP A C 1
ATOM 3183 O O . ASP A 1 398 ? -3.036 18.638 -10.993 1.00 47.22 398 ASP A O 1
ATOM 3187 N N . ASP A 1 399 ? -1.594 18.210 -12.629 1.00 54.06 399 ASP A N 1
ATOM 3188 C CA . ASP A 1 399 ? -1.436 16.780 -12.368 1.00 54.06 399 ASP A CA 1
ATOM 3189 C C . ASP A 1 399 ? -0.461 16.533 -11.210 1.00 54.06 399 ASP A C 1
ATOM 3191 O O . ASP A 1 399 ? 0.644 16.013 -11.355 1.00 54.06 399 ASP A O 1
ATOM 3195 N N . LYS A 1 400 ? -0.911 16.879 -10.002 1.00 62.53 400 LYS A N 1
ATOM 3196 C CA . LYS A 1 400 ? -0.367 16.344 -8.741 1.00 62.53 400 LYS A CA 1
ATOM 3197 C C . LYS A 1 400 ? -0.949 14.967 -8.403 1.00 62.53 400 LYS A C 1
ATOM 3199 O O . LYS A 1 400 ? -0.868 14.543 -7.250 1.00 62.53 400 LYS A O 1
ATOM 3204 N N . SER A 1 401 ? -1.597 14.294 -9.358 1.00 78.25 401 SER A N 1
ATOM 3205 C CA . SER A 1 401 ? -2.182 12.982 -9.101 1.00 78.25 401 SER A CA 1
ATOM 3206 C C . SER A 1 401 ? -1.068 11.999 -8.704 1.00 78.25 401 SER A C 1
ATOM 3208 O O . SER A 1 401 ? -0.017 11.954 -9.356 1.00 78.25 401 SER A O 1
ATOM 3210 N N . PRO A 1 402 ? -1.242 11.226 -7.619 1.00 82.38 402 PRO A N 1
ATOM 3211 C CA . PRO A 1 402 ? -0.239 10.259 -7.170 1.00 82.38 402 PRO A CA 1
ATOM 3212 C C . PRO A 1 402 ? 0.148 9.254 -8.262 1.00 82.38 402 PRO A C 1
ATOM 3214 O O . PRO A 1 402 ? 1.296 8.819 -8.339 1.00 82.38 402 PRO A O 1
ATOM 3217 N N . GLU A 1 403 ? -0.788 8.933 -9.154 1.00 85.94 403 GLU A N 1
ATOM 3218 C CA . GLU A 1 403 ? -0.584 8.071 -10.314 1.00 85.94 403 GLU A CA 1
ATOM 3219 C C . GLU A 1 403 ? 0.386 8.684 -11.332 1.00 85.94 403 GLU A C 1
ATOM 3221 O O . GLU A 1 403 ? 1.262 7.982 -11.840 1.00 85.94 403 GLU A O 1
ATOM 3226 N N . PHE A 1 404 ? 0.274 9.988 -11.608 1.00 85.00 404 PHE A N 1
ATOM 3227 C CA . PHE A 1 404 ? 1.196 10.685 -12.505 1.00 85.00 404 PHE A CA 1
ATOM 3228 C C . PHE A 1 404 ? 2.607 10.759 -11.914 1.00 85.00 404 PHE A C 1
ATOM 3230 O O . PHE A 1 404 ? 3.590 10.502 -12.615 1.00 85.00 404 PHE A O 1
ATOM 3237 N N . LEU A 1 405 ? 2.720 11.044 -10.613 1.00 85.81 405 LEU A N 1
ATOM 3238 C CA . LEU A 1 405 ? 4.011 11.044 -9.922 1.00 85.81 405 LEU A CA 1
ATOM 3239 C C . LEU A 1 405 ? 4.678 9.668 -9.997 1.00 85.81 405 LEU A C 1
ATOM 3241 O O . LEU A 1 405 ? 5.881 9.578 -10.243 1.00 85.81 405 LEU A O 1
ATOM 3245 N N . LEU A 1 406 ? 3.894 8.600 -9.841 1.00 88.56 406 LEU A N 1
ATOM 3246 C CA . LEU A 1 406 ? 4.404 7.235 -9.881 1.00 88.56 406 LEU A CA 1
ATOM 3247 C C . LEU A 1 406 ? 4.842 6.834 -11.298 1.00 88.56 406 LEU A C 1
ATOM 3249 O O . LEU A 1 406 ? 5.905 6.237 -11.465 1.00 88.56 406 LEU A O 1
ATOM 3253 N N . SER A 1 407 ? 4.074 7.232 -12.319 1.00 89.00 407 SER A N 1
ATOM 3254 C CA . SER A 1 407 ? 4.464 7.118 -13.732 1.00 89.00 407 SER A CA 1
ATOM 3255 C C . SER A 1 407 ? 5.808 7.805 -13.997 1.00 89.00 407 SER A C 1
ATOM 3257 O O . SER A 1 407 ? 6.709 7.203 -14.588 1.00 89.00 407 SER A O 1
ATOM 3259 N N . SER A 1 408 ? 5.978 9.039 -13.506 1.00 87.00 408 SER A N 1
ATOM 3260 C CA . SER A 1 408 ? 7.236 9.777 -13.644 1.00 87.00 408 SER A CA 1
ATOM 3261 C C . SER A 1 408 ? 8.388 9.069 -12.940 1.00 87.00 408 SER A C 1
ATOM 3263 O O . SER A 1 408 ? 9.449 8.931 -13.538 1.00 87.00 408 SER A O 1
ATOM 3265 N N . TYR A 1 409 ? 8.177 8.578 -11.716 1.00 89.25 409 TYR A N 1
ATOM 3266 C CA . TYR A 1 409 ? 9.200 7.874 -10.943 1.00 89.25 409 TYR A CA 1
ATOM 3267 C C . TYR A 1 409 ? 9.719 6.620 -11.661 1.00 89.25 409 TYR A C 1
ATOM 3269 O O . TYR A 1 409 ? 10.928 6.449 -11.815 1.00 89.25 409 TYR A O 1
ATOM 3277 N N . PHE A 1 410 ? 8.829 5.755 -12.156 1.00 90.88 410 PHE A N 1
ATOM 3278 C CA . PHE A 1 410 ? 9.262 4.558 -12.885 1.00 90.88 410 PHE A CA 1
ATOM 3279 C C . PHE A 1 410 ? 9.920 4.891 -14.227 1.00 90.88 410 PHE A C 1
ATOM 3281 O O . PHE A 1 410 ? 10.861 4.211 -14.633 1.00 90.88 410 PHE A O 1
ATOM 3288 N N . ALA A 1 411 ? 9.480 5.953 -14.903 1.00 89.44 411 ALA A N 1
ATOM 3289 C CA . ALA A 1 411 ? 10.159 6.429 -16.100 1.00 89.44 411 ALA A CA 1
ATOM 3290 C C . ALA A 1 411 ? 11.549 7.023 -15.783 1.00 89.44 411 ALA A C 1
ATOM 3292 O O . ALA A 1 411 ? 12.482 6.826 -16.558 1.00 89.44 411 ALA A O 1
ATOM 3293 N N . ASP A 1 412 ? 11.726 7.666 -14.625 1.00 88.75 412 ASP A N 1
ATOM 3294 C CA . ASP A 1 412 ? 13.034 8.130 -14.143 1.00 88.75 412 ASP A CA 1
ATOM 3295 C C . ASP A 1 412 ? 13.964 6.962 -13.780 1.00 88.75 412 ASP A C 1
ATOM 3297 O O . ASP A 1 412 ? 15.168 7.054 -14.007 1.00 88.75 412 ASP A O 1
ATOM 3301 N N . ILE A 1 413 ? 13.432 5.838 -13.280 1.00 90.88 413 ILE A N 1
ATOM 3302 C CA . ILE A 1 413 ? 14.213 4.601 -13.105 1.00 90.88 413 ILE A CA 1
ATOM 3303 C C . ILE A 1 413 ? 14.748 4.109 -14.456 1.00 90.88 413 ILE A C 1
ATOM 3305 O O . ILE A 1 413 ? 15.924 3.757 -14.553 1.00 90.88 413 ILE A O 1
ATOM 3309 N N . ILE A 1 414 ? 13.916 4.104 -15.502 1.00 92.06 414 ILE A N 1
ATOM 3310 C CA . ILE A 1 414 ? 14.333 3.679 -16.847 1.00 92.06 414 ILE A CA 1
ATOM 3311 C C . ILE A 1 414 ? 15.397 4.631 -17.400 1.00 92.06 414 ILE A C 1
ATOM 3313 O O . ILE A 1 414 ? 16.419 4.166 -17.907 1.00 92.06 414 ILE A O 1
ATOM 3317 N N . ASP A 1 415 ? 15.206 5.945 -17.257 1.00 90.38 415 ASP A N 1
ATOM 3318 C CA . ASP A 1 415 ? 16.216 6.938 -17.633 1.00 90.38 415 ASP A CA 1
ATOM 3319 C C . ASP A 1 415 ? 17.525 6.701 -16.853 1.00 90.38 415 ASP A C 1
ATOM 3321 O O . ASP A 1 415 ? 18.594 6.645 -17.459 1.00 90.38 415 ASP A O 1
ATOM 3325 N N . CYS A 1 416 ? 17.459 6.471 -15.538 1.00 90.62 416 CYS A N 1
ATOM 3326 C CA . CYS A 1 416 ? 18.625 6.173 -14.704 1.00 90.62 416 CYS A CA 1
ATOM 3327 C C . CYS A 1 416 ? 19.394 4.945 -15.216 1.00 90.62 416 CYS A C 1
ATOM 3329 O O . CYS A 1 416 ? 20.605 5.020 -15.425 1.00 90.62 416 CYS A O 1
ATOM 3331 N N . VAL A 1 417 ? 18.703 3.833 -15.478 1.00 92.19 417 VAL A N 1
ATOM 3332 C CA . VAL A 1 417 ? 19.309 2.601 -16.009 1.00 92.19 417 VAL A CA 1
ATOM 3333 C C . VAL A 1 417 ? 19.962 2.861 -17.368 1.00 92.19 417 VAL A C 1
ATOM 3335 O O . VAL A 1 417 ? 21.154 2.611 -17.558 1.00 92.19 417 VAL A O 1
ATOM 3338 N N . MET A 1 418 ? 19.202 3.409 -18.316 1.00 93.19 418 MET A N 1
ATOM 3339 C CA . MET A 1 418 ? 19.647 3.537 -19.702 1.00 93.19 418 MET A CA 1
ATOM 3340 C C . MET A 1 418 ? 20.782 4.549 -19.875 1.00 93.19 418 MET A C 1
ATOM 3342 O O . MET A 1 418 ? 21.713 4.317 -20.648 1.00 93.19 418 MET A O 1
ATOM 3346 N N . ILE A 1 419 ? 20.736 5.667 -19.153 1.00 91.19 419 ILE A N 1
ATOM 3347 C CA . ILE A 1 419 ? 21.743 6.722 -19.268 1.00 91.19 419 ILE A CA 1
ATOM 3348 C C . ILE A 1 419 ? 23.024 6.362 -18.511 1.00 91.19 419 ILE A C 1
ATOM 3350 O O . ILE A 1 419 ? 24.109 6.691 -18.990 1.00 91.19 419 ILE A O 1
ATOM 3354 N N . ASN A 1 420 ? 22.951 5.624 -17.397 1.00 89.69 420 ASN A N 1
ATOM 3355 C CA . ASN A 1 420 ? 24.158 5.097 -16.751 1.00 89.69 420 ASN A CA 1
ATOM 3356 C C . ASN A 1 420 ? 24.898 4.097 -17.650 1.00 89.69 420 ASN A C 1
ATOM 3358 O O . ASN A 1 420 ? 26.130 4.123 -17.710 1.00 89.69 420 ASN A O 1
ATOM 3362 N N . ILE A 1 421 ? 24.168 3.280 -18.418 1.00 90.56 421 ILE A N 1
ATOM 3363 C CA . ILE A 1 421 ? 24.769 2.434 -19.457 1.00 90.56 421 ILE A CA 1
ATOM 3364 C C . ILE A 1 421 ? 25.424 3.303 -20.535 1.00 90.56 421 ILE A C 1
ATOM 3366 O O . ILE A 1 421 ? 26.573 3.058 -20.890 1.00 90.56 421 ILE A O 1
ATOM 3370 N N . GLU A 1 422 ? 24.756 4.353 -21.021 1.00 89.94 422 GLU A N 1
ATOM 3371 C CA . GLU A 1 422 ? 25.332 5.260 -22.025 1.00 89.94 422 GLU A CA 1
ATOM 3372 C C . GLU A 1 422 ? 26.631 5.921 -21.534 1.00 89.94 422 GLU A C 1
ATOM 3374 O O . GLU A 1 422 ? 27.615 5.977 -22.274 1.00 89.94 422 GLU A O 1
ATOM 3379 N N . ILE A 1 423 ? 26.659 6.393 -20.284 1.00 88.19 423 ILE A N 1
ATOM 3380 C CA . ILE A 1 423 ? 27.857 6.959 -19.647 1.00 88.19 423 ILE A CA 1
ATOM 3381 C C . ILE A 1 423 ? 28.971 5.913 -19.588 1.00 88.19 423 ILE A C 1
ATOM 3383 O O . ILE A 1 423 ? 30.109 6.203 -19.958 1.00 88.19 423 ILE A O 1
ATOM 3387 N N . GLY A 1 424 ? 28.650 4.697 -19.147 1.00 85.44 424 GLY A N 1
ATOM 3388 C CA . GLY A 1 424 ? 29.600 3.596 -19.041 1.00 85.44 424 GLY A CA 1
ATOM 3389 C C . GLY A 1 424 ? 30.195 3.163 -20.381 1.00 85.44 424 GLY A C 1
ATOM 3390 O O . GLY A 1 424 ? 31.400 2.939 -20.465 1.00 85.44 424 GLY A O 1
ATOM 3391 N N . LEU A 1 425 ? 29.381 3.112 -21.439 1.00 87.06 425 LEU A N 1
ATOM 3392 C CA . LEU A 1 425 ? 29.799 2.752 -22.800 1.00 87.06 425 LEU A CA 1
ATOM 3393 C C . LEU A 1 425 ? 30.649 3.840 -23.481 1.00 87.06 425 LEU A C 1
ATOM 3395 O O . LEU A 1 425 ? 31.419 3.534 -24.390 1.00 87.06 425 LEU A O 1
ATOM 3399 N N . LYS A 1 426 ? 30.505 5.105 -23.063 1.00 84.31 426 LYS A N 1
ATOM 3400 C CA . LYS A 1 426 ? 31.292 6.242 -23.573 1.00 84.31 426 LYS A CA 1
ATOM 3401 C C . LYS A 1 426 ? 32.662 6.380 -22.916 1.00 84.31 426 LYS A C 1
ATOM 3403 O O . LYS A 1 426 ? 33.521 7.069 -23.470 1.00 84.31 426 LYS A O 1
ATOM 3408 N N . LYS A 1 427 ? 32.875 5.774 -21.744 1.00 80.12 427 LYS A N 1
ATOM 3409 C CA . LYS A 1 427 ? 34.191 5.769 -21.096 1.00 80.12 427 LYS A CA 1
ATOM 3410 C C . LYS A 1 427 ? 35.170 4.971 -21.971 1.00 80.12 427 LYS A C 1
ATOM 3412 O O . LYS A 1 427 ? 34.809 3.897 -22.442 1.00 80.12 427 LYS A O 1
ATOM 3417 N N . PRO A 1 428 ? 36.390 5.475 -22.219 1.00 65.88 428 PRO A N 1
ATOM 3418 C CA . PRO A 1 428 ? 37.358 4.766 -23.048 1.00 65.88 428 PRO A CA 1
ATOM 3419 C C . PRO A 1 428 ? 37.787 3.454 -22.370 1.00 65.88 428 PRO A C 1
ATOM 3421 O O . PRO A 1 428 ? 38.365 3.467 -21.284 1.00 65.88 428 PRO A O 1
ATOM 3424 N N . HIS A 1 429 ? 37.505 2.315 -23.010 1.00 60.72 429 HIS A N 1
ATOM 3425 C CA . HIS A 1 429 ? 37.984 0.994 -22.590 1.00 60.72 429 HIS A CA 1
ATOM 3426 C C . HIS A 1 429 ? 39.366 0.722 -23.198 1.00 60.72 429 HIS A C 1
ATOM 3428 O O . HIS A 1 429 ? 39.479 0.158 -24.283 1.00 60.72 429 HIS A O 1
ATOM 3434 N N . GLY A 1 430 ? 40.432 1.119 -22.501 1.00 62.19 430 GLY A N 1
ATOM 3435 C CA . GLY A 1 430 ? 41.808 0.911 -22.974 1.00 62.19 430 GLY A CA 1
ATOM 3436 C C . GLY A 1 430 ? 42.183 1.813 -24.159 1.00 62.19 430 GLY A C 1
ATOM 3437 O O . GLY A 1 430 ? 41.798 2.980 -24.190 1.00 62.19 430 GLY A O 1
ATOM 3438 N N . GLU A 1 431 ? 42.947 1.289 -25.127 1.00 53.25 431 GLU A N 1
ATOM 3439 C CA . GLU A 1 431 ? 43.478 2.057 -26.273 1.00 53.25 431 GLU A CA 1
ATOM 3440 C C . GLU A 1 431 ? 42.444 2.351 -27.380 1.00 53.25 431 GLU A C 1
ATOM 3442 O O . GLU A 1 431 ? 42.687 3.197 -28.244 1.00 53.25 431 GLU A O 1
ATOM 3447 N N . HIS A 1 432 ? 41.269 1.708 -27.362 1.00 59.97 432 HIS A N 1
ATOM 3448 C CA . HIS A 1 432 ? 40.253 1.876 -28.403 1.00 59.97 432 HIS A CA 1
ATOM 3449 C C . HIS A 1 432 ? 38.869 2.188 -27.827 1.00 59.97 432 HIS A C 1
ATOM 3451 O O . HIS A 1 432 ? 38.268 1.394 -27.109 1.00 59.97 432 HIS A O 1
ATOM 3457 N N . ALA A 1 433 ? 38.326 3.348 -28.202 1.00 73.19 433 ALA A N 1
ATOM 3458 C CA . ALA A 1 433 ? 36.935 3.685 -27.931 1.00 73.19 433 ALA A CA 1
ATOM 3459 C C . ALA A 1 433 ? 35.998 2.804 -28.772 1.00 73.19 433 ALA A C 1
ATOM 3461 O O . ALA A 1 433 ? 36.191 2.638 -29.978 1.00 73.19 433 ALA A O 1
ATOM 3462 N N . MET A 1 434 ? 34.951 2.269 -28.144 1.00 81.94 434 MET A N 1
ATOM 3463 C CA . MET A 1 434 ? 33.917 1.510 -28.843 1.00 81.94 434 MET A CA 1
ATOM 3464 C C . MET A 1 434 ? 33.202 2.394 -29.871 1.00 81.94 434 MET A C 1
ATOM 3466 O O . MET A 1 434 ? 32.828 3.528 -29.561 1.00 81.94 434 MET A O 1
ATOM 3470 N N . LYS A 1 435 ? 32.975 1.872 -31.085 1.00 85.06 435 LYS A N 1
ATOM 3471 C CA . LYS A 1 435 ? 32.238 2.589 -32.137 1.00 85.06 435 LYS A CA 1
ATOM 3472 C C . LYS A 1 435 ? 30.837 2.966 -31.646 1.00 85.06 435 LYS A C 1
ATOM 3474 O O . LYS A 1 435 ? 30.165 2.179 -30.980 1.00 85.06 435 LYS A O 1
ATOM 3479 N N . LYS A 1 436 ? 30.370 4.163 -32.004 1.00 87.38 436 LYS A N 1
ATOM 3480 C CA . LYS A 1 436 ? 29.067 4.684 -31.561 1.00 87.38 436 LYS A CA 1
ATOM 3481 C C . LYS A 1 436 ? 27.881 3.858 -32.072 1.00 87.38 436 LYS A C 1
ATOM 3483 O O . LYS A 1 436 ? 26.906 3.708 -31.340 1.00 87.38 436 LYS A O 1
ATOM 3488 N N . SER A 1 437 ? 27.995 3.250 -33.255 1.00 87.38 437 SER A N 1
ATOM 3489 C CA . SER A 1 437 ? 27.001 2.305 -33.775 1.00 87.38 437 SER A CA 1
ATOM 3490 C C . SER A 1 437 ? 26.834 1.086 -32.860 1.00 87.38 437 SER A C 1
ATOM 3492 O O . SER A 1 437 ? 25.711 0.715 -32.517 1.00 87.38 437 SER A O 1
ATOM 3494 N N . THR A 1 438 ? 27.941 0.527 -32.362 1.00 88.75 438 THR A N 1
ATOM 3495 C CA . THR A 1 438 ? 27.946 -0.559 -31.369 1.00 88.75 438 THR A CA 1
ATOM 3496 C C . THR A 1 438 ? 27.392 -0.106 -30.014 1.00 88.75 438 THR A C 1
ATOM 3498 O O . THR A 1 438 ? 26.605 -0.833 -29.411 1.00 88.75 438 THR A O 1
ATOM 3501 N N . GLN A 1 439 ? 27.722 1.109 -29.554 1.00 90.38 439 GLN A N 1
ATOM 3502 C CA . GLN A 1 439 ? 27.128 1.681 -28.333 1.00 90.38 439 GLN A CA 1
ATOM 3503 C C . GLN A 1 439 ? 25.598 1.791 -28.457 1.00 90.38 439 GLN A C 1
ATOM 3505 O O . GLN A 1 439 ? 24.868 1.367 -27.562 1.00 90.38 439 GLN A O 1
ATOM 3510 N N . GLY A 1 440 ? 25.110 2.316 -29.588 1.00 91.12 440 GLY A N 1
ATOM 3511 C CA . GLY A 1 440 ? 23.682 2.431 -29.885 1.00 91.12 440 GLY A CA 1
ATOM 3512 C C . GLY A 1 440 ? 22.976 1.076 -29.932 1.00 91.12 440 GLY A C 1
ATOM 3513 O O . GLY A 1 440 ? 21.870 0.950 -29.413 1.00 91.12 440 GLY A O 1
ATOM 3514 N N . PHE A 1 441 ? 23.630 0.048 -30.479 1.00 91.94 441 PHE A N 1
ATOM 3515 C CA . PHE A 1 441 ? 23.107 -1.318 -30.490 1.00 91.94 441 PHE A CA 1
ATOM 3516 C C . PHE A 1 441 ? 22.918 -1.890 -29.074 1.00 91.94 441 PHE A C 1
ATOM 3518 O O . PHE A 1 441 ? 21.823 -2.350 -28.747 1.00 91.94 441 PHE A O 1
ATOM 3525 N N . ILE A 1 442 ? 23.944 -1.808 -28.215 1.00 90.94 442 ILE A N 1
ATOM 3526 C CA . ILE A 1 442 ? 23.875 -2.306 -26.827 1.00 90.94 442 ILE A CA 1
ATOM 3527 C C . ILE A 1 442 ? 22.770 -1.576 -26.046 1.00 90.94 442 ILE A C 1
ATOM 3529 O O . ILE A 1 442 ? 22.002 -2.207 -25.317 1.00 90.94 442 ILE A O 1
ATOM 3533 N N . LEU A 1 443 ? 22.640 -0.257 -26.230 1.00 93.25 443 LEU A N 1
ATOM 3534 C CA . LEU A 1 443 ? 21.579 0.541 -25.607 1.00 93.25 443 LEU A CA 1
ATOM 3535 C C . LEU A 1 443 ? 20.183 0.124 -26.087 1.00 93.25 443 LEU A C 1
ATOM 3537 O O . LEU A 1 443 ? 19.290 -0.074 -25.268 1.00 93.25 443 LEU A O 1
ATOM 3541 N N . LEU A 1 444 ? 19.982 -0.055 -27.395 1.00 93.44 444 LEU A N 1
ATOM 3542 C CA . LEU A 1 444 ? 18.691 -0.485 -27.944 1.00 93.44 444 LEU A CA 1
ATOM 3543 C C . LEU A 1 444 ? 18.305 -1.885 -27.474 1.00 93.44 444 LEU A C 1
ATOM 3545 O O . LEU A 1 444 ? 17.136 -2.121 -27.174 1.00 93.44 444 LEU A O 1
ATOM 3549 N N . ARG A 1 445 ? 19.274 -2.796 -27.361 1.00 91.88 445 ARG A N 1
ATOM 3550 C CA . ARG A 1 445 ? 19.031 -4.142 -26.842 1.00 91.88 445 ARG A CA 1
ATOM 3551 C C . ARG A 1 445 ? 18.589 -4.110 -25.380 1.00 91.88 445 ARG A C 1
ATOM 3553 O O . ARG A 1 445 ? 17.557 -4.692 -25.056 1.00 91.88 445 ARG A O 1
ATOM 3560 N N . ASN A 1 446 ? 19.312 -3.384 -24.523 1.00 92.94 446 ASN A N 1
ATOM 3561 C CA . ASN A 1 446 ? 18.933 -3.193 -23.118 1.00 92.94 446 ASN A CA 1
ATOM 3562 C C . ASN A 1 446 ? 17.549 -2.533 -22.981 1.00 92.94 446 ASN A C 1
ATOM 3564 O O . ASN A 1 446 ? 16.737 -2.980 -22.170 1.00 92.94 446 ASN A O 1
ATOM 3568 N N . LEU A 1 447 ? 17.232 -1.547 -23.828 1.00 93.94 447 LEU A N 1
ATOM 3569 C CA . LEU A 1 447 ? 15.912 -0.912 -23.847 1.00 93.94 447 LEU A CA 1
ATOM 3570 C C . LEU A 1 447 ? 14.800 -1.891 -24.248 1.00 93.94 447 LEU A C 1
ATOM 3572 O O . LEU A 1 447 ? 13.749 -1.899 -23.618 1.00 93.94 447 LEU A O 1
ATOM 3576 N N . PHE A 1 448 ? 15.026 -2.747 -25.249 1.00 91.94 448 PHE A N 1
ATOM 3577 C CA . PHE A 1 448 ? 14.053 -3.771 -25.650 1.00 91.94 448 PHE A CA 1
ATOM 3578 C C . PHE A 1 448 ? 13.780 -4.780 -24.531 1.00 91.94 448 PHE A C 1
ATOM 3580 O O . PHE A 1 448 ? 12.643 -5.202 -24.346 1.00 91.94 448 PHE A O 1
ATOM 3587 N N . ILE A 1 449 ? 14.796 -5.150 -23.749 1.00 91.12 449 ILE A N 1
ATOM 3588 C CA . ILE A 1 449 ? 14.617 -6.028 -22.584 1.00 91.12 449 ILE A CA 1
ATOM 3589 C C . ILE A 1 449 ? 13.792 -5.327 -21.506 1.00 91.12 449 ILE A C 1
ATOM 3591 O O . ILE A 1 449 ? 12.871 -5.931 -20.956 1.00 91.12 449 ILE A O 1
ATOM 3595 N N . ALA A 1 450 ? 14.070 -4.048 -21.240 1.00 92.75 450 ALA A N 1
ATOM 3596 C CA . ALA A 1 450 ? 13.248 -3.246 -20.342 1.00 92.75 450 ALA A CA 1
ATOM 3597 C C . ALA A 1 450 ? 11.790 -3.179 -20.839 1.00 92.75 450 ALA A C 1
ATOM 3599 O O . ALA A 1 450 ? 10.882 -3.474 -20.064 1.00 92.75 450 ALA A O 1
ATOM 3600 N N . GLU A 1 451 ? 11.558 -2.909 -22.132 1.00 91.81 451 GLU A N 1
ATOM 3601 C CA . GLU A 1 451 ? 10.227 -2.940 -22.764 1.00 91.81 451 GLU A CA 1
ATOM 3602 C C . GLU A 1 451 ? 9.552 -4.316 -22.604 1.00 91.81 451 GLU A C 1
ATOM 3604 O O . GLU A 1 451 ? 8.374 -4.388 -22.257 1.00 91.81 451 GLU A O 1
ATOM 3609 N N . GLN A 1 452 ? 10.276 -5.425 -22.795 1.00 91.00 452 GLN A N 1
ATOM 3610 C CA . GLN A 1 452 ? 9.736 -6.776 -22.604 1.00 91.00 452 GLN A CA 1
ATOM 3611 C C . GLN A 1 452 ? 9.331 -7.044 -21.148 1.00 91.00 452 GLN A C 1
ATOM 3613 O O . GLN A 1 452 ? 8.277 -7.636 -20.912 1.00 91.00 452 GLN A O 1
ATOM 3618 N N . ILE A 1 453 ? 10.140 -6.622 -20.171 1.00 91.25 453 ILE A N 1
ATOM 3619 C CA . ILE A 1 453 ? 9.821 -6.772 -18.742 1.00 91.25 453 ILE A CA 1
ATOM 3620 C C . ILE A 1 453 ? 8.595 -5.926 -18.378 1.00 91.25 453 ILE A C 1
ATOM 3622 O O . ILE A 1 453 ? 7.697 -6.430 -17.700 1.00 91.25 453 ILE A O 1
ATOM 3626 N N . ILE A 1 454 ? 8.524 -4.687 -18.875 1.00 91.56 454 ILE A N 1
ATOM 3627 C CA . ILE A 1 454 ? 7.385 -3.780 -18.676 1.00 91.56 454 ILE A CA 1
ATOM 3628 C C . ILE A 1 454 ? 6.114 -4.387 -19.273 1.00 91.56 454 ILE A C 1
ATOM 3630 O O . ILE A 1 454 ? 5.124 -4.528 -18.567 1.00 91.56 454 ILE A O 1
ATOM 3634 N N . ASN A 1 455 ? 6.143 -4.822 -20.534 1.00 90.06 455 ASN A N 1
ATOM 3635 C CA . ASN A 1 455 ? 4.964 -5.355 -21.224 1.00 90.06 455 ASN A CA 1
ATOM 3636 C C . ASN A 1 455 ? 4.461 -6.682 -20.631 1.00 90.06 455 ASN A C 1
ATOM 3638 O O . ASN A 1 455 ? 3.286 -7.013 -20.769 1.00 90.06 455 ASN A O 1
ATOM 3642 N N . ARG A 1 456 ? 5.331 -7.452 -19.963 1.00 89.81 456 ARG A N 1
ATOM 3643 C CA . ARG A 1 456 ? 4.941 -8.670 -19.231 1.00 89.81 456 ARG A CA 1
ATOM 3644 C C . ARG A 1 456 ? 4.327 -8.381 -17.858 1.00 89.81 456 ARG A C 1
ATOM 3646 O O . ARG A 1 456 ? 3.686 -9.267 -17.299 1.00 89.81 456 ARG A O 1
ATOM 3653 N N . SER A 1 457 ? 4.544 -7.195 -17.289 1.00 88.62 457 SER A N 1
ATOM 3654 C CA . SER A 1 457 ? 3.989 -6.790 -15.995 1.00 88.62 457 SER A CA 1
ATOM 3655 C C . SER A 1 457 ? 2.804 -5.854 -16.206 1.00 88.62 457 SER A C 1
ATOM 3657 O O . SER A 1 457 ? 2.970 -4.689 -16.557 1.00 88.62 457 SER A O 1
ATOM 3659 N N . GLN A 1 458 ? 1.596 -6.360 -15.957 1.00 86.62 458 GLN A N 1
ATOM 3660 C CA . GLN A 1 458 ? 0.377 -5.570 -16.110 1.00 86.62 458 GLN A CA 1
ATOM 3661 C C . GLN A 1 458 ? 0.371 -4.342 -15.181 1.00 86.62 458 GLN A C 1
ATOM 3663 O O . GLN A 1 458 ? 0.018 -3.248 -15.621 1.00 86.62 458 GLN A O 1
ATOM 3668 N N . ASP A 1 459 ? 0.832 -4.494 -13.936 1.00 86.50 459 ASP A N 1
ATOM 3669 C CA . ASP A 1 459 ? 0.907 -3.396 -12.966 1.00 86.50 459 ASP A CA 1
ATOM 3670 C C . ASP A 1 459 ? 1.866 -2.291 -13.417 1.00 86.50 459 ASP A C 1
ATOM 3672 O O . ASP A 1 459 ? 1.467 -1.128 -13.493 1.00 86.50 459 ASP A O 1
ATOM 3676 N N . LEU A 1 460 ? 3.102 -2.647 -13.789 1.00 88.00 460 LEU A N 1
ATOM 3677 C CA . LEU A 1 460 ? 4.107 -1.677 -14.230 1.00 88.00 460 LEU A CA 1
ATOM 3678 C C . LEU A 1 460 ? 3.678 -0.983 -15.531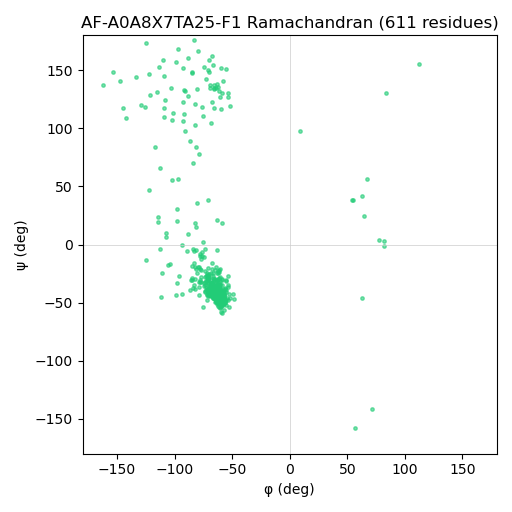 1.00 88.00 460 LEU A C 1
ATOM 3680 O O . LEU A 1 460 ? 3.784 0.238 -15.639 1.00 88.00 460 LEU A O 1
ATOM 3684 N N . PHE A 1 461 ? 3.133 -1.730 -16.494 1.00 88.69 461 PHE A N 1
ATOM 3685 C CA . PHE A 1 461 ? 2.628 -1.168 -17.748 1.00 88.69 461 PHE A CA 1
ATOM 3686 C C . PHE A 1 461 ? 1.506 -0.144 -17.514 1.00 88.69 461 PHE A C 1
ATOM 3688 O O . PHE A 1 461 ? 1.549 0.959 -18.065 1.00 88.69 461 PHE A O 1
ATOM 3695 N N . HIS A 1 462 ? 0.526 -0.470 -16.665 1.00 88.00 462 HIS A N 1
ATOM 3696 C CA . HIS A 1 462 ? -0.556 0.459 -16.334 1.00 88.00 462 HIS A CA 1
ATOM 3697 C C . HIS A 1 462 ? -0.075 1.668 -15.523 1.00 88.00 462 HIS A C 1
ATOM 3699 O O . HIS A 1 462 ? -0.605 2.759 -15.723 1.00 88.00 462 HIS A O 1
ATOM 3705 N N . MET A 1 463 ? 0.916 1.505 -14.638 1.00 86.25 463 MET A N 1
ATOM 3706 C CA . MET A 1 463 ? 1.503 2.617 -13.879 1.00 86.25 463 MET A CA 1
ATOM 3707 C C . MET A 1 463 ? 2.285 3.589 -14.759 1.00 86.25 463 MET A C 1
ATOM 3709 O O . MET A 1 463 ? 2.196 4.793 -14.546 1.00 86.25 463 MET A O 1
ATOM 3713 N N . LEU A 1 464 ? 3.035 3.099 -15.751 1.00 84.88 464 LEU A N 1
ATOM 3714 C CA . LEU A 1 464 ? 3.753 3.969 -16.686 1.00 84.88 464 LEU A CA 1
ATOM 3715 C C . LEU A 1 464 ? 2.791 4.806 -17.536 1.00 84.88 464 LEU A C 1
ATOM 3717 O O . LEU A 1 464 ? 3.072 5.979 -17.796 1.00 84.88 464 LEU A O 1
ATOM 3721 N N . GLY A 1 465 ? 1.668 4.225 -17.961 1.00 85.62 465 GLY A N 1
ATOM 3722 C CA . GLY A 1 465 ? 0.665 4.916 -18.768 1.00 85.62 465 GLY A CA 1
ATOM 3723 C C . GLY A 1 465 ? 1.231 5.503 -20.070 1.00 85.62 465 GLY A C 1
ATOM 3724 O O . GLY A 1 465 ? 2.268 5.077 -20.578 1.00 85.62 465 GLY A O 1
ATOM 3725 N N . SER A 1 466 ? 0.549 6.504 -20.628 1.00 84.00 466 SER A N 1
ATOM 3726 C CA . SER A 1 466 ? 0.962 7.163 -21.877 1.00 84.00 466 SER A CA 1
ATOM 3727 C C . SER A 1 466 ? 2.270 7.950 -21.737 1.00 84.00 466 SER A C 1
ATOM 3729 O O . SER A 1 466 ? 3.103 7.914 -22.641 1.00 84.00 466 SER A O 1
ATOM 3731 N N . ASN A 1 467 ? 2.478 8.610 -20.594 1.00 81.38 467 ASN A N 1
ATOM 3732 C CA . ASN A 1 467 ? 3.670 9.416 -20.324 1.00 81.38 467 ASN A CA 1
ATOM 3733 C C . ASN A 1 467 ? 4.953 8.566 -20.331 1.00 81.38 467 ASN A C 1
ATOM 3735 O O . ASN A 1 467 ? 5.918 8.885 -21.028 1.00 81.38 467 ASN A O 1
ATOM 3739 N N . GLY A 1 468 ? 4.949 7.436 -19.614 1.00 83.06 468 GLY A N 1
ATOM 3740 C CA . GLY A 1 468 ? 6.084 6.514 -19.598 1.00 83.06 468 GLY A CA 1
ATOM 3741 C C . GLY A 1 468 ? 6.417 5.982 -20.994 1.00 83.06 468 GLY A C 1
ATOM 3742 O O . GLY A 1 468 ? 7.586 5.938 -21.373 1.00 83.06 468 GLY A O 1
ATOM 3743 N N . GLN A 1 469 ? 5.399 5.667 -21.802 1.00 86.75 469 GLN A N 1
ATOM 3744 C CA . GLN A 1 469 ? 5.593 5.202 -23.180 1.00 86.75 469 GLN A CA 1
ATOM 3745 C C . GLN A 1 469 ? 6.186 6.283 -24.093 1.00 86.75 469 GLN A C 1
ATOM 3747 O O . GLN A 1 469 ? 7.064 5.997 -24.909 1.00 86.75 469 GLN A O 1
ATOM 3752 N N . GLU A 1 470 ? 5.767 7.543 -23.957 1.00 87.44 470 GLU A N 1
ATOM 3753 C CA . GLU A 1 470 ? 6.368 8.650 -24.709 1.00 87.44 470 GLU A CA 1
ATOM 3754 C C . GLU A 1 470 ? 7.857 8.820 -24.363 1.00 87.44 470 GLU A C 1
ATOM 3756 O O . GLU A 1 470 ? 8.693 8.995 -25.254 1.00 87.44 470 GLU A O 1
ATOM 3761 N N . ARG A 1 471 ? 8.210 8.716 -23.077 1.00 86.88 471 ARG A N 1
ATOM 3762 C CA . ARG A 1 471 ? 9.601 8.810 -22.608 1.00 86.88 471 ARG A CA 1
ATOM 3763 C C . ARG A 1 471 ? 10.469 7.660 -23.117 1.00 86.88 471 ARG A C 1
ATOM 3765 O O . ARG A 1 471 ? 11.553 7.910 -23.646 1.00 86.88 471 ARG A O 1
ATOM 3772 N N . ILE A 1 472 ? 9.967 6.427 -23.063 1.00 90.50 472 ILE A N 1
ATOM 3773 C CA . ILE A 1 472 ? 10.642 5.257 -23.648 1.00 90.50 472 ILE A CA 1
ATOM 3774 C C . ILE A 1 472 ? 10.886 5.474 -25.148 1.00 90.50 472 ILE A C 1
ATOM 3776 O O . ILE A 1 472 ? 11.997 5.257 -25.632 1.00 90.50 472 ILE A O 1
ATOM 3780 N N . ASN A 1 473 ? 9.901 5.999 -25.882 1.00 90.69 473 ASN A N 1
ATOM 3781 C CA . ASN A 1 473 ? 10.061 6.317 -27.303 1.00 90.69 473 ASN A CA 1
ATOM 3782 C C . ASN A 1 473 ? 11.120 7.408 -27.559 1.00 90.69 473 ASN A C 1
ATOM 3784 O O . ASN A 1 473 ? 11.868 7.318 -28.536 1.00 90.69 473 ASN A O 1
ATOM 3788 N N . LYS A 1 474 ? 11.246 8.418 -26.685 1.00 90.62 474 LYS A N 1
ATOM 3789 C CA . LYS A 1 474 ? 12.321 9.429 -26.771 1.00 90.62 474 LYS A CA 1
ATOM 3790 C C . LYS A 1 474 ? 13.705 8.794 -26.611 1.00 90.62 474 LYS A C 1
ATOM 3792 O O . LYS A 1 474 ? 14.591 9.077 -27.422 1.00 90.62 474 LYS A O 1
ATOM 3797 N N . LEU A 1 475 ? 13.879 7.905 -25.630 1.00 90.88 475 LEU A N 1
ATOM 3798 C CA . LEU A 1 475 ? 15.117 7.133 -25.456 1.00 90.88 475 LEU A CA 1
ATOM 3799 C C . LEU A 1 475 ? 15.405 6.252 -26.678 1.00 90.88 475 LEU A C 1
ATOM 3801 O O . LEU A 1 475 ? 16.515 6.275 -27.209 1.00 90.88 475 LEU A O 1
ATOM 3805 N N . LYS A 1 476 ? 14.388 5.544 -27.180 1.00 93.00 476 LYS A N 1
ATOM 3806 C CA . LYS A 1 476 ? 14.485 4.689 -28.370 1.00 93.00 476 LYS A CA 1
ATOM 3807 C C . LYS A 1 476 ? 14.981 5.466 -29.583 1.00 93.00 476 LYS A C 1
ATOM 3809 O O . LYS A 1 476 ? 15.947 5.051 -30.215 1.00 93.00 476 LYS A O 1
ATOM 3814 N N . ASN A 1 477 ? 14.393 6.629 -29.860 1.00 92.69 477 ASN A N 1
ATOM 3815 C CA . ASN A 1 477 ? 14.805 7.499 -30.965 1.00 92.69 477 ASN A CA 1
ATOM 3816 C C . ASN A 1 477 ? 16.241 8.014 -30.798 1.00 92.69 477 ASN A C 1
ATOM 3818 O O . ASN A 1 477 ? 17.004 8.074 -31.766 1.00 92.69 477 ASN A O 1
ATOM 3822 N N . ARG A 1 478 ? 16.638 8.365 -29.571 1.00 91.31 478 ARG A N 1
ATOM 3823 C CA . ARG A 1 478 ? 18.002 8.811 -29.273 1.00 91.31 478 ARG A CA 1
ATOM 3824 C C . ARG A 1 478 ? 19.029 7.709 -29.526 1.00 91.31 478 ARG A C 1
ATOM 3826 O O . ARG A 1 478 ? 20.033 7.962 -30.191 1.00 91.31 478 ARG A O 1
ATOM 3833 N N . PHE A 1 479 ? 18.792 6.504 -29.014 1.00 93.38 479 PHE A N 1
ATOM 3834 C CA . PHE A 1 479 ? 19.717 5.382 -29.183 1.00 93.38 479 PHE A CA 1
ATOM 3835 C C . PHE A 1 479 ? 19.719 4.856 -30.619 1.00 93.38 479 PHE A C 1
ATOM 3837 O O . PHE A 1 479 ? 20.777 4.505 -31.138 1.00 93.38 479 PHE A O 1
ATOM 3844 N N . LEU A 1 480 ? 18.575 4.916 -31.309 1.00 93.50 480 LEU A N 1
ATOM 3845 C CA . LEU A 1 480 ? 18.481 4.632 -32.738 1.00 93.50 480 LEU A CA 1
ATOM 3846 C C . LEU A 1 480 ? 19.369 5.575 -33.556 1.00 93.50 480 LEU A C 1
ATOM 3848 O O . LEU A 1 480 ? 20.075 5.119 -34.449 1.00 93.50 480 LEU A O 1
ATOM 3852 N N . LYS A 1 481 ? 19.413 6.870 -33.220 1.00 91.75 481 LYS A N 1
ATOM 3853 C CA . LYS A 1 481 ? 20.306 7.827 -33.889 1.00 91.75 481 LYS A CA 1
ATOM 3854 C C . LYS A 1 481 ? 21.789 7.470 -33.721 1.00 91.75 481 LYS A C 1
ATOM 3856 O O . LYS A 1 481 ? 22.544 7.638 -34.672 1.00 91.75 481 LYS A O 1
ATOM 3861 N N . LEU A 1 482 ? 22.196 6.977 -32.546 1.00 90.62 482 LEU A N 1
ATOM 3862 C CA . LEU A 1 482 ? 23.568 6.501 -32.308 1.00 90.62 482 LEU A CA 1
ATOM 3863 C C . LEU A 1 482 ? 23.873 5.240 -33.126 1.00 90.62 482 LEU A C 1
ATOM 3865 O O . LEU A 1 482 ? 24.919 5.147 -33.760 1.00 90.62 482 LEU A O 1
ATOM 3869 N N . PHE A 1 483 ? 22.938 4.288 -33.153 1.00 92.62 483 PHE A N 1
ATOM 3870 C CA . PHE A 1 483 ? 23.074 3.059 -33.933 1.00 92.62 483 PHE A CA 1
ATOM 3871 C C . PHE A 1 483 ? 23.199 3.334 -35.439 1.00 92.62 483 PHE A C 1
ATOM 3873 O O . PHE A 1 483 ? 24.041 2.752 -36.123 1.00 92.62 483 PHE A O 1
ATOM 3880 N N . LEU A 1 484 ? 22.376 4.249 -35.954 1.00 91.94 484 LEU A N 1
ATOM 3881 C CA . LEU A 1 484 ? 22.331 4.598 -37.369 1.00 91.94 484 LEU A CA 1
ATOM 3882 C C . LEU A 1 484 ? 23.512 5.467 -37.829 1.00 91.94 484 LEU A C 1
ATOM 3884 O O . LEU A 1 484 ? 23.545 5.821 -39.001 1.00 91.94 484 LEU A O 1
ATOM 3888 N N . GLU A 1 485 ? 24.486 5.805 -36.980 1.00 90.00 485 GLU A N 1
ATOM 3889 C CA . GLU A 1 485 ? 25.570 6.729 -37.340 1.00 90.00 485 GLU A CA 1
ATOM 3890 C C . GLU A 1 485 ? 26.397 6.247 -38.544 1.00 90.00 485 GLU A C 1
ATOM 3892 O O . GLU A 1 485 ? 26.545 7.005 -39.505 1.00 90.00 485 GLU A O 1
ATOM 3897 N N . ASP A 1 486 ? 26.822 4.978 -38.565 1.00 86.31 486 ASP A N 1
ATOM 3898 C CA . ASP A 1 486 ? 27.596 4.388 -39.676 1.00 86.31 486 ASP A CA 1
ATOM 3899 C C . ASP A 1 486 ? 26.817 4.452 -41.004 1.00 86.31 486 ASP A C 1
ATOM 3901 O O . ASP A 1 486 ? 27.333 4.825 -42.060 1.00 86.31 486 ASP A O 1
ATOM 3905 N N . TRP A 1 487 ? 25.522 4.150 -40.939 1.00 89.81 487 TRP A N 1
ATOM 3906 C CA . TRP A 1 487 ? 24.611 4.177 -42.082 1.00 89.81 487 TRP A CA 1
ATOM 3907 C C . TRP A 1 487 ? 24.259 5.610 -42.516 1.00 89.81 487 TRP A C 1
ATOM 3909 O O . TRP A 1 487 ? 24.034 5.888 -43.702 1.00 89.81 487 TRP A O 1
ATOM 3919 N N . SER A 1 488 ? 24.212 6.537 -41.559 1.00 89.44 488 SER A N 1
ATOM 3920 C CA . SER A 1 488 ? 23.965 7.956 -41.796 1.00 89.44 488 SER A CA 1
ATOM 3921 C C . SER A 1 488 ? 25.163 8.590 -42.491 1.00 89.44 488 SER A C 1
ATOM 3923 O O . SER A 1 488 ? 24.970 9.399 -43.393 1.00 89.44 488 SER A O 1
ATOM 3925 N N . TYR A 1 489 ? 26.382 8.150 -42.162 1.00 88.69 489 TYR A N 1
ATOM 3926 C CA . TYR A 1 489 ? 27.609 8.563 -42.832 1.00 88.69 489 TYR A CA 1
ATOM 3927 C C . TYR A 1 489 ? 27.630 8.102 -44.295 1.00 88.69 489 TYR A C 1
ATOM 3929 O O . TYR A 1 489 ? 27.853 8.920 -45.188 1.00 88.69 489 TYR A O 1
ATOM 3937 N N . ALA A 1 490 ? 27.270 6.842 -44.571 1.00 87.56 490 ALA A N 1
ATOM 3938 C CA . ALA A 1 490 ? 27.127 6.349 -45.945 1.00 87.56 490 ALA A CA 1
ATOM 3939 C C . ALA A 1 490 ? 26.094 7.165 -46.754 1.00 87.56 490 ALA A C 1
ATOM 3941 O O . ALA A 1 490 ? 26.333 7.521 -47.909 1.00 87.56 490 ALA A O 1
ATOM 3942 N N . SER A 1 491 ? 24.966 7.523 -46.132 1.00 88.75 491 SER A N 1
ATOM 3943 C CA . SER A 1 491 ? 23.935 8.375 -46.747 1.00 88.75 491 SER A CA 1
ATOM 3944 C C . SER A 1 491 ? 24.402 9.827 -46.928 1.00 88.75 491 SER A C 1
ATOM 3946 O O . SER A 1 491 ? 24.091 10.464 -47.936 1.00 88.75 491 SER A O 1
ATOM 3948 N N . TYR A 1 492 ? 25.176 10.352 -45.978 1.00 89.69 492 TYR A N 1
ATOM 3949 C CA . TYR A 1 492 ? 25.752 11.694 -46.019 1.00 89.69 492 TYR A CA 1
ATOM 3950 C 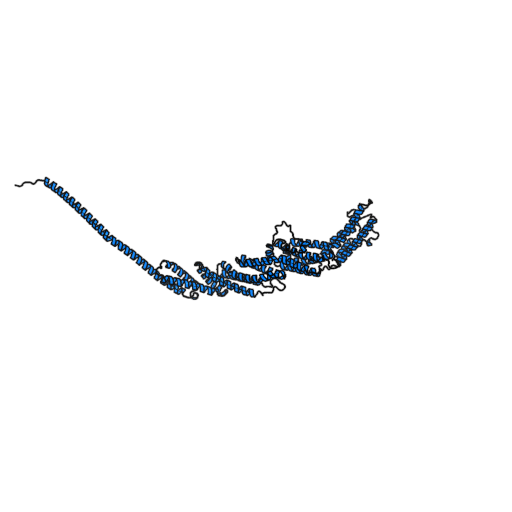C . TYR A 1 492 ? 26.747 11.840 -47.171 1.00 89.69 492 TYR A C 1
ATOM 3952 O O . TYR A 1 492 ? 26.661 12.826 -47.901 1.00 89.69 492 TYR A O 1
ATOM 3960 N N . ILE A 1 493 ? 27.611 10.841 -47.407 1.00 89.00 493 ILE A N 1
ATOM 3961 C CA . ILE A 1 493 ? 28.530 10.820 -48.559 1.00 89.00 493 ILE A CA 1
ATOM 3962 C C . ILE A 1 493 ? 27.756 11.037 -49.861 1.00 89.00 493 ILE A C 1
ATOM 3964 O O . ILE A 1 493 ? 28.195 11.820 -50.704 1.00 89.00 493 ILE A O 1
ATOM 3968 N N . ILE A 1 494 ? 26.594 10.387 -50.015 1.00 87.31 494 ILE A N 1
ATOM 3969 C CA . ILE A 1 494 ? 25.723 10.584 -51.178 1.00 87.31 494 ILE A CA 1
ATOM 3970 C C . ILE A 1 494 ? 25.293 12.049 -51.263 1.00 87.31 494 ILE A C 1
ATOM 3972 O O . ILE A 1 494 ? 25.566 12.715 -52.258 1.00 87.31 494 ILE A O 1
ATOM 3976 N N . ILE A 1 495 ? 24.644 12.566 -50.223 1.00 86.94 495 ILE A N 1
ATOM 3977 C CA . ILE A 1 495 ? 24.042 13.905 -50.240 1.00 86.94 495 ILE A CA 1
ATOM 3978 C C . ILE A 1 495 ? 25.101 14.997 -50.447 1.00 86.94 495 ILE A C 1
ATOM 3980 O O . ILE A 1 495 ? 24.940 15.848 -51.325 1.00 86.94 495 ILE A O 1
ATOM 3984 N N . GLU A 1 496 ? 26.191 14.964 -49.680 1.00 87.81 496 GLU A N 1
ATOM 3985 C CA . GLU A 1 496 ? 27.280 15.942 -49.741 1.00 87.81 496 GLU A CA 1
ATOM 3986 C C . GLU A 1 496 ? 27.909 15.969 -51.136 1.00 87.81 496 GLU A C 1
ATOM 3988 O O . GLU A 1 496 ? 27.977 17.018 -51.778 1.00 87.81 496 GLU A O 1
ATOM 3993 N N . ARG A 1 497 ? 28.325 14.808 -51.653 1.00 85.25 497 ARG A N 1
ATOM 3994 C CA . ARG A 1 497 ? 29.022 14.727 -52.943 1.00 85.25 497 ARG A CA 1
ATOM 3995 C C . ARG A 1 497 ? 28.099 15.038 -54.111 1.00 85.25 497 ARG A C 1
ATOM 3997 O O . ARG A 1 497 ? 28.524 15.716 -55.042 1.00 85.25 497 ARG A O 1
ATOM 4004 N N . MET A 1 498 ? 26.835 14.616 -54.062 1.00 83.88 498 MET A N 1
ATOM 4005 C CA . MET A 1 498 ? 25.847 15.005 -55.070 1.00 83.88 498 MET A CA 1
ATOM 4006 C C . MET A 1 498 ? 25.614 16.517 -55.093 1.00 83.88 498 MET A C 1
ATOM 4008 O O . MET A 1 498 ? 25.470 17.088 -56.175 1.00 83.88 498 MET A O 1
ATOM 4012 N N . THR A 1 499 ? 25.601 17.155 -53.920 1.00 84.38 499 THR A N 1
ATOM 4013 C CA . THR A 1 499 ? 25.451 18.609 -53.789 1.00 84.38 499 THR A CA 1
ATOM 4014 C C . THR A 1 499 ? 26.688 19.332 -54.310 1.00 84.38 499 THR A C 1
ATOM 4016 O O . THR A 1 499 ? 26.544 20.265 -55.091 1.00 84.38 499 THR A O 1
ATOM 4019 N N . LEU A 1 500 ? 27.897 18.869 -53.971 1.00 82.62 500 LEU A N 1
ATOM 4020 C CA . LEU A 1 500 ? 29.153 19.431 -54.482 1.00 82.62 500 LEU A CA 1
ATOM 4021 C C . LEU A 1 500 ? 29.255 19.352 -56.009 1.00 82.62 500 LEU A C 1
ATOM 4023 O O . LEU A 1 500 ? 29.676 20.317 -56.641 1.00 82.62 500 LEU A O 1
ATOM 4027 N N . ILE A 1 501 ? 28.847 18.232 -56.610 1.00 79.75 501 ILE A N 1
ATOM 4028 C CA . ILE A 1 501 ? 28.821 18.090 -58.073 1.00 79.75 501 ILE A CA 1
ATOM 4029 C C . ILE A 1 501 ? 27.810 19.080 -58.677 1.00 79.75 501 ILE A C 1
ATOM 4031 O O . ILE A 1 501 ? 28.117 19.756 -59.654 1.00 79.75 501 ILE A O 1
ATOM 4035 N N . ALA A 1 502 ? 26.630 19.234 -58.066 1.00 75.00 502 ALA A N 1
ATOM 4036 C CA . ALA A 1 502 ? 25.609 20.164 -58.548 1.00 75.00 502 ALA A CA 1
ATOM 4037 C C . ALA A 1 502 ? 26.016 21.648 -58.415 1.00 75.00 502 ALA A C 1
ATOM 4039 O O . ALA A 1 502 ? 25.735 22.439 -59.312 1.00 75.00 502 ALA A O 1
ATOM 4040 N N . THR A 1 503 ? 26.692 22.046 -57.332 1.00 74.31 503 THR A N 1
ATOM 4041 C CA . THR A 1 503 ? 27.118 23.443 -57.114 1.00 74.31 503 THR A CA 1
ATOM 4042 C C . THR A 1 503 ? 28.346 23.829 -57.939 1.00 74.31 503 THR A C 1
ATOM 4044 O O . THR A 1 503 ? 28.456 24.973 -58.388 1.00 74.31 503 THR A O 1
ATOM 4047 N N . GLN A 1 504 ? 29.257 22.885 -58.197 1.00 69.62 504 GLN A N 1
ATOM 4048 C CA . GLN A 1 504 ? 30.399 23.102 -59.093 1.00 69.62 504 GLN A CA 1
ATOM 4049 C C . GLN A 1 504 ? 29.972 23.197 -60.562 1.00 69.62 504 GLN A C 1
ATOM 4051 O O . GLN A 1 504 ? 30.582 23.951 -61.317 1.00 69.62 504 GLN A O 1
ATOM 4056 N N . ALA A 1 505 ? 28.892 22.515 -60.945 1.00 58.25 505 ALA A N 1
ATOM 4057 C CA . ALA A 1 505 ? 28.280 22.657 -62.263 1.00 58.25 505 ALA A CA 1
ATOM 4058 C C . ALA A 1 505 ? 27.563 24.009 -62.460 1.00 58.25 505 ALA A C 1
ATOM 4060 O O . ALA A 1 505 ? 27.445 24.484 -63.584 1.00 58.25 505 ALA A O 1
ATOM 4061 N N . GLY A 1 506 ? 27.099 24.647 -61.377 1.00 55.88 506 GLY A N 1
ATOM 4062 C CA . GLY A 1 506 ? 26.419 25.948 -61.424 1.00 55.88 506 GLY A CA 1
ATOM 4063 C C . GLY A 1 506 ? 27.346 27.172 -61.466 1.00 55.88 506 GLY A C 1
ATOM 4064 O O . GLY A 1 506 ? 26.887 28.260 -61.797 1.00 55.88 506 GLY A O 1
ATOM 4065 N N . SER A 1 507 ? 28.635 27.020 -61.133 1.00 52.28 507 SER A N 1
ATOM 4066 C CA . SER A 1 507 ? 29.602 28.131 -61.018 1.00 52.28 507 SER A CA 1
ATOM 4067 C C . SER A 1 507 ? 30.723 28.128 -62.071 1.00 52.28 507 SER A C 1
ATOM 4069 O O . SER A 1 507 ? 31.503 29.077 -62.133 1.00 52.28 507 SER A O 1
ATOM 4071 N N . GLY A 1 508 ? 30.798 27.109 -62.935 1.00 49.59 508 GLY A N 1
ATOM 4072 C CA . GLY A 1 508 ? 31.772 27.012 -64.026 1.00 49.59 508 GLY A CA 1
ATOM 4073 C C . GLY A 1 508 ? 31.098 26.893 -65.394 1.00 49.59 508 GLY A C 1
ATOM 4074 O O . GLY A 1 508 ? 30.237 26.043 -65.564 1.00 49.59 508 GLY A O 1
ATOM 4075 N N . SER A 1 509 ? 31.511 27.753 -66.338 1.00 45.00 509 SER A N 1
ATOM 4076 C CA . SER A 1 509 ? 31.245 27.740 -67.794 1.00 45.00 509 SER A CA 1
ATOM 4077 C C . SER A 1 509 ? 30.201 26.716 -68.274 1.00 45.00 509 SER A C 1
ATOM 4079 O O . SER A 1 509 ? 30.489 25.538 -68.487 1.00 45.00 509 SER A O 1
ATOM 4081 N N . VAL A 1 510 ? 28.973 27.204 -68.443 1.00 46.34 510 VAL A N 1
ATOM 4082 C CA . VAL A 1 510 ? 27.796 26.425 -68.831 1.00 46.34 510 VAL A CA 1
ATOM 4083 C C . VAL A 1 510 ? 27.931 25.916 -70.266 1.00 46.34 510 VAL A C 1
ATOM 4085 O O . VAL A 1 510 ? 28.023 26.702 -71.208 1.00 46.34 510 VAL A O 1
ATOM 4088 N N . ASN A 1 511 ? 27.847 24.597 -70.438 1.00 50.25 511 ASN A N 1
ATOM 4089 C CA . ASN A 1 511 ? 27.370 24.010 -71.684 1.00 50.25 511 ASN A CA 1
ATOM 4090 C C . ASN A 1 511 ? 25.823 24.043 -71.623 1.00 50.25 511 ASN A C 1
ATOM 4092 O O . ASN A 1 511 ? 25.277 23.462 -70.687 1.00 50.25 511 ASN A O 1
ATOM 4096 N N . PRO A 1 512 ? 25.087 24.698 -72.543 1.00 49.59 512 PRO A N 1
ATOM 4097 C CA . PRO A 1 512 ? 23.644 24.977 -72.394 1.00 49.59 512 PRO A CA 1
ATOM 4098 C C . PRO A 1 512 ? 22.717 23.749 -72.320 1.00 49.59 512 PRO A C 1
ATOM 4100 O O . PRO A 1 512 ? 21.513 23.898 -72.138 1.00 49.59 512 PRO A O 1
ATOM 4103 N N . ASN A 1 513 ? 23.261 22.541 -72.491 1.00 48.94 513 ASN A N 1
ATOM 4104 C CA . ASN A 1 513 ? 22.524 21.293 -72.693 1.00 48.94 513 ASN A CA 1
ATOM 4105 C C . ASN A 1 513 ? 22.698 20.280 -71.541 1.00 48.94 513 ASN A C 1
ATOM 4107 O O . ASN A 1 513 ? 22.512 19.073 -71.731 1.00 48.94 513 ASN A O 1
ATOM 4111 N N . THR A 1 514 ? 23.125 20.737 -70.362 1.00 53.75 514 THR A N 1
ATOM 4112 C CA . THR A 1 514 ? 23.311 19.902 -69.168 1.00 53.75 514 THR A CA 1
ATOM 4113 C C . THR A 1 514 ? 22.137 20.078 -68.197 1.00 53.75 514 THR A C 1
ATOM 4115 O O . THR A 1 514 ? 21.945 21.131 -67.592 1.00 53.75 514 THR A O 1
ATOM 4118 N N . SER A 1 515 ? 21.329 19.030 -68.007 1.00 52.66 515 SER A N 1
ATOM 4119 C CA . SER A 1 515 ? 20.256 19.017 -67.004 1.00 52.66 515 SER A CA 1
ATOM 4120 C C . SER A 1 515 ? 20.833 18.743 -65.611 1.00 52.66 515 SER A C 1
ATOM 4122 O O . SER A 1 515 ? 20.780 17.622 -65.102 1.00 52.66 515 SER A O 1
ATOM 4124 N N . ILE A 1 516 ? 21.431 19.762 -64.992 1.00 54.47 516 ILE A N 1
ATOM 4125 C CA . ILE A 1 516 ? 22.079 19.645 -63.676 1.00 54.47 516 ILE A CA 1
ATOM 4126 C C . ILE A 1 516 ? 21.288 20.465 -62.653 1.00 54.47 516 ILE A C 1
ATOM 4128 O O . ILE A 1 516 ? 21.738 21.467 -62.113 1.00 54.47 516 ILE A O 1
ATOM 4132 N N . GLY A 1 517 ? 20.058 20.024 -62.397 1.00 50.91 517 GLY A N 1
ATOM 4133 C CA . GLY A 1 517 ? 19.277 20.455 -61.241 1.00 50.91 517 GLY A CA 1
ATOM 4134 C C . GLY A 1 517 ? 19.383 19.455 -60.085 1.00 50.91 517 GLY A C 1
ATOM 4135 O O . GLY A 1 517 ? 19.836 18.316 -60.237 1.00 50.91 517 GLY A O 1
ATOM 4136 N N . THR A 1 518 ? 18.915 19.854 -58.904 1.00 46.28 518 THR A N 1
ATOM 4137 C CA . THR A 1 518 ? 18.559 18.930 -57.809 1.00 46.28 518 THR A CA 1
ATOM 4138 C C . THR A 1 518 ? 17.247 18.175 -58.084 1.00 46.28 518 THR A C 1
ATOM 4140 O O . THR A 1 518 ? 16.877 17.299 -57.307 1.00 46.28 518 THR A O 1
ATOM 4143 N N . GLY A 1 519 ? 16.563 18.483 -59.194 1.00 47.62 519 GLY A N 1
ATOM 4144 C CA . GLY A 1 519 ? 15.389 17.761 -59.687 1.00 47.62 519 GLY A CA 1
ATOM 4145 C C . GLY A 1 519 ? 15.730 16.374 -60.244 1.00 47.62 519 GLY A C 1
ATOM 4146 O O . GLY A 1 519 ? 16.831 16.152 -60.744 1.00 47.62 519 GLY A O 1
ATOM 4147 N N . GLY A 1 520 ? 14.778 15.443 -60.143 1.00 50.41 520 GLY A N 1
ATOM 4148 C CA . GLY A 1 520 ? 14.932 13.997 -60.378 1.00 50.41 520 GLY A CA 1
ATOM 4149 C C . GLY A 1 520 ? 15.139 13.534 -61.828 1.00 50.41 520 GLY A C 1
ATOM 4150 O O . GLY A 1 520 ? 14.591 12.504 -62.207 1.00 50.41 520 GLY A O 1
ATOM 4151 N N . GLY A 1 521 ? 15.896 14.274 -62.641 1.00 61.47 521 GLY A N 1
ATOM 4152 C CA . GLY A 1 521 ? 16.312 13.857 -63.984 1.00 61.47 521 GLY A CA 1
ATOM 4153 C C . GLY A 1 521 ? 17.676 13.155 -63.992 1.00 61.47 521 GLY A C 1
ATOM 4154 O O . GLY A 1 521 ? 18.531 13.430 -63.147 1.00 61.47 521 GLY A O 1
ATOM 4155 N N . GLN A 1 522 ? 17.892 12.264 -64.964 1.00 70.81 522 GLN A N 1
ATOM 4156 C CA . GLN A 1 522 ? 19.203 11.652 -65.217 1.00 70.81 522 GLN A CA 1
ATOM 4157 C C . GLN A 1 522 ? 20.227 12.716 -65.630 1.00 70.81 522 GLN A C 1
ATOM 4159 O O . GLN A 1 522 ? 19.928 13.601 -66.430 1.00 70.81 522 GLN A O 1
ATOM 4164 N N . ALA A 1 523 ? 21.450 12.624 -65.108 1.00 71.75 523 ALA A N 1
ATOM 4165 C CA . ALA A 1 523 ? 22.523 13.533 -65.488 1.00 71.75 523 ALA A CA 1
ATOM 4166 C C . ALA A 1 523 ? 23.089 13.158 -66.868 1.00 71.75 523 ALA A C 1
ATOM 4168 O O . ALA A 1 523 ? 23.647 12.074 -67.042 1.00 71.75 523 ALA A O 1
ATOM 4169 N N . THR A 1 524 ? 22.991 14.067 -67.836 1.00 70.62 524 THR A N 1
ATOM 4170 C CA . THR A 1 524 ? 23.539 13.910 -69.192 1.00 70.62 524 THR A CA 1
ATOM 4171 C C . THR A 1 524 ? 24.665 14.916 -69.448 1.00 70.62 524 THR A C 1
ATOM 4173 O O . THR A 1 524 ? 24.679 15.997 -68.862 1.00 70.62 524 THR A O 1
ATOM 4176 N N . ASN A 1 525 ? 25.605 14.585 -70.344 1.00 69.38 525 ASN A N 1
ATOM 4177 C CA . ASN A 1 525 ? 26.701 15.473 -70.779 1.00 69.38 525 ASN A CA 1
ATOM 4178 C C . ASN A 1 525 ? 27.698 15.909 -69.676 1.00 69.38 525 ASN A C 1
ATOM 4180 O O . ASN A 1 525 ? 28.142 17.053 -69.654 1.00 69.38 525 ASN A O 1
ATOM 4184 N N . LEU A 1 526 ? 28.088 14.984 -68.789 1.00 75.62 526 LEU A N 1
ATOM 4185 C CA . LEU A 1 526 ? 29.057 15.230 -67.707 1.00 75.62 526 LEU A CA 1
ATOM 4186 C C . LEU A 1 526 ? 30.481 15.543 -68.222 1.00 75.62 526 LEU A C 1
ATOM 4188 O O . LEU A 1 526 ? 31.025 14.815 -69.060 1.00 75.62 526 LEU A O 1
ATOM 4192 N N . SER A 1 527 ? 31.118 16.567 -67.649 1.00 79.44 527 SER A N 1
ATOM 4193 C CA . SER A 1 527 ? 32.528 16.939 -67.848 1.00 79.44 527 SER A CA 1
ATOM 4194 C C . SER A 1 527 ? 33.489 15.885 -67.289 1.00 79.44 527 SER A C 1
ATOM 4196 O O . SER A 1 527 ? 33.172 15.184 -66.332 1.00 79.44 527 SER A O 1
ATOM 4198 N N . ASN A 1 528 ? 34.717 15.801 -67.816 1.00 79.81 528 ASN A N 1
ATOM 4199 C CA . ASN A 1 528 ? 35.740 14.859 -67.334 1.00 79.81 528 ASN A CA 1
ATOM 4200 C C . ASN A 1 528 ? 35.997 14.964 -65.817 1.00 79.81 528 ASN A C 1
ATOM 4202 O O . ASN A 1 528 ? 36.208 13.941 -65.167 1.00 79.81 528 ASN A O 1
ATOM 4206 N N . LYS A 1 529 ? 35.922 16.174 -65.245 1.00 82.25 529 LYS A N 1
ATOM 4207 C CA . LYS A 1 529 ? 36.055 16.397 -63.796 1.00 82.25 529 LYS A CA 1
ATOM 4208 C C . LYS A 1 529 ? 34.864 15.824 -63.015 1.00 82.25 529 LYS A C 1
ATOM 4210 O O . LYS A 1 529 ? 35.063 15.147 -62.012 1.00 82.25 529 LYS A O 1
ATOM 4215 N N . GLU A 1 530 ? 33.643 16.038 -63.500 1.00 81.62 530 GLU A N 1
ATOM 4216 C CA . GLU A 1 530 ? 32.409 15.531 -62.880 1.00 81.62 530 GLU A CA 1
ATOM 4217 C C . GLU A 1 530 ? 32.328 14.005 -62.968 1.00 81.62 530 GLU A C 1
ATOM 4219 O O . GLU A 1 530 ? 31.961 13.341 -62.002 1.00 81.62 530 GLU A O 1
ATOM 4224 N N . ARG A 1 531 ? 32.744 13.425 -64.101 1.00 84.44 531 ARG A N 1
ATOM 4225 C CA . ARG A 1 531 ? 32.831 11.969 -64.275 1.00 84.44 531 ARG A CA 1
ATOM 4226 C C . ARG A 1 531 ? 33.726 11.327 -63.218 1.00 84.44 531 ARG A C 1
ATOM 4228 O O . ARG A 1 531 ? 33.371 10.282 -62.678 1.00 84.44 531 ARG A O 1
ATOM 4235 N N . GLU A 1 532 ? 34.864 11.945 -62.906 1.00 86.12 532 GLU A N 1
ATOM 4236 C CA . GLU A 1 532 ? 35.775 11.437 -61.878 1.00 86.12 532 GLU A CA 1
ATOM 4237 C C . GLU A 1 532 ? 35.199 11.598 -60.462 1.00 86.12 532 GLU A C 1
ATOM 4239 O O . GLU A 1 532 ? 35.281 10.672 -59.657 1.00 86.12 532 GLU A O 1
ATOM 4244 N N . GLN A 1 533 ? 34.505 12.705 -60.183 1.00 86.69 533 GLN A N 1
ATOM 4245 C CA . GLN A 1 533 ? 33.794 12.908 -58.915 1.00 86.69 533 GLN A CA 1
ATOM 4246 C C . GLN A 1 533 ? 32.652 11.900 -58.706 1.00 86.69 533 GLN A C 1
ATOM 4248 O O . GLN A 1 533 ? 32.469 11.409 -57.593 1.00 86.69 533 GLN A O 1
ATOM 4253 N N . VAL A 1 534 ? 31.913 11.542 -59.764 1.00 87.19 534 VAL A N 1
ATOM 4254 C CA . VAL A 1 534 ? 30.868 10.503 -59.712 1.00 87.19 534 VAL A CA 1
ATOM 4255 C C . VAL A 1 534 ? 31.481 9.121 -59.447 1.00 87.19 534 VAL A C 1
ATOM 4257 O O . VAL A 1 534 ? 30.951 8.362 -58.635 1.00 87.19 534 VAL A O 1
ATOM 4260 N N . LYS A 1 535 ? 32.625 8.787 -60.061 1.00 89.44 535 LYS A N 1
ATOM 4261 C CA . LYS A 1 535 ? 33.356 7.542 -59.755 1.00 89.44 535 LYS A CA 1
ATOM 4262 C C . LYS A 1 535 ? 33.822 7.491 -58.300 1.00 89.44 535 LYS A C 1
ATOM 4264 O O . LYS A 1 535 ? 33.669 6.457 -57.650 1.00 89.44 535 LYS A O 1
ATOM 4269 N N . GLU A 1 536 ? 34.385 8.589 -57.796 1.00 89.44 536 GLU A N 1
ATOM 4270 C CA . GLU A 1 536 ? 34.833 8.708 -56.405 1.00 89.44 536 GLU A CA 1
ATOM 4271 C C . GLU A 1 536 ? 33.653 8.584 -55.429 1.00 89.44 536 GLU A C 1
ATOM 4273 O O . GLU A 1 536 ? 33.778 7.909 -54.410 1.00 89.44 536 GLU A O 1
ATOM 4278 N N . LEU A 1 537 ? 32.498 9.166 -55.769 1.00 90.44 537 LEU A N 1
ATOM 4279 C CA . LEU A 1 537 ? 31.255 9.062 -55.005 1.00 90.44 537 LEU A CA 1
ATOM 4280 C C . LEU A 1 537 ? 30.789 7.610 -54.867 1.00 90.44 537 LEU A C 1
ATOM 4282 O O . LEU A 1 537 ? 30.600 7.144 -53.746 1.00 90.44 537 LEU A O 1
ATOM 4286 N N . PHE A 1 538 ? 30.654 6.880 -55.980 1.00 91.19 538 PHE A N 1
ATOM 4287 C CA . PHE A 1 538 ? 30.274 5.464 -55.935 1.00 91.19 538 PHE A CA 1
ATOM 4288 C C . PHE A 1 538 ? 31.294 4.624 -55.166 1.00 91.19 538 PHE A C 1
ATOM 4290 O O . PHE A 1 538 ? 30.902 3.774 -54.373 1.00 91.19 538 PHE A O 1
ATOM 4297 N N . LYS A 1 539 ? 32.597 4.875 -55.351 1.00 91.19 539 LYS A N 1
ATOM 4298 C CA . LYS A 1 539 ? 33.647 4.158 -54.618 1.00 91.19 539 LYS A CA 1
ATOM 4299 C C . LYS A 1 539 ? 33.528 4.383 -53.107 1.00 91.19 539 LYS A C 1
ATOM 4301 O O . LYS A 1 539 ? 33.406 3.414 -52.370 1.00 91.19 539 LYS A O 1
ATOM 4306 N N . LYS A 1 540 ? 33.492 5.643 -52.662 1.00 91.12 540 LYS A N 1
ATOM 4307 C CA . LYS A 1 540 ? 33.388 5.998 -51.237 1.00 91.12 540 LYS A CA 1
ATOM 4308 C C . LYS A 1 540 ? 32.099 5.494 -50.600 1.00 91.12 540 LYS A C 1
ATOM 4310 O O . LYS A 1 540 ? 32.132 5.032 -49.465 1.00 91.12 540 LYS A O 1
ATOM 4315 N N . PHE A 1 541 ? 30.985 5.558 -51.329 1.00 93.12 541 PHE A N 1
ATOM 4316 C CA . PHE A 1 541 ? 29.728 4.973 -50.876 1.00 93.12 541 PHE A CA 1
ATOM 4317 C C . PHE A 1 541 ? 29.847 3.456 -50.698 1.00 93.12 541 PHE A C 1
ATOM 4319 O O . PHE A 1 541 ? 29.492 2.959 -49.638 1.00 93.12 541 PHE A O 1
ATOM 4326 N N . ASN A 1 542 ? 30.364 2.731 -51.698 1.00 91.81 542 ASN A N 1
ATOM 4327 C CA . ASN A 1 542 ? 30.509 1.276 -51.621 1.00 91.81 542 ASN A CA 1
ATOM 4328 C C . ASN A 1 542 ? 31.410 0.868 -50.447 1.00 91.81 542 ASN A C 1
ATOM 4330 O O . ASN A 1 542 ? 31.031 -0.014 -49.685 1.00 91.81 542 ASN A O 1
ATOM 4334 N N . ASP A 1 543 ? 32.555 1.539 -50.278 1.00 92.38 543 ASP A N 1
ATOM 4335 C CA . ASP A 1 543 ? 33.502 1.254 -49.195 1.00 92.38 543 ASP A CA 1
ATOM 4336 C C . ASP A 1 543 ? 32.845 1.498 -47.818 1.00 92.38 543 ASP A C 1
ATOM 4338 O O . ASP A 1 543 ? 32.883 0.634 -46.944 1.00 92.38 543 ASP A O 1
ATOM 4342 N N . SER A 1 544 ? 32.154 2.634 -47.646 1.00 92.12 544 SER A N 1
ATOM 4343 C CA . SER A 1 544 ? 31.446 2.963 -46.398 1.00 92.12 544 SER A CA 1
ATOM 4344 C C . SER A 1 544 ? 30.255 2.038 -46.120 1.00 92.12 544 SER A C 1
ATOM 4346 O O . SER A 1 544 ? 30.024 1.666 -44.970 1.00 92.12 544 SER A O 1
ATOM 4348 N N . PHE A 1 545 ? 29.500 1.652 -47.150 1.00 92.19 545 PHE A N 1
ATOM 4349 C CA . PHE A 1 545 ? 28.370 0.733 -47.030 1.00 92.19 545 PHE A CA 1
ATOM 4350 C C . PHE A 1 545 ? 28.830 -0.683 -46.668 1.00 92.19 545 PHE A C 1
ATOM 4352 O O . PHE A 1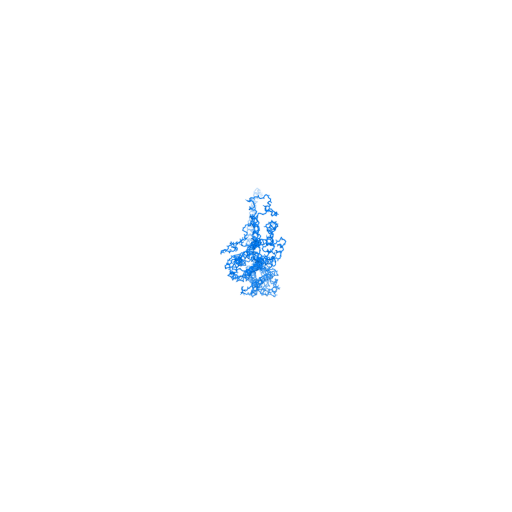 545 ? 28.216 -1.325 -45.819 1.00 92.19 545 PHE A O 1
ATOM 4359 N N . GLU A 1 546 ? 29.917 -1.173 -47.269 1.00 91.00 546 GLU A N 1
ATOM 4360 C CA . GLU A 1 546 ? 30.478 -2.487 -46.941 1.00 91.00 546 GLU A CA 1
ATOM 4361 C C . GLU A 1 546 ? 31.069 -2.530 -45.534 1.00 91.00 546 GLU A C 1
ATOM 4363 O O . GLU A 1 546 ? 30.884 -3.531 -44.836 1.00 91.00 546 GLU A O 1
ATOM 4368 N N . GLU A 1 547 ? 31.707 -1.448 -45.079 1.00 91.00 547 GLU A N 1
ATOM 4369 C CA . GLU A 1 547 ? 32.144 -1.333 -43.687 1.00 91.00 547 GLU A CA 1
ATOM 4370 C C . GLU A 1 547 ? 30.945 -1.373 -42.728 1.00 91.00 547 GLU A C 1
ATOM 4372 O O . GLU A 1 547 ? 30.933 -2.180 -41.796 1.00 91.00 547 GLU A O 1
ATOM 4377 N N . ALA A 1 548 ? 29.904 -0.569 -42.980 1.00 89.50 548 ALA A N 1
ATOM 4378 C CA . ALA A 1 548 ? 28.692 -0.551 -42.158 1.00 89.50 548 ALA A CA 1
ATOM 4379 C C . ALA A 1 548 ? 27.998 -1.925 -42.125 1.00 89.50 548 ALA A C 1
ATOM 4381 O O . ALA A 1 548 ? 27.592 -2.400 -41.063 1.00 89.50 548 ALA A O 1
ATOM 4382 N N . LEU A 1 549 ? 27.925 -2.610 -43.270 1.00 90.50 549 LEU A N 1
ATOM 4383 C CA . LEU A 1 549 ? 27.345 -3.946 -43.382 1.00 90.50 549 LEU A CA 1
ATOM 4384 C C . LEU A 1 549 ? 28.185 -5.007 -42.659 1.00 90.50 549 LEU A C 1
ATOM 4386 O O . LEU A 1 549 ? 27.630 -5.928 -42.063 1.00 90.50 549 LEU A O 1
ATOM 4390 N N . THR A 1 550 ? 29.512 -4.883 -42.694 1.00 90.31 550 THR A N 1
ATOM 4391 C CA . THR A 1 550 ? 30.425 -5.771 -41.961 1.00 90.31 550 THR A CA 1
ATOM 4392 C C . THR A 1 550 ? 30.260 -5.586 -40.456 1.00 90.31 550 THR A C 1
ATOM 4394 O O . THR A 1 550 ? 30.091 -6.575 -39.744 1.00 90.31 550 THR A O 1
ATOM 4397 N N . ASN A 1 551 ? 30.209 -4.335 -39.982 1.00 88.12 551 ASN A N 1
ATOM 4398 C CA . ASN A 1 551 ? 29.952 -4.023 -38.575 1.00 88.12 551 ASN A CA 1
ATOM 4399 C C . ASN A 1 551 ? 28.584 -4.565 -38.133 1.00 88.12 551 ASN A C 1
ATOM 4401 O O . ASN A 1 551 ? 28.494 -5.196 -37.088 1.00 88.12 551 ASN A O 1
ATOM 4405 N N . TYR A 1 552 ? 27.534 -4.380 -38.943 1.00 89.19 552 TYR A N 1
ATOM 4406 C CA . TYR A 1 552 ? 26.184 -4.874 -38.645 1.00 89.19 552 TYR A CA 1
ATOM 4407 C C . TYR A 1 552 ? 26.124 -6.402 -38.544 1.00 89.19 552 TYR A C 1
ATOM 4409 O O . TYR A 1 552 ? 25.483 -6.936 -37.645 1.00 89.19 552 TYR A O 1
ATOM 4417 N N . ARG A 1 553 ? 26.819 -7.124 -39.433 1.00 87.62 553 ARG A N 1
ATOM 4418 C CA . ARG A 1 553 ? 26.880 -8.598 -39.404 1.00 87.62 553 ARG A CA 1
ATOM 4419 C C . ARG A 1 553 ? 27.649 -9.153 -38.209 1.00 87.62 553 ARG A C 1
ATOM 4421 O O . ARG A 1 553 ? 27.421 -10.300 -37.845 1.00 87.62 553 ARG A O 1
ATOM 4428 N N . ALA A 1 554 ? 28.559 -8.369 -37.638 1.00 87.19 554 ALA A N 1
ATOM 4429 C CA . ALA A 1 554 ? 29.288 -8.750 -36.436 1.00 87.19 554 ALA A CA 1
ATOM 4430 C C . ALA A 1 554 ? 28.436 -8.630 -35.157 1.00 87.19 554 ALA A C 1
ATOM 4432 O O . ALA A 1 554 ? 28.870 -9.088 -34.102 1.00 87.19 554 ALA A O 1
ATOM 4433 N N . LEU A 1 555 ? 27.245 -8.018 -35.229 1.00 87.06 555 LEU A N 1
ATOM 4434 C CA . LEU A 1 555 ? 26.345 -7.866 -34.086 1.00 87.06 555 LEU A CA 1
ATOM 4435 C C . LEU A 1 555 ? 25.554 -9.151 -33.830 1.00 87.06 555 LEU A C 1
ATOM 4437 O O . LEU A 1 555 ? 24.948 -9.719 -34.740 1.00 87.06 555 LEU A O 1
ATOM 4441 N N . ASP A 1 556 ? 25.494 -9.557 -32.563 1.00 85.75 556 ASP A N 1
ATOM 4442 C CA . ASP A 1 556 ? 24.607 -10.623 -32.106 1.00 85.75 556 ASP A CA 1
ATOM 4443 C C . ASP A 1 556 ? 23.280 -10.039 -31.607 1.00 85.75 556 ASP A C 1
ATOM 4445 O O . ASP A 1 556 ? 23.212 -9.417 -30.545 1.00 85.75 556 ASP A O 1
ATOM 4449 N N . PHE A 1 557 ? 22.221 -10.220 -32.398 1.00 81.75 557 PHE A N 1
ATOM 4450 C CA . PHE A 1 557 ? 20.905 -9.638 -32.135 1.00 81.75 557 PHE A CA 1
ATOM 4451 C C . PHE A 1 557 ? 20.151 -10.329 -30.997 1.00 81.75 557 PHE A C 1
ATOM 4453 O O . PHE A 1 557 ? 19.431 -9.647 -30.267 1.00 81.75 557 PHE A O 1
ATOM 4460 N N . GLY A 1 558 ? 20.279 -11.654 -30.851 1.00 77.62 558 GLY A N 1
ATOM 4461 C CA . GLY A 1 558 ? 19.510 -12.484 -29.910 1.00 77.62 558 GLY A CA 1
ATOM 4462 C C . GLY A 1 558 ? 17.982 -12.532 -30.135 1.00 77.62 558 GLY A C 1
ATOM 4463 O O . GLY A 1 558 ? 17.398 -13.612 -30.118 1.00 77.62 558 GLY A O 1
ATOM 4464 N N . ASP A 1 559 ? 17.326 -11.387 -30.364 1.00 80.44 559 ASP A N 1
ATOM 4465 C CA . ASP A 1 559 ? 15.878 -11.222 -30.554 1.00 80.44 559 ASP A CA 1
ATOM 4466 C C . ASP A 1 559 ? 15.529 -10.892 -32.019 1.00 80.44 559 ASP A C 1
ATOM 4468 O O . ASP A 1 559 ? 15.988 -9.901 -32.598 1.00 80.44 559 ASP A O 1
ATOM 4472 N N . SER A 1 560 ? 14.653 -11.709 -32.611 1.00 85.50 560 SER A N 1
ATOM 4473 C CA . SER A 1 560 ? 14.160 -11.526 -33.980 1.00 85.50 560 SER A CA 1
ATOM 4474 C C . SER A 1 560 ? 13.367 -10.228 -34.163 1.00 85.50 560 SER A C 1
ATOM 4476 O O . SER A 1 560 ? 13.398 -9.647 -35.250 1.00 85.50 560 SER A O 1
ATOM 4478 N N . ASN A 1 561 ? 12.673 -9.749 -33.125 1.00 87.31 561 ASN A N 1
ATOM 4479 C CA . ASN A 1 561 ? 11.912 -8.500 -33.190 1.00 87.31 561 ASN A CA 1
ATOM 4480 C C . ASN A 1 561 ? 12.848 -7.294 -33.262 1.00 87.31 561 ASN A C 1
ATOM 4482 O O . ASN A 1 561 ? 12.638 -6.400 -34.083 1.00 87.31 561 ASN A O 1
ATOM 4486 N N . LEU A 1 562 ? 13.912 -7.298 -32.452 1.00 88.75 562 LEU A N 1
ATOM 4487 C CA . LEU A 1 562 ? 14.947 -6.267 -32.486 1.00 88.75 562 LEU A CA 1
ATOM 4488 C C . LEU A 1 562 ? 15.654 -6.250 -33.846 1.00 88.75 562 LEU A C 1
ATOM 4490 O O . LEU A 1 562 ? 15.824 -5.181 -34.432 1.00 88.75 562 LEU A O 1
ATOM 4494 N N . LYS A 1 563 ? 16.008 -7.428 -34.380 1.00 89.69 563 LYS A N 1
ATOM 4495 C CA . LYS A 1 563 ? 16.627 -7.549 -35.706 1.00 89.69 563 LYS A CA 1
ATOM 4496 C C . LYS A 1 563 ? 15.734 -6.969 -36.805 1.00 89.69 563 LYS A C 1
ATOM 4498 O O . LYS A 1 563 ? 16.176 -6.097 -37.549 1.00 89.69 563 LYS A O 1
ATOM 4503 N N . SER A 1 564 ? 14.464 -7.377 -36.850 1.00 90.62 564 SER A N 1
ATOM 4504 C CA . SER A 1 564 ? 13.495 -6.854 -37.821 1.00 90.62 564 SER A CA 1
ATOM 4505 C C . SER A 1 564 ? 13.289 -5.343 -37.672 1.00 90.62 564 SER A C 1
ATOM 4507 O O . SER A 1 564 ? 13.183 -4.636 -38.673 1.00 90.62 564 SER A O 1
ATOM 4509 N N . PHE A 1 565 ? 13.219 -4.828 -36.442 1.00 91.88 565 PHE A N 1
ATOM 4510 C CA . PHE A 1 565 ? 13.069 -3.397 -36.182 1.00 91.88 565 PHE A CA 1
ATOM 4511 C C . PHE A 1 565 ? 14.268 -2.601 -36.718 1.00 91.88 565 PHE A C 1
ATOM 4513 O O . PHE A 1 565 ? 14.086 -1.691 -37.526 1.00 91.88 565 PHE A O 1
ATOM 4520 N N . LEU A 1 566 ? 15.492 -2.979 -36.337 1.00 91.81 566 LEU A N 1
ATOM 4521 C CA . LEU A 1 566 ? 16.708 -2.283 -36.764 1.00 91.81 566 LEU A CA 1
ATOM 4522 C C . LEU A 1 566 ? 16.953 -2.416 -38.269 1.00 91.81 566 LEU A C 1
ATOM 4524 O O . LEU A 1 566 ? 17.322 -1.434 -38.911 1.00 91.81 566 LEU A O 1
ATOM 4528 N N . GLY A 1 567 ? 16.713 -3.597 -38.846 1.00 90.81 567 GLY A N 1
ATOM 4529 C CA . GLY A 1 567 ? 16.832 -3.820 -40.287 1.00 90.81 567 GLY A CA 1
ATOM 4530 C C . GLY A 1 567 ? 15.893 -2.920 -41.092 1.00 90.81 567 GLY A C 1
ATOM 4531 O O . GLY A 1 567 ? 16.317 -2.287 -42.060 1.00 90.81 567 GLY A O 1
ATOM 4532 N N . ASN A 1 568 ? 14.644 -2.764 -40.640 1.00 92.12 568 ASN A N 1
ATOM 4533 C CA . ASN A 1 568 ? 13.683 -1.858 -41.270 1.00 92.12 568 ASN A CA 1
ATOM 4534 C C . ASN A 1 568 ? 14.114 -0.385 -41.184 1.00 92.12 568 ASN A C 1
ATOM 4536 O O . ASN A 1 568 ? 13.981 0.341 -42.170 1.00 92.12 568 ASN A O 1
ATOM 4540 N N . GLU A 1 569 ? 14.647 0.066 -40.046 1.00 91.69 569 GLU A N 1
ATOM 4541 C CA . GLU A 1 569 ? 15.126 1.448 -39.888 1.00 91.69 569 GLU A CA 1
ATOM 4542 C C . GLU A 1 569 ? 16.364 1.737 -40.753 1.00 91.69 569 GLU A C 1
ATOM 4544 O O . GLU A 1 569 ? 16.420 2.766 -41.433 1.00 91.69 569 GLU A O 1
ATOM 4549 N N . VAL A 1 570 ? 17.311 0.794 -40.834 1.00 91.56 570 VAL A N 1
ATOM 4550 C CA . VAL A 1 570 ? 18.457 0.888 -41.756 1.00 91.56 570 VAL A CA 1
ATOM 4551 C C . VAL A 1 570 ? 17.977 0.943 -43.208 1.00 91.56 570 VAL A C 1
ATOM 4553 O O . VAL A 1 570 ? 18.400 1.828 -43.959 1.00 91.56 570 VAL A O 1
ATOM 4556 N N . LYS A 1 571 ? 17.054 0.049 -43.600 1.00 90.50 571 LYS A N 1
ATOM 4557 C CA . LYS A 1 571 ? 16.487 0.005 -44.956 1.00 90.50 571 LYS A CA 1
ATOM 4558 C C . LYS A 1 571 ? 15.839 1.338 -45.322 1.00 90.50 571 LYS A C 1
ATOM 4560 O O . LYS A 1 571 ? 16.173 1.899 -46.363 1.00 90.50 571 LYS A O 1
ATOM 4565 N N . LYS A 1 572 ? 14.963 1.880 -44.469 1.00 88.50 572 LYS A N 1
ATOM 4566 C CA . LYS A 1 572 ? 14.289 3.174 -44.700 1.00 88.50 572 LYS A CA 1
ATOM 4567 C C . LYS A 1 572 ? 15.278 4.312 -44.954 1.00 88.50 572 LYS A C 1
ATOM 4569 O O . LYS A 1 572 ? 15.017 5.169 -45.802 1.00 88.50 572 LYS A O 1
ATOM 4574 N N . MET A 1 573 ? 16.398 4.326 -44.235 1.00 86.12 573 MET A N 1
ATOM 4575 C CA . MET A 1 573 ? 17.383 5.394 -44.346 1.00 86.12 573 MET A CA 1
ATOM 4576 C C . MET A 1 573 ? 18.224 5.285 -45.624 1.00 86.12 573 MET A C 1
ATOM 4578 O O . MET A 1 573 ? 18.284 6.236 -46.406 1.00 86.12 573 MET A O 1
ATOM 4582 N N . ILE A 1 574 ? 18.849 4.128 -45.863 1.00 89.00 574 ILE A N 1
ATOM 4583 C CA . ILE A 1 574 ? 19.839 3.983 -46.939 1.00 89.00 574 ILE A CA 1
ATOM 4584 C C . ILE A 1 574 ? 19.192 3.846 -48.323 1.00 89.00 574 ILE A C 1
ATOM 4586 O O . ILE A 1 574 ? 19.740 4.325 -49.316 1.00 89.00 574 ILE A O 1
ATOM 4590 N N . LEU A 1 575 ? 18.002 3.240 -48.403 1.00 89.75 575 LEU A N 1
ATOM 4591 C CA . LEU A 1 575 ? 17.326 2.938 -49.668 1.00 89.75 575 LEU A CA 1
ATOM 4592 C C . LEU A 1 575 ? 16.919 4.218 -50.404 1.00 89.75 575 LEU A C 1
ATOM 4594 O O . LEU A 1 575 ? 17.198 4.365 -51.593 1.00 89.75 575 LEU A O 1
ATOM 4598 N N . ASN A 1 576 ? 16.355 5.191 -49.685 1.00 87.50 576 ASN A N 1
ATOM 4599 C CA . ASN A 1 576 ? 15.976 6.483 -50.260 1.00 87.50 576 ASN A CA 1
ATOM 4600 C C . ASN A 1 576 ? 17.186 7.272 -50.781 1.00 87.50 576 ASN A C 1
ATOM 4602 O O . ASN A 1 576 ? 17.111 7.893 -51.843 1.00 87.50 576 ASN A O 1
ATOM 4606 N N . ALA A 1 577 ? 18.304 7.256 -50.050 1.00 87.88 577 ALA A N 1
ATOM 4607 C CA . ALA A 1 577 ? 19.530 7.929 -50.473 1.00 87.88 577 ALA A CA 1
ATOM 4608 C C . ALA A 1 577 ? 20.139 7.248 -51.710 1.00 87.88 577 ALA A C 1
ATOM 4610 O O . ALA A 1 577 ? 20.487 7.920 -52.684 1.00 87.88 577 ALA A O 1
ATOM 4611 N N . TYR A 1 578 ? 20.195 5.915 -51.711 1.00 90.81 578 TYR A N 1
ATOM 4612 C CA . TYR A 1 578 ? 20.739 5.146 -52.824 1.00 90.81 578 TYR A CA 1
ATOM 4613 C C . TYR A 1 578 ? 19.899 5.258 -54.100 1.00 90.81 578 TYR A C 1
ATOM 4615 O O . TYR A 1 578 ? 20.449 5.404 -55.189 1.00 90.81 578 TYR A O 1
ATOM 4623 N N . PHE A 1 579 ? 18.568 5.252 -53.996 1.00 90.38 579 PHE A N 1
ATOM 4624 C CA . PHE A 1 579 ? 17.703 5.399 -55.170 1.00 90.38 579 PHE A CA 1
ATOM 4625 C C . PHE A 1 579 ? 17.910 6.749 -55.852 1.00 90.38 579 PHE A C 1
ATOM 4627 O O . PHE A 1 579 ? 18.029 6.785 -57.073 1.00 90.38 579 PHE A O 1
ATOM 4634 N N . LYS A 1 580 ? 18.073 7.828 -55.075 1.00 87.44 580 LYS A N 1
ATOM 4635 C CA . LYS A 1 580 ? 18.443 9.146 -55.610 1.00 87.44 580 LYS A CA 1
ATOM 4636 C C . LYS A 1 580 ? 19.809 9.120 -56.300 1.00 87.44 580 LYS A C 1
ATOM 4638 O O . LYS A 1 580 ? 19.950 9.699 -57.377 1.00 87.44 580 LYS A O 1
ATOM 4643 N N . LEU A 1 581 ? 20.795 8.429 -55.714 1.00 88.38 581 LEU A N 1
ATOM 4644 C CA . LEU A 1 581 ? 22.112 8.223 -56.327 1.00 88.38 581 LEU A CA 1
ATOM 4645 C C . LEU A 1 581 ? 22.009 7.534 -57.689 1.00 88.38 581 LEU A C 1
ATOM 4647 O O . LEU A 1 581 ? 22.539 8.025 -58.691 1.00 88.38 581 LEU A O 1
ATOM 4651 N N . TYR A 1 582 ? 21.306 6.406 -57.715 1.00 88.50 582 TYR A N 1
ATOM 4652 C CA . TYR A 1 582 ? 21.147 5.580 -58.900 1.00 88.50 582 TYR A CA 1
ATOM 4653 C C . TYR A 1 582 ? 20.323 6.279 -59.988 1.00 88.50 582 TYR A C 1
ATOM 4655 O O . TYR A 1 582 ? 20.706 6.240 -61.154 1.00 88.50 582 TYR A O 1
ATOM 4663 N N . ASP A 1 583 ? 19.239 6.971 -59.633 1.00 87.50 583 ASP A N 1
ATOM 4664 C CA . ASP A 1 583 ? 18.414 7.698 -60.606 1.00 87.50 583 ASP A CA 1
ATOM 4665 C C . ASP A 1 583 ? 19.183 8.805 -61.310 1.00 87.50 583 ASP A C 1
ATOM 4667 O O . ASP A 1 583 ? 19.047 8.982 -62.520 1.00 87.50 583 ASP A O 1
ATOM 4671 N N . LYS A 1 584 ? 20.023 9.530 -60.567 1.00 83.25 584 LYS A N 1
ATOM 4672 C CA . LYS A 1 584 ? 20.760 10.660 -61.124 1.00 83.25 584 LYS A CA 1
ATOM 4673 C C . LYS A 1 584 ? 21.981 10.225 -61.933 1.00 83.25 584 LYS A C 1
ATOM 4675 O O . LYS A 1 584 ? 22.217 10.773 -63.008 1.00 83.25 584 LYS A O 1
ATOM 4680 N N . TYR A 1 585 ? 22.761 9.264 -61.434 1.00 85.25 585 TYR A N 1
ATOM 4681 C CA . TYR A 1 585 ? 24.059 8.904 -62.026 1.00 85.25 585 TYR A CA 1
ATOM 4682 C C . TYR A 1 585 ? 24.215 7.426 -62.399 1.00 85.25 585 TYR A C 1
ATOM 4684 O O . TYR A 1 585 ? 25.141 7.086 -63.128 1.00 85.25 585 TYR A O 1
ATOM 4692 N N . GLY A 1 586 ? 23.338 6.531 -61.945 1.00 81.19 586 GLY A N 1
ATOM 4693 C CA . GLY A 1 586 ? 23.470 5.086 -62.172 1.00 81.19 586 GLY A CA 1
ATOM 4694 C C . GLY A 1 586 ? 23.466 4.697 -63.653 1.00 81.19 586 GLY A C 1
ATOM 4695 O O . GLY A 1 586 ? 24.203 3.796 -64.051 1.00 81.19 586 GLY A O 1
ATOM 4696 N N . ASN A 1 587 ? 22.707 5.425 -64.479 1.00 82.38 587 ASN A N 1
ATOM 4697 C CA . ASN A 1 587 ? 22.610 5.198 -65.924 1.00 82.38 587 ASN A CA 1
ATOM 4698 C C . ASN A 1 587 ? 23.319 6.251 -66.792 1.00 82.38 587 ASN A C 1
ATOM 4700 O O . ASN A 1 587 ? 23.209 6.177 -68.014 1.00 82.38 587 ASN A O 1
ATOM 4704 N N . SER A 1 588 ? 24.060 7.196 -66.203 1.00 80.94 588 SER A N 1
ATOM 4705 C CA . SER A 1 588 ? 24.716 8.270 -66.960 1.00 80.94 588 SER A CA 1
ATOM 4706 C C . SER A 1 588 ? 26.025 7.834 -67.637 1.00 80.94 588 SER A C 1
ATOM 4708 O O . SER A 1 588 ? 26.615 6.796 -67.317 1.00 80.94 588 SER A O 1
ATOM 4710 N N . ASP A 1 589 ? 26.522 8.669 -68.557 1.00 78.38 589 ASP A N 1
ATOM 4711 C CA . ASP A 1 589 ? 27.748 8.440 -69.343 1.00 78.38 589 ASP A CA 1
ATOM 4712 C C . ASP A 1 589 ? 29.043 8.775 -68.577 1.00 78.38 589 ASP A C 1
ATOM 4714 O O . ASP A 1 589 ? 30.011 9.307 -69.132 1.00 78.38 589 ASP A O 1
ATOM 4718 N N . PHE A 1 590 ? 29.080 8.517 -67.268 1.00 81.19 590 PHE A N 1
ATOM 4719 C CA . PHE A 1 590 ? 30.231 8.875 -66.436 1.00 81.19 590 PHE A CA 1
ATOM 4720 C C . PHE A 1 590 ? 31.419 7.904 -66.562 1.00 81.19 590 PHE A C 1
ATOM 4722 O O . PHE A 1 590 ? 32.556 8.247 -66.229 1.00 81.19 590 PHE A O 1
ATOM 4729 N N . THR A 1 591 ? 31.187 6.685 -67.054 1.00 81.94 591 THR A N 1
ATOM 4730 C CA . THR A 1 591 ? 32.218 5.654 -67.225 1.00 81.94 591 THR A CA 1
ATOM 4731 C C . THR A 1 591 ? 31.856 4.682 -68.347 1.00 81.94 591 THR A C 1
ATOM 4733 O O . THR A 1 591 ? 30.688 4.367 -68.550 1.00 81.94 591 THR A O 1
ATOM 4736 N N . LYS A 1 592 ? 32.875 4.151 -69.038 1.00 79.69 592 LYS A N 1
ATOM 4737 C CA . LYS A 1 592 ? 32.722 3.043 -70.001 1.00 79.69 592 LYS A CA 1
ATOM 4738 C C . LYS A 1 592 ? 32.574 1.681 -69.311 1.00 79.69 592 LYS A C 1
ATOM 4740 O O . LYS A 1 592 ? 32.056 0.748 -69.907 1.00 79.69 592 LYS A O 1
ATOM 4745 N N . ASN A 1 593 ? 33.033 1.563 -68.062 1.00 82.69 593 ASN A N 1
ATOM 4746 C CA . ASN A 1 593 ? 32.975 0.330 -67.278 1.00 82.69 593 ASN A CA 1
ATOM 4747 C C . ASN A 1 593 ? 32.085 0.547 -66.046 1.00 82.69 593 ASN A C 1
ATOM 4749 O O . ASN A 1 593 ? 32.569 0.921 -64.975 1.00 82.69 593 ASN A O 1
ATOM 4753 N N . ARG A 1 594 ? 30.768 0.401 -66.237 1.00 80.75 594 ARG A N 1
ATOM 4754 C CA . ARG A 1 594 ? 29.744 0.727 -65.230 1.00 80.75 594 ARG A CA 1
ATOM 4755 C C . ARG A 1 594 ? 29.754 -0.239 -64.047 1.00 80.75 594 ARG A C 1
ATOM 4757 O O . ARG A 1 594 ? 29.707 0.220 -62.910 1.00 80.75 594 ARG A O 1
ATOM 4764 N N . SER A 1 595 ? 29.910 -1.536 -64.307 1.00 82.06 595 SER A N 1
ATOM 4765 C CA . SER A 1 595 ? 29.927 -2.596 -63.286 1.00 82.06 595 SER A CA 1
ATOM 4766 C C . SER A 1 595 ? 31.067 -2.457 -62.272 1.00 82.06 595 SER A C 1
ATOM 4768 O O . SER A 1 595 ? 30.951 -2.927 -61.146 1.00 82.06 595 SER A O 1
ATOM 4770 N N . LYS A 1 596 ? 32.157 -1.761 -62.631 1.00 84.19 596 LYS A N 1
ATOM 4771 C CA . LYS A 1 596 ? 33.260 -1.463 -61.705 1.00 84.19 596 LYS A CA 1
ATOM 4772 C C . LYS A 1 596 ? 32.869 -0.484 -60.586 1.00 84.19 596 LYS A C 1
ATOM 4774 O O . LYS A 1 596 ? 33.453 -0.543 -59.507 1.00 84.19 596 LYS A O 1
ATOM 4779 N N . TYR A 1 597 ? 31.933 0.432 -60.845 1.00 85.75 597 TYR A N 1
ATOM 4780 C CA . TYR A 1 597 ? 31.570 1.511 -59.913 1.00 85.75 597 TYR A CA 1
ATOM 4781 C C . TYR A 1 597 ? 30.159 1.330 -59.344 1.00 85.75 597 TYR A C 1
ATOM 4783 O O . TYR A 1 597 ? 29.964 1.442 -58.135 1.00 85.75 597 TYR A O 1
ATOM 4791 N N . VAL A 1 598 ? 29.187 1.000 -60.195 1.00 88.44 598 VAL A N 1
ATOM 4792 C CA . VAL A 1 598 ? 27.810 0.696 -59.792 1.00 88.44 598 VAL A CA 1
ATOM 4793 C C . VAL A 1 598 ? 27.716 -0.808 -59.543 1.00 88.44 598 VAL A C 1
ATOM 4795 O O . VAL A 1 598 ? 27.598 -1.583 -60.490 1.00 88.44 598 VAL A O 1
ATOM 4798 N N . ARG A 1 599 ? 27.825 -1.220 -58.273 1.00 84.44 599 ARG A N 1
ATOM 4799 C CA . ARG A 1 599 ? 27.819 -2.642 -57.878 1.00 84.44 599 ARG A CA 1
ATOM 4800 C C . ARG A 1 599 ? 26.426 -3.275 -57.874 1.00 84.44 599 ARG A C 1
ATOM 4802 O O . ARG A 1 599 ? 26.318 -4.479 -58.072 1.00 84.44 599 ARG A O 1
ATOM 4809 N N . TRP A 1 600 ? 25.387 -2.473 -57.654 1.00 87.94 600 TRP A N 1
ATOM 4810 C CA . TRP A 1 600 ? 24.006 -2.933 -57.516 1.00 87.94 600 TRP A CA 1
ATOM 4811 C C . TRP A 1 600 ? 23.073 -2.065 -58.367 1.00 87.94 600 TRP A C 1
ATOM 4813 O O . TRP A 1 600 ? 23.292 -0.865 -58.511 1.00 87.94 600 TRP A O 1
ATOM 4823 N N . ASP A 1 601 ? 22.037 -2.653 -58.956 1.00 86.56 601 ASP A N 1
ATOM 4824 C CA . ASP A 1 601 ? 20.870 -1.887 -59.406 1.00 86.56 601 ASP A CA 1
ATOM 4825 C C . ASP A 1 601 ? 19.890 -1.644 -58.239 1.00 86.56 601 ASP A C 1
ATOM 4827 O O . ASP A 1 601 ? 20.099 -2.126 -57.124 1.00 86.56 601 ASP A O 1
ATOM 4831 N N . LYS A 1 602 ? 18.807 -0.888 -58.465 1.00 87.25 602 LYS A N 1
ATOM 4832 C CA . LYS A 1 602 ? 17.815 -0.613 -57.410 1.00 87.25 602 LYS A CA 1
ATOM 4833 C C . LYS A 1 602 ? 17.188 -1.880 -56.815 1.00 87.25 602 LYS A C 1
ATOM 4835 O O . LYS A 1 602 ? 17.022 -1.954 -55.600 1.00 87.25 602 LYS A O 1
ATOM 4840 N N . LEU A 1 603 ? 16.844 -2.858 -57.654 1.00 87.81 603 LEU A N 1
ATOM 4841 C CA . LEU A 1 603 ? 16.192 -4.103 -57.237 1.00 87.81 603 LEU A CA 1
ATOM 4842 C C . LEU A 1 603 ? 17.183 -5.030 -56.526 1.00 87.81 603 LEU A C 1
ATOM 4844 O O . LEU A 1 603 ? 16.847 -5.643 -55.519 1.00 87.81 603 LEU A O 1
ATOM 4848 N N . GLN A 1 604 ? 18.412 -5.119 -57.027 1.00 87.88 604 GLN A N 1
ATOM 4849 C CA . GLN A 1 604 ? 19.519 -5.862 -56.437 1.00 87.88 604 GLN A CA 1
ATOM 4850 C C . GLN A 1 604 ? 19.918 -5.276 -55.086 1.00 87.88 604 GLN A C 1
ATOM 4852 O O . GLN A 1 604 ? 20.142 -6.035 -54.148 1.00 87.88 604 GLN A O 1
ATOM 4857 N N . PHE A 1 605 ? 19.967 -3.948 -54.964 1.00 88.56 605 PHE A N 1
ATOM 4858 C CA . PHE A 1 605 ? 20.262 -3.278 -53.701 1.00 88.56 605 PHE A CA 1
ATOM 4859 C C . PHE A 1 605 ? 19.154 -3.525 -52.675 1.00 88.56 605 PHE A C 1
ATOM 4861 O O . PHE A 1 605 ? 19.439 -3.873 -51.534 1.00 88.56 605 PHE A O 1
ATOM 4868 N N . GLU A 1 606 ? 17.885 -3.435 -53.080 1.00 89.19 606 GLU A N 1
ATOM 4869 C CA . GLU A 1 606 ? 16.774 -3.761 -52.186 1.00 89.19 606 GLU A CA 1
ATOM 4870 C C . GLU A 1 606 ? 16.779 -5.239 -51.755 1.00 89.19 606 GLU A C 1
ATOM 4872 O O . GLU A 1 606 ? 16.599 -5.529 -50.572 1.00 89.19 606 GLU A O 1
ATOM 4877 N N . ARG A 1 607 ? 17.031 -6.173 -52.682 1.00 89.31 607 ARG A N 1
ATOM 4878 C CA . ARG A 1 607 ? 17.170 -7.605 -52.364 1.00 89.31 607 ARG A CA 1
ATOM 4879 C C . ARG A 1 607 ? 18.324 -7.861 -51.401 1.00 89.31 607 ARG A C 1
ATOM 4881 O O . ARG A 1 607 ? 18.135 -8.574 -50.424 1.00 89.31 607 ARG A O 1
ATOM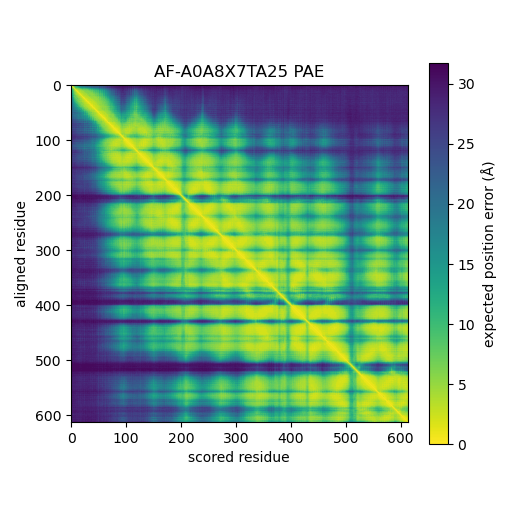 4888 N N . LEU A 1 608 ? 19.477 -7.229 -51.627 1.00 89.56 608 LEU A N 1
ATOM 4889 C CA . LEU A 1 608 ? 20.634 -7.332 -50.740 1.00 89.56 608 LEU A CA 1
ATOM 4890 C C . LEU A 1 608 ? 20.281 -6.899 -49.315 1.00 89.56 608 LEU A C 1
ATOM 4892 O O . LEU A 1 608 ? 20.650 -7.584 -48.366 1.00 89.56 608 LEU A O 1
ATOM 4896 N N . LEU A 1 609 ? 19.567 -5.782 -49.155 1.00 88.75 609 LEU A N 1
ATOM 4897 C CA . LEU A 1 609 ? 19.143 -5.316 -47.835 1.00 88.75 609 LEU A CA 1
ATOM 4898 C C . LEU A 1 609 ? 18.159 -6.289 -47.180 1.00 88.75 609 LEU A C 1
ATOM 4900 O O . LEU A 1 609 ? 18.318 -6.573 -46.003 1.00 88.75 609 LEU A O 1
ATOM 4904 N N . ASN A 1 610 ? 17.202 -6.839 -47.932 1.00 86.69 610 ASN A N 1
ATOM 4905 C CA . ASN A 1 610 ? 16.242 -7.814 -47.400 1.00 86.69 610 ASN A CA 1
ATOM 4906 C C . ASN A 1 610 ? 16.893 -9.152 -46.998 1.00 86.69 610 ASN A C 1
ATOM 4908 O O . ASN A 1 610 ? 16.362 -9.857 -46.149 1.00 86.69 610 ASN A O 1
ATOM 4912 N N . GLU A 1 611 ? 17.997 -9.541 -47.641 1.00 85.19 611 GLU A N 1
ATOM 4913 C CA . GLU A 1 611 ? 18.717 -10.780 -47.319 1.00 85.19 611 GLU A CA 1
ATOM 4914 C C . GLU A 1 611 ? 19.734 -10.607 -46.186 1.00 85.19 611 GLU A C 1
ATOM 4916 O O . GLU A 1 611 ? 20.077 -11.576 -45.503 1.00 85.19 611 GLU A O 1
ATOM 4921 N N . LYS A 1 612 ? 20.311 -9.408 -46.045 1.00 82.81 612 LYS A N 1
ATOM 4922 C CA . LYS A 1 612 ? 21.466 -9.166 -45.167 1.00 82.81 612 LYS A CA 1
ATOM 4923 C C . LYS A 1 612 ? 21.137 -8.427 -43.873 1.00 82.81 612 LYS A C 1
ATOM 4925 O O . LYS A 1 612 ? 21.974 -8.484 -42.971 1.00 82.81 612 LYS A O 1
ATOM 4930 N N . LEU A 1 613 ? 19.990 -7.758 -43.794 1.00 82.94 613 LEU A N 1
ATOM 4931 C CA . LEU A 1 613 ? 19.430 -7.162 -42.579 1.00 82.94 613 LEU A CA 1
ATOM 4932 C C . LEU A 1 613 ? 18.318 -8.076 -42.066 1.00 82.94 613 LEU A C 1
ATOM 4934 O O . LEU A 1 613 ? 18.328 -8.386 -40.853 1.00 82.94 613 LEU A O 1
#

pLDDT: mean 82.86, std 10.6, range [41.88, 93.94]

Sequence (613 aa):
MAYKVDVDEADVAVLNQNLIKSKALFESINQSLTKISKKSQAAHTTIKPVLGQVNKLTAAKKEVEGGLDLLSEVSQSASQINNFENALNNNIEVVGLMKYVNTLNQSQELYNRIKPKFKQFKGILYNFQSVIERSELKVQNYIDTVLNLETNKMMDKKHEVKVIFEYFNQQGKDQHIVNKYVEKRGNKAIQSMKLAEHKLQPTNIEGPYEKGTKGYNQFTDATDNVLKEEVLVLKQCSLPPELIAQISEYAIREYNQVMQSLATPLSTSLGASNDNYLILLEIIDNLLRVDYQLKHRYVVKSTSFSKIFDQFIAIGSSIFPNCIRSIESQFQHIIQFNDSTTFGATSNSMIQAKKMAEFKQPLLQLIQTRKPGDWISESPPLQYIAVFNSIIINTTFDDKSPEFLLSSYFADIIDCVMINIEIGLKKPHGEHAMKKSTQGFILLRNLFIAEQIINRSQDLFHMLGSNGQERINKLKNRFLKLFLEDWSYASYIIIERMTLIATQAGSGSVNPNTSIGTGGGQATNLSNKEREQVKELFKKFNDSFEEALTNYRALDFGDSNLKSFLGNEVKKMILNAYFKLYDKYGNSDFTKNRSKYVRWDKLQFERLLNEKL

Solvent-accessible surface area (backbone atoms only — not comparable to full-atom values): 34136 Å² total; per-residue (Å²): 136,91,80,88,85,80,66,71,68,53,55,56,50,51,54,52,49,51,52,53,50,52,52,52,48,54,52,50,51,52,52,49,51,52,49,48,49,50,50,52,53,49,46,49,66,57,46,51,58,50,54,51,48,51,51,51,50,51,51,52,48,52,51,51,51,52,48,50,53,50,51,50,52,48,53,55,48,50,54,52,47,50,54,50,47,60,61,58,71,50,58,55,86,78,66,34,58,72,58,47,54,51,50,50,52,52,51,50,53,50,48,66,65,43,56,80,74,45,69,86,48,52,68,61,54,51,50,53,49,49,54,50,54,54,43,53,51,48,51,57,53,47,52,53,58,47,66,72,43,55,69,73,66,30,55,78,41,23,69,58,56,35,53,53,52,53,54,29,49,77,69,74,60,32,66,66,58,50,51,52,51,39,50,54,52,17,52,50,39,38,54,56,48,51,60,43,49,70,66,36,70,76,88,67,89,74,66,93,70,59,93,75,74,70,39,61,65,59,41,51,50,49,54,52,48,53,53,51,51,51,53,51,51,35,60,72,31,71,48,73,72,72,55,52,49,65,28,46,50,40,40,49,48,56,52,47,52,54,50,53,65,50,48,57,59,48,66,78,44,44,89,78,40,78,47,47,52,55,54,50,40,51,52,44,42,49,48,52,50,49,51,49,42,31,52,72,73,67,65,37,86,57,72,70,57,51,54,54,52,52,50,52,46,59,55,51,51,52,48,61,36,48,50,54,50,50,51,51,50,60,56,68,68,54,87,66,71,43,69,68,55,48,43,54,51,50,52,52,53,48,51,49,52,46,62,53,35,74,41,50,70,37,50,40,62,45,44,61,84,56,59,90,62,63,59,58,73,49,88,78,70,57,75,35,60,84,77,57,70,86,77,74,85,80,60,95,60,90,69,77,45,36,60,54,49,50,10,51,50,58,40,48,50,50,48,45,55,55,39,44,49,53,55,49,49,68,50,67,63,75,98,51,68,69,55,55,33,60,51,12,46,50,50,46,51,49,48,51,51,48,50,52,56,34,73,72,31,67,56,41,41,63,46,27,44,70,65,26,51,53,51,53,49,52,52,50,55,53,28,47,56,36,33,40,41,52,54,48,49,31,36,42,53,50,55,54,51,56,46,52,54,44,54,54,58,72,76,47,91,80,65,97,79,49,62,70,62,96,58,98,51,58,42,48,84,74,50,77,70,53,22,50,52,51,47,50,46,38,46,54,33,51,55,39,43,52,51,39,52,50,57,57,68,72,56,85,67,96,41,71,66,58,36,55,52,53,30,50,53,51,47,63,56,43,50,60,46,49,48,55,50,39,56,32,53,64,81,32,89,56,57,95,62,50,70,83,48,54,82,58,55,74,68,54,43,52,50,49,49,71,74,72,78

Secondary structure (DSSP, 8-state):
------SHHHHHHHHHHHHHHHHHHHHHHHHHHHHHHHHHHHHHHHHHHHHHHHHHHHHHHHHHHHHHHHHHHHHHHHHHHHHHHHHHHS-HHHH-HHHHHHHHHHHHHHHHHHTTT-TT-HHHHHHHHHHHHHHHHHHHHHHHHHHTS-HHHHHHTHHHHHHHHHHHHHTT--HHHHHHHHHHHHHHHHHHHHHHHTTS------S---TTTTSHHHHHHHHHHHHHHHHHHHHHHT--TTHHHHHHHHHHHHHHHHHHHHHHHHHHHTTT-HHHHHHHHHHHHHHHHHHHIIIIII----HHHHHHHHHHHHHHHTHHHHHHHHHHHHHHT-SS--HHHHHHHHHHHHHHHHHHHT-HHHHHHHHTT--TTTTT-PSSPPGGGGT-----TT-------HHHHHHHHHHHHHHHHHHHHHHHHHS--TTSPPPHHHHHHHHHHHHHHHHHHHHH-HHHHHHHHHHHHHHHHHHHHHHHHHHTHHHHHHHHHHHHHHHHHHHHHHHS---TT---SSSSPPP-S--HHHHHHHHHHHHHHHHHHHHHHHHHHT-----HHHHHHHHHHHHHHHHHHHHHHIIIIITSTT-S--TTT----HHHHHHHHHHH-

Radius of gyration: 57.61 Å; Cα contacts (8 Å, |Δi|>4): 483; chains: 1; bounding box: 163×87×184 Å